Protein AF-A0A7J4T413-F1 (afdb_monomer_lite)

Secondary structure (DSSP, 8-state):
--HHHHHHHHHHHHHHHHHHHHSTTS---------TT-EEEEE--EEEEEEES-TTS-EEES--TT---EEEEE-S-SS-EEEEEEEPPPPSS-EEEEEEEEEEEEEEEEESSS-SGGGT--EEEEEEEEETTEEEEEEEEEE---SBSGGG-EEEEPPPEEEEEEEE-TT--EEEEEEEEE-SSSEEEEEESSSGGG--EEEEES-----EEEEEE-TTSEEEEEEE--STTGGGGEEEEEEEEE----TT-S----GGGEEEEESSSPPEEEE-TTS-EEEEEEEEEEPPSEEEEEEEEEEETT--TT-S-SEEEEEEEEE------SS-HHHHHHHHHHHHHHHHHHHHHHTT----HHHHHHHHHHHHHHHHHHHTSPPSSS-----TTPPPPP-EEEETTTEEEEHHHHHTT-SEEEEEEE-TT-HHHHHHHHHHHHHHHHHGGGEEEEEEE-STT--GGG---S--

Foldseek 3Di:
DPPVVVVVVVVVVVVVVVVVVVCVVPDDPPQDFDDAFDKDKDFALKAWWWWADAQVDIETHLADPQRHKYKDKDFADPDKDWSDKYKDAFFQAKFKKWKWKKWKWKKFFPWDDFWQVVVPWWKKKWKWKDWFNDTQDTDMFIDTQGGHDLVRIDMRMGDTDGSGIDIHHGGTIIIMIMIMHTNGRTIMMTMDGDPPSGITTMIMGIDQFDWDKDWDADLLQKIKIKTFGNHRHGPVQFPFKKKWKFDPDDRSDLGDDDPVRTDDIDGPDAWDWDADPVRGIMTMDIGDDRDDFHKMKMWIFTDTSNDDPPDPGSMIMIGIRGDHHLPPPPDAQLVVVLCVLQVVLVVVVVVCVVVVNDDPPVVNVVSNVVSVVCSVVRVPDGGPRHDPPQPPPHDDDWDWADDLPPDIDIPCNQPVQAQEEAEAEEEFRDPVLVVVLVVVLVVCVVVPRNYHYYYDYDDPPDDSSSDDDSPD

Sequence (472 aa):
MARASSTIITGLLLLLLSTTYLTFNGLAEDEKTYEPGFVEWEVSEHNRLYLSGSDDEALLTRYNADVAPGGFTTFRTAGEIEIFDLQTPPLIEGFNASLNISTYFTVLISSGPSTCTATQSPVTLTSEFYIGSAIVHQATVSEVITRAGEPGAENFSTTPTDAGFVSAKPGDTMRLRLLINNECAATISVEWGGAESRSGGVIIQGMLYEPQFQVRVDDLGIAQIEFTPIMPWGYDDLEKLEFTIWGPVPETDKSIFDTMFLVEQFGSDAPINRTDSNGREAMVWTGKLQLPEGDMVLKVCIKTADSHIDLKCHAQGLIRFEVTDETEPLASAGLWLSLSCMGTVLIFIVNTFRTGVLIPPPLIGALLVMGLLFIPLANDMPDMGGDVRVSEDARIPDFILHQYGNGSVSLDDLMKGKKAVAIGISIPASNNAYDQIKEFRDAQELLGDDVAFVQVVTGDDVRMDDLIPLFE

Structure (mmCIF, N/CA/C/O backbone):
data_AF-A0A7J4T413-F1
#
_entry.id   AF-A0A7J4T413-F1
#
loop_
_atom_site.group_PDB
_atom_site.id
_atom_site.type_symbol
_atom_site.label_atom_id
_atom_site.label_alt_id
_atom_site.label_comp_id
_atom_site.label_asym_id
_atom_site.label_entity_id
_atom_site.label_seq_id
_atom_site.pdbx_PDB_ins_code
_atom_site.Cartn_x
_atom_site.Cartn_y
_atom_site.Cartn_z
_atom_site.occupancy
_atom_site.B_iso_or_equiv
_atom_site.auth_seq_id
_atom_site.auth_comp_id
_atom_site.auth_asym_id
_atom_site.auth_atom_id
_atom_site.pdbx_PDB_model_num
ATOM 1 N N . MET A 1 1 ? -40.450 55.774 41.181 1.00 46.00 1 MET A N 1
ATOM 2 C CA . MET A 1 1 ? -39.494 56.106 40.099 1.00 46.00 1 MET A CA 1
ATOM 3 C C . MET A 1 1 ? -38.246 55.209 40.050 1.00 46.00 1 MET A C 1
ATOM 5 O O . MET A 1 1 ? -37.631 55.152 39.001 1.00 46.00 1 MET A O 1
ATOM 9 N N . ALA A 1 2 ? -37.896 54.444 41.098 1.00 44.59 2 ALA A N 1
ATOM 10 C CA . ALA A 1 2 ? -36.668 53.625 41.122 1.00 44.59 2 ALA A CA 1
ATOM 11 C C . ALA A 1 2 ? -36.770 52.203 40.508 1.00 44.59 2 ALA A C 1
ATOM 13 O O . ALA A 1 2 ? -35.748 51.583 40.245 1.00 44.59 2 ALA A O 1
ATOM 14 N N . ARG A 1 3 ? -37.975 51.668 40.247 1.00 43.53 3 ARG A N 1
ATOM 15 C CA . ARG A 1 3 ? -38.152 50.287 39.734 1.00 43.53 3 ARG A CA 1
ATOM 16 C C . ARG A 1 3 ? -38.056 50.145 38.209 1.00 43.53 3 ARG A C 1
ATOM 18 O O . ARG A 1 3 ? -37.755 49.060 37.738 1.00 43.53 3 ARG A O 1
ATOM 25 N N . ALA A 1 4 ? -38.272 51.225 37.456 1.00 43.44 4 ALA A N 1
ATOM 26 C CA . ALA A 1 4 ? -38.211 51.206 35.989 1.00 43.44 4 ALA A CA 1
ATOM 27 C C . ALA A 1 4 ? -36.773 51.318 35.444 1.00 43.44 4 ALA A C 1
ATOM 29 O O . ALA A 1 4 ? -36.503 50.902 34.325 1.00 43.44 4 ALA A O 1
ATOM 30 N N . SER A 1 5 ? -35.836 51.851 36.237 1.00 50.00 5 SER A N 1
ATOM 31 C CA . SER A 1 5 ? -34.437 52.039 35.826 1.00 50.00 5 SER A CA 1
ATOM 32 C C . SER A 1 5 ? -33.643 50.726 35.836 1.00 50.00 5 SER A C 1
ATOM 34 O O . SER A 1 5 ? -32.835 50.502 34.941 1.00 50.00 5 SER A O 1
ATOM 36 N N . SER A 1 6 ? -33.907 49.823 36.786 1.00 50.44 6 SER A N 1
ATOM 37 C CA . SER A 1 6 ? -33.157 48.566 36.912 1.00 50.44 6 SER A CA 1
ATOM 38 C C . SER A 1 6 ? -33.459 47.572 35.783 1.00 50.44 6 SER A C 1
ATOM 40 O O . SER A 1 6 ? -32.530 46.949 35.277 1.00 50.44 6 SER A O 1
ATOM 42 N N . THR A 1 7 ? -34.714 47.487 35.324 1.00 54.19 7 THR A N 1
ATOM 43 C CA . THR A 1 7 ? -35.134 46.610 34.213 1.00 54.19 7 THR A CA 1
ATOM 44 C C . THR A 1 7 ? -34.640 47.092 32.851 1.00 54.19 7 THR A C 1
ATOM 46 O O . THR A 1 7 ? -34.340 46.281 31.982 1.00 54.19 7 THR A O 1
ATOM 49 N N . ILE A 1 8 ? -34.514 48.410 32.662 1.00 57.88 8 ILE A N 1
ATOM 50 C CA . ILE A 1 8 ? -33.971 48.984 31.423 1.00 57.88 8 ILE A CA 1
ATOM 51 C C . ILE A 1 8 ? -32.456 48.758 31.358 1.00 57.88 8 ILE A C 1
ATOM 53 O O . ILE A 1 8 ? -31.944 48.415 30.301 1.00 57.88 8 ILE A O 1
ATOM 57 N N . ILE A 1 9 ? -31.746 48.872 32.486 1.00 59.84 9 ILE A N 1
ATOM 58 C CA . ILE A 1 9 ? -30.296 48.633 32.542 1.00 59.84 9 ILE A CA 1
ATOM 59 C C . ILE A 1 9 ? -29.966 47.147 32.339 1.00 59.84 9 ILE A C 1
ATOM 61 O O . ILE A 1 9 ? -29.044 46.841 31.593 1.00 59.84 9 ILE A O 1
ATOM 65 N N . THR A 1 10 ? -30.734 46.217 32.924 1.00 60.25 10 THR A N 1
ATOM 66 C CA . THR A 1 10 ? -30.543 44.770 32.672 1.00 60.25 10 THR A CA 1
ATOM 67 C C . THR A 1 10 ? -30.909 44.380 31.244 1.00 60.25 10 THR A C 1
ATOM 69 O O . THR A 1 10 ? -30.174 43.614 30.628 1.00 60.25 10 THR A O 1
ATOM 72 N N . GLY A 1 11 ? -31.982 44.949 30.683 1.00 65.38 11 GLY A N 1
ATOM 73 C CA . GLY A 1 11 ? -32.343 44.748 29.278 1.00 65.38 11 GLY A CA 1
ATOM 74 C C . GLY A 1 11 ? -31.281 45.275 28.308 1.00 65.38 11 GLY A C 1
ATOM 75 O O . GLY A 1 11 ? -30.968 44.602 27.332 1.00 65.38 11 GLY A O 1
ATOM 76 N N . LEU A 1 12 ? -30.673 46.430 28.602 1.00 59.38 12 LEU A N 1
ATOM 77 C CA . LEU A 1 12 ? -29.595 47.006 27.792 1.00 59.38 12 LEU A CA 1
ATOM 78 C C . LEU A 1 12 ? -28.291 46.201 27.912 1.00 59.38 12 LEU A C 1
ATOM 80 O O . LEU A 1 12 ? -27.591 46.046 26.919 1.00 59.38 12 LEU A O 1
ATOM 84 N N . LEU A 1 13 ? -27.986 45.655 29.098 1.00 56.53 13 LEU A N 1
ATOM 85 C CA . LEU A 1 13 ? -26.814 44.801 29.316 1.00 56.53 13 LEU A CA 1
ATOM 86 C C . LEU A 1 13 ? -26.941 43.465 28.565 1.00 56.53 13 LEU A C 1
ATOM 88 O O . LEU A 1 13 ? -25.983 43.029 27.940 1.00 56.53 13 LEU A O 1
ATOM 92 N N . LEU A 1 14 ? -28.133 42.854 28.575 1.00 58.03 14 LEU A N 1
ATOM 93 C CA . LEU A 1 14 ? -28.447 41.643 27.805 1.00 58.03 14 LEU A CA 1
ATOM 94 C C . LEU A 1 14 ? -28.428 41.899 26.292 1.00 58.03 14 LEU A C 1
ATOM 96 O O . LEU A 1 14 ? -27.946 41.051 25.546 1.00 58.03 14 LEU A O 1
ATOM 100 N N . LEU A 1 15 ? -28.882 43.076 25.839 1.00 51.59 15 LEU A N 1
ATOM 101 C CA . LEU A 1 15 ? -28.781 43.458 24.429 1.00 51.59 15 LEU A CA 1
ATOM 102 C C . LEU A 1 15 ? -27.319 43.676 24.008 1.00 51.59 15 LEU A C 1
ATOM 104 O O . LEU A 1 15 ? -26.918 43.175 22.964 1.00 51.59 15 LEU A O 1
ATOM 108 N N . LEU A 1 16 ? -26.515 44.352 24.838 1.00 52.12 16 LEU A N 1
ATOM 109 C CA . LEU A 1 16 ? -25.082 44.568 24.603 1.00 52.12 16 LEU A CA 1
ATOM 110 C C . LEU A 1 16 ? -24.303 43.247 24.570 1.00 52.12 16 LEU A C 1
ATOM 112 O O . LEU A 1 16 ? -23.507 43.052 23.654 1.00 52.12 16 LEU A O 1
ATOM 116 N N . LEU A 1 17 ? -24.604 42.321 25.490 1.00 52.16 17 LEU A N 1
ATOM 117 C CA . LEU A 1 17 ? -24.072 40.954 25.486 1.00 52.16 17 LEU A CA 1
ATOM 118 C C . LEU A 1 17 ? -24.474 40.212 24.201 1.00 52.16 17 LEU A C 1
ATOM 120 O O . LEU A 1 17 ? -23.615 39.632 23.544 1.00 52.16 17 LEU A O 1
ATOM 124 N N . SER A 1 18 ? -25.739 40.299 23.769 1.00 48.53 18 SER A N 1
ATOM 125 C CA . SER A 1 18 ? -26.197 39.652 22.527 1.00 48.53 18 SER A CA 1
ATOM 126 C C . SER A 1 18 ? -25.555 40.233 21.260 1.00 48.53 18 SER A C 1
ATOM 128 O O . SER A 1 18 ? -25.266 39.492 20.325 1.00 48.53 18 SER A O 1
ATOM 130 N N . THR A 1 19 ? -25.256 41.538 21.234 1.00 44.97 19 THR A N 1
ATOM 131 C CA . THR A 1 19 ? -24.577 42.168 20.093 1.00 44.97 19 THR A CA 1
ATOM 132 C C . THR A 1 19 ? -23.087 41.849 20.045 1.00 44.97 19 THR A C 1
ATOM 134 O O . THR A 1 19 ? -22.557 41.712 18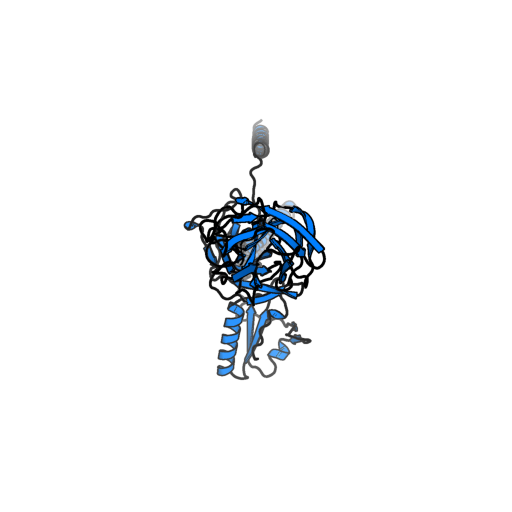.950 1.00 44.97 19 THR A O 1
ATOM 137 N N . THR A 1 20 ? -22.421 41.648 21.191 1.00 46.59 20 THR A N 1
ATOM 138 C CA . THR A 1 20 ? -21.018 41.197 21.214 1.00 46.59 20 THR A CA 1
ATOM 139 C C . THR A 1 20 ? -20.857 39.735 20.794 1.00 46.59 20 THR A C 1
ATOM 141 O O . THR A 1 20 ? -19.840 39.407 20.191 1.00 46.59 20 THR A O 1
ATOM 144 N N . TYR A 1 21 ? -21.864 38.879 21.024 1.00 44.09 21 TYR A N 1
ATOM 145 C CA . TYR A 1 21 ? -21.877 37.507 20.491 1.00 44.09 21 TYR A CA 1
ATOM 146 C C . TYR A 1 21 ? -22.097 37.462 18.969 1.00 44.09 21 TYR A C 1
ATOM 148 O O . TYR A 1 21 ? -21.587 36.565 18.309 1.00 44.09 21 TYR A O 1
ATOM 156 N N . LEU A 1 22 ? -22.813 38.434 18.387 1.00 37.75 22 LEU A N 1
ATOM 157 C CA . LEU A 1 22 ? -23.106 38.457 16.946 1.00 37.75 22 LEU A CA 1
ATOM 158 C C . LEU A 1 22 ? -22.017 39.127 16.091 1.00 37.75 22 LEU A C 1
ATOM 160 O O . LEU A 1 22 ? -21.965 38.878 14.890 1.00 37.75 22 LEU A O 1
ATOM 164 N N . THR A 1 23 ? -21.137 39.953 16.667 1.00 37.00 23 THR A N 1
ATOM 165 C CA . THR A 1 23 ? -20.059 40.629 15.914 1.00 37.00 23 THR A CA 1
ATOM 166 C C . THR A 1 23 ? -18.718 39.890 15.915 1.00 37.00 23 THR A C 1
ATOM 168 O O . THR A 1 23 ? -17.805 40.333 15.226 1.00 37.00 23 THR A O 1
ATOM 171 N N . PHE A 1 24 ? -18.578 38.780 16.652 1.00 36.44 24 PHE A N 1
ATOM 172 C CA . PHE A 1 24 ? -17.339 37.982 16.668 1.00 36.44 24 PHE A CA 1
ATOM 173 C C . PHE A 1 24 ? -17.241 36.939 15.542 1.00 36.44 24 PHE A C 1
ATOM 175 O O . PHE A 1 24 ? -16.152 36.453 15.276 1.00 36.44 24 PHE A O 1
ATOM 182 N N . ASN A 1 25 ? -18.324 36.681 14.800 1.00 40.78 25 ASN A N 1
ATOM 183 C CA . ASN A 1 25 ? -18.320 35.774 13.638 1.00 40.78 25 ASN A CA 1
ATOM 184 C C . ASN A 1 25 ? -17.993 36.486 12.306 1.00 40.78 25 ASN A C 1
ATOM 186 O O . ASN A 1 25 ? -18.323 35.988 11.235 1.00 40.78 25 ASN A O 1
ATOM 190 N N . GLY A 1 26 ? -17.421 37.695 12.359 1.00 40.88 26 GLY A N 1
ATOM 191 C CA . GLY A 1 26 ? -17.295 38.592 11.203 1.00 40.88 26 GLY A CA 1
ATOM 192 C C . GLY A 1 26 ? -15.897 38.752 10.606 1.00 40.88 26 GLY A C 1
ATOM 193 O O . GLY A 1 26 ? -15.744 39.598 9.730 1.00 40.88 26 GLY A O 1
ATOM 194 N N . LEU A 1 27 ? -14.892 38.009 11.080 1.00 40.03 27 LEU A N 1
ATOM 195 C CA . LEU A 1 27 ? -13.524 37.999 10.540 1.00 40.03 27 LEU A CA 1
ATOM 196 C C . LEU A 1 27 ? -12.902 36.600 10.685 1.00 40.03 27 LEU A C 1
ATOM 198 O O . LEU A 1 27 ? -11.824 36.458 11.251 1.00 40.03 27 LEU A O 1
ATOM 202 N N . ALA A 1 28 ? -13.596 35.562 10.222 1.00 40.69 28 ALA A N 1
ATOM 203 C CA . ALA A 1 28 ? -12.904 34.339 9.844 1.00 40.69 28 ALA A CA 1
ATOM 204 C C . ALA A 1 28 ? -12.463 34.545 8.391 1.00 40.69 28 ALA A C 1
ATOM 206 O O . ALA A 1 28 ? -13.280 34.574 7.472 1.00 40.69 28 ALA A O 1
ATOM 207 N N . GLU A 1 29 ? -11.170 34.797 8.204 1.00 45.28 29 GLU A N 1
ATOM 208 C CA . GLU A 1 29 ? -10.482 34.323 7.003 1.00 45.28 29 GLU A CA 1
ATOM 209 C C . GLU A 1 29 ? -10.847 32.831 6.870 1.00 45.28 29 GLU A C 1
ATOM 211 O O . GLU A 1 29 ? -11.004 32.188 7.906 1.00 45.28 29 GLU A O 1
ATOM 216 N N . ASP A 1 30 ? -11.084 32.297 5.666 1.00 45.38 30 ASP A N 1
ATOM 217 C CA . ASP A 1 30 ? -11.345 30.858 5.476 1.00 45.38 30 ASP A CA 1
ATOM 218 C C . ASP A 1 30 ? -10.098 30.070 5.935 1.00 45.38 30 ASP A C 1
ATOM 220 O O . ASP A 1 30 ? -9.236 29.695 5.136 1.00 45.38 30 ASP A O 1
ATOM 224 N N . GLU A 1 31 ? -9.947 29.898 7.246 1.00 55.03 31 GLU A N 1
ATOM 225 C CA . GLU A 1 31 ? -8.903 29.117 7.876 1.00 55.03 31 GLU A CA 1
ATOM 226 C C . GLU A 1 31 ? -9.257 27.669 7.576 1.00 55.03 31 GLU A C 1
ATOM 228 O O . GLU A 1 31 ? -10.330 27.182 7.931 1.00 55.03 31 GLU A O 1
ATOM 233 N N . LYS A 1 32 ? -8.396 27.012 6.799 1.00 65.75 32 LYS A N 1
ATOM 234 C CA . LYS A 1 32 ? -8.593 25.619 6.418 1.00 65.75 32 LYS A CA 1
ATOM 235 C C . LYS A 1 32 ? -8.499 24.768 7.679 1.00 65.75 32 LYS A C 1
ATOM 237 O O . LYS A 1 32 ? -7.396 24.468 8.122 1.00 65.75 32 LYS A O 1
ATOM 242 N N . THR A 1 33 ? -9.643 24.397 8.233 1.00 72.75 33 THR A N 1
ATOM 243 C CA . THR A 1 33 ? -9.744 23.375 9.268 1.00 72.75 33 THR A CA 1
ATOM 244 C C . THR A 1 33 ? -9.687 22.001 8.611 1.00 72.75 33 THR A C 1
ATOM 246 O O . THR A 1 33 ? -10.235 21.790 7.524 1.00 72.75 33 THR A O 1
ATOM 249 N N . TYR A 1 34 ? -8.983 21.065 9.240 1.00 78.00 34 TYR A N 1
ATOM 250 C CA . TYR A 1 34 ? -8.936 19.678 8.788 1.00 78.00 34 TYR A CA 1
ATOM 251 C C . TYR A 1 34 ? -9.703 18.830 9.801 1.00 78.00 34 TYR A C 1
ATOM 253 O O . TYR A 1 34 ? -9.274 18.696 10.934 1.00 78.00 34 TYR A O 1
ATOM 261 N N . GLU A 1 35 ? -10.844 18.268 9.432 1.00 79.88 35 GLU A N 1
ATOM 262 C CA . GLU A 1 35 ? -11.637 17.455 10.365 1.00 79.88 35 GLU A CA 1
ATOM 263 C C . GLU A 1 35 ? -11.159 15.987 10.381 1.00 79.88 35 GLU A C 1
ATOM 265 O O . GLU A 1 35 ? -10.508 15.531 9.425 1.00 79.88 35 GLU A O 1
ATOM 270 N N . PRO A 1 36 ? -11.477 15.219 11.441 1.00 80.25 36 PRO A N 1
ATOM 271 C CA . PRO A 1 36 ? -11.352 13.764 11.437 1.00 80.25 36 PRO A CA 1
ATOM 272 C C . PRO A 1 36 ? -11.991 13.146 10.185 1.00 80.25 36 PRO A C 1
ATOM 274 O O . PRO A 1 36 ? -13.072 13.541 9.752 1.00 80.25 36 PRO A O 1
ATOM 277 N N . GLY A 1 37 ? -11.303 12.187 9.564 1.00 79.88 37 GLY A N 1
ATOM 278 C CA . GLY A 1 37 ? -11.684 11.624 8.265 1.00 79.88 37 GLY A CA 1
ATOM 279 C C . GLY A 1 37 ? -11.068 12.337 7.057 1.00 79.88 37 GLY A C 1
ATOM 280 O O . GLY A 1 37 ? -11.256 11.882 5.927 1.00 79.88 37 GLY A O 1
ATOM 281 N N . PHE A 1 38 ? -10.295 13.412 7.254 1.00 84.69 38 PHE A N 1
ATOM 282 C CA . PHE A 1 38 ? -9.476 13.987 6.187 1.00 84.69 38 PHE A CA 1
ATOM 283 C C . PHE A 1 38 ? -8.409 12.985 5.722 1.00 84.69 38 PHE A C 1
ATOM 285 O O . PHE A 1 38 ? -7.597 12.510 6.518 1.00 84.69 38 PHE A O 1
ATOM 292 N N . VAL A 1 39 ? -8.392 12.697 4.420 1.00 87.56 39 VAL A N 1
ATOM 293 C CA . VAL A 1 39 ? -7.421 11.806 3.777 1.00 87.56 39 VAL A CA 1
ATOM 294 C C . VAL A 1 39 ? -6.784 12.526 2.598 1.00 87.56 39 VAL A C 1
ATOM 296 O O . VAL A 1 39 ? -7.481 13.057 1.735 1.00 87.56 39 VAL A O 1
ATOM 299 N N . GLU A 1 40 ? -5.458 12.510 2.541 1.00 88.88 40 GLU A N 1
ATOM 300 C CA . GLU A 1 40 ? -4.694 13.019 1.408 1.00 88.88 40 GLU A CA 1
ATOM 301 C C . GLU A 1 40 ? -3.608 12.031 1.003 1.00 88.88 40 GLU A C 1
ATOM 303 O O . GLU A 1 40 ? -2.862 11.532 1.846 1.00 88.88 40 GLU A O 1
ATOM 308 N N . TRP A 1 41 ? -3.504 11.804 -0.304 1.00 87.50 41 TRP A N 1
ATOM 309 C CA . TRP A 1 41 ? -2.491 10.957 -0.910 1.00 87.50 41 TRP A CA 1
ATOM 310 C C . TRP A 1 41 ? -1.655 11.748 -1.905 1.00 87.50 41 TRP A C 1
ATOM 312 O O . TRP A 1 41 ? -2.177 12.417 -2.794 1.00 87.50 41 TRP A O 1
ATOM 322 N N . GLU A 1 42 ? -0.342 11.620 -1.774 1.00 87.88 42 GLU A N 1
ATOM 323 C CA . GLU A 1 42 ? 0.635 12.049 -2.761 1.00 87.88 42 GLU A CA 1
ATOM 324 C C . GLU A 1 42 ? 1.274 10.790 -3.348 1.00 87.88 42 GLU A C 1
ATOM 326 O O . GLU A 1 42 ? 2.080 10.127 -2.693 1.00 87.88 42 GLU A O 1
ATOM 331 N N . VAL A 1 43 ? 0.862 10.419 -4.561 1.00 86.12 43 VAL A N 1
ATOM 332 C CA . VAL A 1 43 ? 1.332 9.213 -5.256 1.00 86.12 43 VAL A CA 1
ATOM 333 C C . VAL A 1 43 ? 2.253 9.615 -6.402 1.00 86.12 43 VAL A C 1
ATOM 335 O O . VAL A 1 43 ? 1.928 10.484 -7.209 1.00 86.12 43 VAL A O 1
ATOM 338 N N . SER A 1 44 ? 3.407 8.962 -6.492 1.00 84.69 44 SER A N 1
ATOM 339 C CA . SER A 1 44 ? 4.327 9.108 -7.610 1.00 84.69 44 SER A CA 1
ATOM 340 C C . SER A 1 44 ? 3.679 8.580 -8.882 1.00 84.69 44 SER A C 1
ATOM 342 O O . SER A 1 44 ? 3.392 7.392 -9.018 1.00 84.69 44 SER A O 1
ATOM 344 N N . GLU A 1 45 ? 3.534 9.459 -9.866 1.00 86.06 45 GLU A N 1
ATOM 345 C CA . GLU A 1 45 ? 3.115 9.072 -11.211 1.00 86.06 45 GLU A CA 1
ATOM 346 C C . GLU A 1 45 ? 4.236 8.363 -11.985 1.00 86.06 45 GLU A C 1
ATOM 348 O O . GLU A 1 45 ? 4.010 7.874 -13.083 1.00 86.06 45 GLU A O 1
ATOM 353 N N . HIS A 1 46 ? 5.461 8.308 -11.459 1.00 86.69 46 HIS A N 1
ATOM 354 C CA . HIS A 1 46 ? 6.592 7.703 -12.154 1.00 86.69 46 HIS A CA 1
ATOM 355 C C . HIS A 1 46 ? 6.722 6.234 -11.777 1.00 86.69 46 HIS A C 1
ATOM 357 O O . HIS A 1 46 ? 7.230 5.923 -10.704 1.00 86.69 46 HIS A O 1
ATOM 363 N N . ASN A 1 47 ? 6.314 5.362 -12.696 1.00 88.69 47 ASN A N 1
ATOM 364 C CA . ASN A 1 47 ? 6.420 3.918 -12.562 1.00 88.69 47 ASN A CA 1
ATOM 365 C C . ASN A 1 47 ? 7.424 3.361 -13.573 1.00 88.69 47 ASN A C 1
ATOM 367 O O . ASN A 1 47 ? 7.551 3.877 -14.690 1.00 88.69 47 ASN A O 1
ATOM 371 N N . ARG A 1 48 ? 8.154 2.308 -13.201 1.00 88.75 48 ARG A N 1
ATOM 372 C CA . ARG A 1 48 ? 9.149 1.687 -14.090 1.00 88.75 48 ARG A CA 1
ATOM 373 C C . ARG A 1 48 ? 9.001 0.175 -14.178 1.00 88.75 48 ARG A C 1
ATOM 375 O O . ARG A 1 48 ? 8.565 -0.482 -13.235 1.00 88.75 48 ARG A O 1
ATOM 382 N N . LEU A 1 49 ? 9.383 -0.349 -15.337 1.00 90.69 49 LEU A N 1
ATOM 383 C CA . LEU A 1 49 ? 9.668 -1.758 -15.569 1.00 90.69 49 LEU A CA 1
ATOM 384 C C . LEU A 1 49 ? 11.103 -1.868 -16.078 1.00 90.69 49 LEU A C 1
ATOM 386 O O . LEU A 1 49 ? 11.476 -1.181 -17.029 1.00 90.69 49 LEU A O 1
ATOM 390 N N . TYR A 1 50 ? 11.886 -2.736 -15.457 1.00 89.00 50 TYR A N 1
ATOM 391 C CA . TYR A 1 50 ? 13.287 -2.983 -15.762 1.00 89.00 50 TYR A CA 1
ATOM 392 C C . TYR A 1 50 ? 13.444 -4.290 -16.536 1.00 89.00 50 TYR A C 1
ATOM 394 O O . TYR A 1 50 ? 12.712 -5.258 -16.314 1.00 89.00 50 TYR A O 1
ATOM 402 N N . LEU A 1 51 ? 14.425 -4.324 -17.432 1.00 88.88 51 LEU A N 1
ATOM 403 C CA . LEU A 1 51 ? 14.857 -5.540 -18.115 1.00 88.88 51 LEU A CA 1
ATOM 404 C C . LEU A 1 51 ? 16.025 -6.173 -17.381 1.00 88.88 51 LEU A C 1
ATOM 406 O O . LEU A 1 51 ? 17.067 -5.538 -17.263 1.00 88.88 51 LEU A O 1
ATOM 410 N N . SER A 1 52 ? 15.846 -7.414 -16.934 1.00 85.62 52 SER A N 1
ATOM 411 C CA . SER A 1 52 ? 16.819 -8.199 -16.169 1.00 85.62 52 SER A CA 1
ATOM 412 C C . SER A 1 52 ? 17.108 -9.539 -16.808 1.00 85.62 52 SER A C 1
ATOM 414 O O . SER A 1 52 ? 16.289 -10.035 -17.566 1.00 85.62 52 SER A O 1
ATOM 416 N N . GLY A 1 53 ? 18.231 -10.153 -16.451 1.00 80.94 53 GLY A N 1
ATOM 417 C CA . GLY A 1 53 ? 18.558 -11.517 -16.853 1.00 80.94 53 GLY A CA 1
ATOM 418 C C . GLY A 1 53 ? 19.605 -11.577 -17.957 1.00 80.94 53 GLY A C 1
ATOM 419 O O . GLY A 1 53 ? 19.886 -10.586 -18.634 1.00 80.94 53 GLY A O 1
ATOM 420 N N . SER A 1 54 ? 20.203 -12.758 -18.100 1.00 80.25 54 SER A N 1
ATOM 421 C CA . SER A 1 54 ? 21.212 -13.039 -19.120 1.00 80.25 54 SER A CA 1
ATOM 422 C C . SER A 1 54 ? 20.601 -13.059 -20.523 1.00 80.25 54 SER A C 1
ATOM 424 O O . SER A 1 54 ? 19.383 -13.088 -20.688 1.00 80.25 54 SER A O 1
ATOM 426 N N . ASP A 1 55 ? 21.462 -13.098 -21.537 1.00 75.75 55 ASP A N 1
ATOM 427 C CA . ASP A 1 55 ? 21.097 -13.103 -22.959 1.00 75.75 55 ASP A CA 1
ATOM 428 C C . ASP A 1 55 ? 20.023 -14.158 -23.317 1.00 75.75 55 ASP A C 1
ATOM 430 O O . ASP A 1 55 ? 19.182 -13.908 -24.178 1.00 75.75 55 ASP A O 1
ATOM 434 N N . ASP A 1 56 ? 20.018 -15.310 -22.630 1.00 74.31 56 ASP A N 1
ATOM 435 C CA . ASP A 1 56 ? 19.090 -16.428 -22.870 1.00 74.3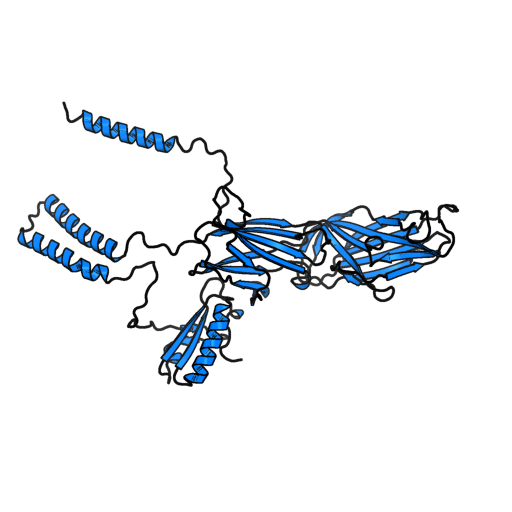1 56 ASP A CA 1
ATOM 436 C C . ASP A 1 56 ? 17.830 -16.408 -21.971 1.00 74.31 56 ASP A C 1
ATOM 438 O O . ASP A 1 56 ? 16.848 -17.088 -22.274 1.00 74.31 56 ASP A O 1
ATOM 442 N N . GLU A 1 57 ? 17.837 -15.652 -20.867 1.00 82.06 57 GLU A N 1
ATOM 443 C CA . GLU A 1 57 ? 16.781 -15.642 -19.836 1.00 82.06 57 GLU A CA 1
ATOM 444 C C . GLU A 1 57 ? 16.392 -14.208 -19.439 1.00 82.06 57 GLU A C 1
ATOM 446 O O . GLU A 1 57 ? 16.331 -13.854 -18.259 1.00 82.06 57 GLU A O 1
ATOM 451 N N . ALA A 1 58 ? 16.136 -13.357 -20.433 1.00 85.94 58 ALA A N 1
ATOM 452 C CA . ALA A 1 58 ? 15.667 -12.000 -20.185 1.00 85.94 58 ALA A CA 1
ATOM 453 C C . ALA A 1 58 ? 14.253 -11.991 -19.559 1.00 85.94 58 ALA A C 1
ATOM 455 O O . ALA A 1 58 ? 13.380 -12.782 -19.917 1.00 85.94 58 ALA A O 1
ATOM 456 N N . LEU A 1 59 ? 14.017 -11.064 -18.633 1.00 89.00 59 LEU A N 1
ATOM 457 C CA . LEU A 1 59 ? 12.796 -10.903 -17.849 1.00 89.00 59 LEU A CA 1
ATOM 458 C C . LEU A 1 59 ? 12.427 -9.421 -17.747 1.00 89.00 59 LEU A C 1
ATOM 460 O O . LEU A 1 59 ? 13.279 -8.570 -17.492 1.00 89.00 59 LEU A O 1
ATOM 464 N N . LEU A 1 60 ? 11.133 -9.125 -17.869 1.00 90.06 60 LEU A N 1
ATOM 465 C CA . LEU A 1 60 ? 10.570 -7.809 -17.579 1.00 90.06 60 LEU A CA 1
ATOM 466 C C . LEU A 1 60 ? 10.040 -7.792 -16.140 1.00 90.06 60 LEU A C 1
ATOM 468 O O . LEU A 1 60 ? 9.111 -8.530 -15.809 1.00 90.06 60 LEU A O 1
ATOM 472 N N . THR A 1 61 ? 10.637 -6.970 -15.280 1.00 87.88 61 THR A N 1
ATOM 473 C CA . THR A 1 61 ? 10.383 -6.980 -13.833 1.00 87.88 61 THR A CA 1
ATOM 474 C C . THR A 1 61 ? 10.215 -5.579 -13.257 1.00 87.88 61 THR A C 1
ATOM 476 O O . THR A 1 61 ? 10.639 -4.590 -13.847 1.00 87.88 61 THR A O 1
ATOM 479 N N . ARG A 1 62 ? 9.592 -5.488 -12.083 1.00 86.81 62 ARG A N 1
ATOM 480 C CA . ARG A 1 62 ? 9.479 -4.248 -11.308 1.00 86.81 62 ARG A CA 1
ATOM 481 C C . ARG A 1 62 ? 10.738 -3.958 -10.493 1.00 86.81 62 ARG A C 1
ATOM 483 O O . ARG A 1 62 ? 11.030 -2.798 -10.263 1.00 86.81 62 ARG A O 1
ATOM 490 N N . TYR A 1 63 ? 11.511 -4.971 -10.104 1.00 82.56 63 TYR A N 1
ATOM 491 C CA . TYR A 1 63 ? 12.636 -4.793 -9.181 1.00 82.56 63 TYR A CA 1
ATOM 492 C C . TYR A 1 63 ? 13.869 -4.157 -9.838 1.00 82.56 63 TYR A C 1
ATOM 494 O O . TYR A 1 63 ? 14.362 -4.638 -10.858 1.00 82.56 63 TYR A O 1
ATOM 502 N N . ASN A 1 64 ? 14.400 -3.115 -9.194 1.00 70.81 64 ASN A N 1
ATOM 503 C CA . ASN A 1 64 ? 15.595 -2.379 -9.630 1.00 70.81 64 ASN A CA 1
ATOM 504 C C . ASN A 1 64 ? 16.923 -2.968 -9.095 1.00 70.81 64 ASN A C 1
ATOM 506 O O . ASN A 1 64 ? 17.986 -2.735 -9.661 1.00 70.81 64 ASN A O 1
ATOM 510 N N . ALA A 1 65 ? 16.895 -3.713 -7.985 1.00 53.53 65 ALA A N 1
ATOM 511 C CA . ALA A 1 65 ? 18.109 -4.101 -7.262 1.00 53.53 65 ALA A CA 1
ATOM 512 C C . ALA A 1 65 ? 18.992 -5.073 -8.073 1.00 53.53 65 ALA A C 1
ATOM 514 O O . ALA A 1 65 ? 18.686 -6.258 -8.166 1.00 53.53 65 ALA A O 1
ATOM 515 N N . ASP A 1 66 ? 20.084 -4.556 -8.649 1.00 58.31 66 ASP A N 1
ATOM 516 C CA . ASP A 1 66 ? 21.146 -5.307 -9.336 1.00 58.31 66 ASP A CA 1
ATOM 517 C C . ASP A 1 66 ? 20.634 -6.336 -10.350 1.00 58.31 66 ASP A C 1
ATOM 519 O O . ASP A 1 66 ? 20.963 -7.524 -10.345 1.00 58.31 66 ASP A O 1
ATOM 523 N N . VAL A 1 67 ? 19.824 -5.809 -11.260 1.00 65.38 67 VAL A N 1
ATOM 524 C CA . VAL A 1 67 ? 19.399 -6.425 -12.510 1.00 65.38 67 VAL A CA 1
ATOM 525 C C . VAL A 1 67 ? 20.586 -7.136 -13.175 1.00 65.38 67 VAL A C 1
ATOM 527 O O . VAL A 1 67 ? 21.575 -6.493 -13.537 1.00 65.38 67 VAL A O 1
ATOM 530 N N . ALA A 1 68 ? 20.512 -8.463 -13.315 1.00 73.94 68 ALA A N 1
ATOM 531 C CA . ALA A 1 68 ? 21.591 -9.250 -13.905 1.00 73.94 68 ALA A CA 1
ATOM 532 C C . ALA A 1 68 ? 21.877 -8.735 -15.327 1.00 73.94 68 ALA A C 1
ATOM 534 O O . ALA A 1 68 ? 20.924 -8.571 -16.094 1.00 73.94 68 ALA A O 1
ATOM 535 N N . PRO A 1 69 ? 23.147 -8.445 -15.672 1.00 82.19 69 PRO A N 1
ATOM 536 C CA . PRO A 1 69 ? 23.471 -7.890 -16.972 1.00 82.19 69 PRO A CA 1
ATOM 537 C C . PRO A 1 69 ? 23.217 -8.925 -18.066 1.00 82.19 69 PRO A C 1
ATOM 539 O O . PRO A 1 69 ? 23.565 -10.100 -17.920 1.00 82.19 69 PRO A O 1
ATOM 542 N N . GLY A 1 70 ? 22.673 -8.448 -19.173 1.00 84.56 70 GLY A N 1
ATOM 543 C CA . GLY A 1 70 ? 22.466 -9.209 -20.390 1.00 84.56 70 GLY A CA 1
ATOM 544 C C . GLY A 1 70 ? 22.563 -8.303 -21.606 1.00 84.56 70 GLY A C 1
ATOM 545 O O . GLY A 1 70 ? 22.663 -7.075 -21.513 1.00 84.56 70 GLY A O 1
ATOM 546 N N . GLY A 1 71 ? 22.553 -8.915 -22.775 1.00 88.00 71 GLY A N 1
ATOM 547 C CA . GLY A 1 71 ? 22.508 -8.172 -24.009 1.00 88.00 71 GLY A CA 1
ATOM 548 C C . GLY A 1 71 ? 22.187 -9.028 -25.214 1.00 88.00 71 GLY A C 1
ATOM 549 O O . GLY A 1 71 ? 22.164 -10.254 -25.188 1.00 88.00 71 GLY A O 1
ATOM 550 N N . PHE A 1 72 ? 21.949 -8.338 -26.316 1.00 90.25 72 PHE A N 1
ATOM 551 C CA . PHE A 1 72 ? 21.731 -8.952 -27.608 1.00 90.25 72 PHE A CA 1
ATOM 552 C C . PHE A 1 72 ? 22.689 -8.352 -28.618 1.00 90.25 72 PHE A C 1
ATOM 554 O O . PHE A 1 72 ? 22.698 -7.140 -28.843 1.00 90.25 72 PHE A O 1
ATOM 561 N N . THR A 1 73 ? 23.482 -9.212 -29.255 1.00 90.19 73 THR A N 1
ATOM 562 C CA . THR A 1 73 ? 24.452 -8.793 -30.264 1.00 90.19 73 THR A CA 1
ATOM 563 C C . THR A 1 73 ? 24.001 -9.193 -31.659 1.00 90.19 73 THR A C 1
ATOM 565 O O . THR A 1 73 ? 23.642 -10.339 -31.919 1.00 90.19 73 THR A O 1
ATOM 568 N N . THR A 1 74 ? 24.059 -8.249 -32.595 1.00 90.56 74 THR A N 1
ATOM 569 C CA . THR A 1 74 ? 23.757 -8.509 -34.002 1.00 90.56 74 THR A CA 1
ATOM 570 C C . THR A 1 74 ? 24.739 -7.809 -34.928 1.00 90.56 74 THR A C 1
ATOM 572 O O . THR A 1 74 ? 25.189 -6.687 -34.688 1.00 90.56 74 THR A O 1
ATOM 575 N N . PHE A 1 75 ? 25.056 -8.472 -36.037 1.00 89.44 75 PHE A N 1
ATOM 576 C CA . PHE A 1 75 ? 25.732 -7.843 -37.167 1.00 89.44 75 PHE A CA 1
ATOM 577 C C . PHE A 1 75 ? 24.723 -7.041 -38.011 1.00 89.44 75 PHE A C 1
ATOM 579 O O . PHE A 1 75 ? 23.566 -6.872 -37.617 1.00 89.44 75 PHE A O 1
ATOM 586 N N . ARG A 1 76 ? 25.156 -6.540 -39.172 1.00 88.75 76 ARG A N 1
ATOM 587 C CA . ARG A 1 76 ? 24.284 -5.913 -40.165 1.00 88.75 76 ARG A CA 1
ATOM 588 C C . ARG A 1 76 ? 23.087 -6.813 -40.475 1.00 88.75 76 ARG A C 1
ATOM 590 O O . ARG A 1 76 ? 23.274 -7.967 -40.871 1.00 88.75 76 ARG A O 1
ATOM 597 N N . THR A 1 77 ? 21.882 -6.277 -40.336 1.00 90.06 77 THR A N 1
ATOM 598 C CA . THR A 1 77 ? 20.637 -7.019 -40.543 1.00 90.06 77 THR A CA 1
ATOM 599 C C . THR A 1 77 ? 20.056 -6.747 -41.930 1.00 90.06 77 THR A C 1
ATOM 601 O O . THR A 1 77 ? 20.344 -5.736 -42.573 1.00 90.06 77 THR A O 1
ATOM 604 N N . ALA A 1 78 ? 19.256 -7.688 -42.433 1.00 85.00 78 ALA A N 1
ATOM 605 C CA . ALA A 1 78 ? 18.486 -7.531 -43.665 1.00 85.00 78 ALA A CA 1
ATOM 606 C C . ALA A 1 78 ? 17.016 -7.253 -43.308 1.00 85.00 78 ALA A C 1
ATOM 608 O O . ALA A 1 78 ? 16.145 -8.076 -43.579 1.00 85.00 78 ALA A O 1
ATOM 609 N N . GLY A 1 79 ? 16.772 -6.111 -42.656 1.00 87.56 79 GLY A N 1
ATOM 610 C CA . GLY A 1 79 ? 15.482 -5.739 -42.069 1.00 87.56 79 GLY A CA 1
ATOM 611 C C . GLY A 1 79 ? 15.475 -5.824 -40.540 1.00 87.56 79 GLY A C 1
ATOM 612 O O . GLY A 1 79 ? 16.516 -6.046 -39.918 1.00 87.56 79 GLY A O 1
ATOM 613 N N . GLU A 1 80 ? 14.295 -5.628 -39.952 1.00 92.06 80 GLU A N 1
ATOM 614 C CA . GLU A 1 80 ? 14.086 -5.711 -38.504 1.00 92.06 80 GLU A CA 1
ATOM 615 C C . GLU A 1 80 ? 14.173 -7.161 -38.010 1.00 92.06 80 GLU A C 1
ATOM 617 O O . GLU A 1 80 ? 13.569 -8.072 -38.581 1.00 92.06 80 GLU A O 1
ATOM 622 N N . ILE A 1 81 ? 14.928 -7.359 -36.933 1.00 93.75 81 ILE A N 1
ATOM 623 C CA . ILE A 1 81 ? 15.048 -8.616 -3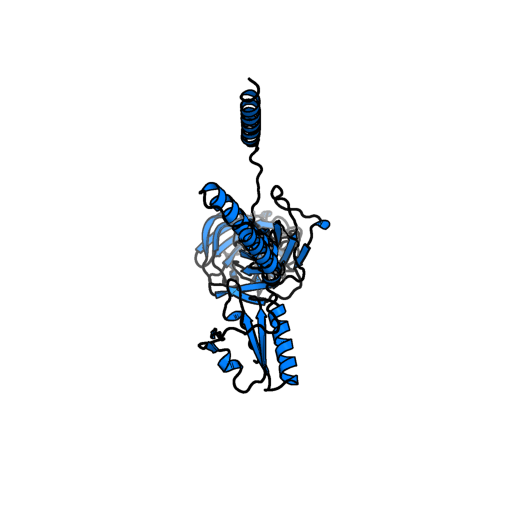6.196 1.00 93.75 81 ILE A CA 1
ATOM 624 C C . ILE A 1 81 ? 14.504 -8.382 -34.790 1.00 93.75 81 ILE A C 1
ATOM 626 O O . ILE A 1 81 ? 14.797 -7.363 -34.171 1.00 93.75 81 ILE A O 1
ATOM 630 N N . GLU A 1 82 ? 13.711 -9.320 -34.287 1.00 93.75 82 GLU A N 1
ATOM 631 C CA . GLU A 1 82 ? 13.229 -9.289 -32.908 1.00 93.75 82 GLU A CA 1
ATOM 632 C C . GLU A 1 82 ? 14.368 -9.626 -31.940 1.00 93.75 82 GLU A C 1
ATOM 634 O O . GLU A 1 82 ? 15.052 -10.635 -32.114 1.00 93.75 82 GLU A O 1
ATOM 639 N N . ILE A 1 83 ? 14.567 -8.766 -30.941 1.00 91.50 83 ILE A N 1
ATOM 640 C CA . ILE A 1 83 ? 15.499 -9.000 -29.837 1.00 91.50 83 ILE A CA 1
ATOM 641 C C . ILE A 1 83 ? 14.826 -9.909 -28.810 1.00 91.50 83 ILE A C 1
ATOM 643 O O . ILE A 1 83 ? 15.354 -10.964 -28.471 1.00 91.50 83 ILE A O 1
ATOM 647 N N . PHE A 1 84 ? 13.656 -9.492 -28.324 1.00 92.62 84 PHE A N 1
ATOM 648 C CA . PHE A 1 84 ? 12.863 -10.234 -27.353 1.00 92.62 84 PHE A CA 1
ATOM 649 C C . PHE A 1 84 ? 11.387 -9.826 -27.409 1.00 92.62 84 PHE A C 1
ATOM 651 O O . PHE A 1 84 ? 11.027 -8.753 -27.909 1.00 92.62 84 PHE A O 1
ATOM 658 N N . ASP A 1 85 ? 10.553 -10.676 -26.815 1.00 94.06 85 ASP A N 1
ATOM 659 C CA . ASP A 1 85 ? 9.148 -10.428 -26.511 1.00 94.06 85 ASP A CA 1
ATOM 660 C C . ASP A 1 85 ? 8.874 -10.910 -25.078 1.00 94.06 85 ASP A C 1
ATOM 662 O O . ASP A 1 85 ? 8.789 -12.111 -24.815 1.00 94.06 85 ASP A O 1
ATOM 666 N N . LEU A 1 86 ? 8.844 -9.971 -24.130 1.00 93.69 86 LEU A N 1
ATOM 667 C CA . LEU A 1 86 ? 8.856 -10.249 -22.692 1.00 93.69 86 LEU A CA 1
ATOM 668 C C . LEU A 1 86 ? 7.588 -9.743 -22.030 1.00 93.69 86 LEU A C 1
ATOM 670 O O . LEU A 1 86 ? 7.087 -8.679 -22.380 1.00 93.69 86 LEU A O 1
ATOM 674 N N . GLN A 1 87 ? 7.108 -10.465 -21.021 1.00 94.00 87 GLN A N 1
ATOM 675 C CA . GLN A 1 87 ? 5.892 -10.119 -20.291 1.00 94.00 87 GLN A CA 1
ATOM 676 C C . GLN A 1 87 ? 6.114 -10.119 -18.779 1.00 94.00 87 GLN A C 1
ATOM 678 O O . GLN A 1 87 ? 6.894 -10.916 -18.258 1.00 94.00 87 GLN A O 1
ATOM 683 N N . THR A 1 88 ? 5.404 -9.239 -18.079 1.00 93.19 88 THR A N 1
ATOM 684 C CA . THR A 1 88 ? 5.330 -9.240 -16.616 1.00 93.19 88 THR A CA 1
ATOM 685 C C . THR A 1 88 ? 4.471 -10.404 -16.113 1.00 93.19 88 THR A C 1
ATOM 687 O O . THR A 1 88 ? 3.658 -10.946 -16.873 1.00 93.19 88 THR A O 1
ATOM 690 N N . PRO A 1 89 ? 4.549 -10.741 -14.813 1.00 92.19 89 PRO A N 1
ATOM 691 C CA . PRO A 1 89 ? 3.494 -11.500 -14.152 1.00 92.19 89 PRO A CA 1
ATOM 692 C C . PRO A 1 89 ? 2.112 -10.858 -14.380 1.00 92.19 89 PRO A C 1
ATOM 694 O O . PRO A 1 89 ? 2.033 -9.633 -14.575 1.00 92.19 89 PRO A O 1
ATOM 697 N N . PRO A 1 90 ? 1.037 -11.668 -14.384 1.00 93.56 90 PRO A N 1
ATOM 698 C CA . PRO A 1 90 ? -0.318 -11.170 -14.567 1.00 93.56 90 PRO A CA 1
ATOM 699 C C . PRO A 1 90 ? -0.719 -10.229 -13.430 1.00 93.56 90 PRO A C 1
ATOM 701 O O . PRO A 1 90 ? -0.302 -10.411 -12.286 1.00 93.56 90 PRO A O 1
ATOM 704 N N . LEU A 1 91 ? -1.544 -9.236 -13.754 1.00 92.75 91 LEU A N 1
ATOM 705 C CA . LEU A 1 91 ? -2.055 -8.280 -12.782 1.00 92.75 91 LEU A CA 1
ATOM 706 C C . LEU A 1 91 ? -3.016 -8.969 -11.804 1.00 92.75 91 LEU A C 1
ATOM 708 O O . LEU A 1 91 ? -3.918 -9.695 -12.223 1.00 92.75 91 LEU A O 1
ATOM 712 N N . ILE A 1 92 ? -2.848 -8.709 -10.511 1.00 90.88 92 ILE A N 1
ATOM 713 C CA . ILE A 1 92 ? -3.773 -9.116 -9.449 1.00 90.88 92 ILE A CA 1
ATOM 714 C C . ILE A 1 92 ? -4.977 -8.173 -9.445 1.00 90.88 92 ILE A C 1
ATOM 716 O O . ILE A 1 92 ? -6.119 -8.625 -9.505 1.00 90.88 92 ILE A O 1
ATOM 720 N N . GLU A 1 93 ? -4.722 -6.864 -9.460 1.00 89.44 93 GLU A N 1
ATOM 721 C CA . GLU A 1 93 ? -5.758 -5.834 -9.528 1.00 89.44 93 GLU A CA 1
ATOM 722 C C . GLU A 1 93 ? -5.725 -5.111 -10.876 1.00 89.44 93 GLU A C 1
ATOM 724 O O . GLU A 1 93 ? -4.672 -4.828 -11.449 1.00 89.44 93 GLU A O 1
ATOM 729 N N . GLY A 1 94 ? -6.913 -4.806 -11.395 1.00 90.19 94 GLY A N 1
ATOM 730 C CA . GLY A 1 94 ? -7.055 -3.965 -12.578 1.00 90.19 94 GLY A CA 1
ATOM 731 C C . GLY A 1 94 ? -6.898 -2.488 -12.229 1.00 90.19 94 GLY A C 1
ATOM 732 O O . GLY A 1 94 ? -7.148 -2.075 -11.099 1.00 90.19 94 GLY A O 1
ATOM 733 N N . PHE A 1 95 ? -6.554 -1.673 -13.220 1.00 91.50 95 PHE A N 1
ATOM 734 C CA . PHE A 1 95 ? -6.467 -0.224 -13.056 1.00 91.50 95 PHE A CA 1
ATOM 735 C C . PHE A 1 95 ? -7.027 0.498 -14.278 1.00 91.50 95 PHE A C 1
ATOM 737 O O . PHE A 1 95 ? -7.102 -0.050 -15.380 1.00 91.50 95 PHE A O 1
ATOM 744 N N . ASN A 1 96 ? -7.414 1.754 -14.068 1.00 91.31 96 ASN A N 1
ATOM 745 C CA . ASN A 1 96 ? -7.889 2.645 -15.115 1.00 91.31 96 ASN A CA 1
ATOM 746 C C . ASN A 1 96 ? -7.191 3.993 -14.960 1.00 91.31 96 ASN A C 1
ATOM 748 O O . ASN A 1 96 ? -7.464 4.713 -14.002 1.00 91.31 96 ASN A O 1
ATOM 752 N N . ALA A 1 97 ? -6.294 4.328 -15.882 1.00 90.19 97 ALA A N 1
ATOM 753 C CA . ALA A 1 97 ? -5.438 5.499 -15.739 1.00 90.19 97 ALA A CA 1
ATOM 754 C C . ALA A 1 97 ? -5.109 6.135 -17.087 1.00 90.19 97 ALA A C 1
ATOM 756 O O . ALA A 1 97 ? -5.056 5.460 -18.115 1.00 90.19 97 ALA A O 1
ATOM 757 N N . SER A 1 98 ? -4.863 7.446 -17.070 1.00 92.12 98 SER A N 1
ATOM 758 C CA . SER A 1 98 ? -4.244 8.125 -18.206 1.00 92.12 98 SER A CA 1
ATOM 759 C C . SER A 1 98 ? -2.740 7.900 -18.139 1.00 92.12 98 SER A C 1
ATOM 761 O O . SER A 1 98 ? -2.129 8.264 -17.134 1.00 92.12 98 SER A O 1
ATOM 763 N N . LEU A 1 99 ? -2.159 7.298 -19.176 1.00 93.19 99 LEU A N 1
ATOM 764 C CA . LEU A 1 99 ? -0.752 6.905 -19.173 1.00 93.19 99 LEU A CA 1
ATOM 765 C C . LEU A 1 99 ? 0.039 7.605 -20.273 1.00 93.19 99 LEU A C 1
ATOM 767 O O . LEU A 1 99 ? -0.410 7.718 -21.411 1.00 93.19 99 LEU A O 1
ATOM 771 N N . ASN A 1 100 ? 1.264 7.986 -19.943 1.00 93.75 100 ASN A N 1
ATOM 772 C CA . ASN A 1 100 ? 2.272 8.407 -20.898 1.00 93.75 100 ASN A CA 1
ATOM 773 C C . ASN A 1 100 ? 3.462 7.449 -20.814 1.00 93.75 100 ASN A C 1
ATOM 775 O O . ASN A 1 100 ? 3.977 7.180 -19.732 1.00 93.75 100 ASN A O 1
ATOM 779 N N . ILE A 1 101 ? 3.859 6.877 -21.946 1.00 94.00 101 ILE A N 1
ATOM 780 C CA . ILE A 1 101 ? 4.780 5.738 -21.969 1.00 94.00 101 ILE A CA 1
ATOM 781 C C . ILE A 1 101 ? 6.005 6.092 -22.797 1.00 94.00 101 ILE A C 1
ATOM 783 O O . ILE A 1 101 ? 5.888 6.595 -23.916 1.00 94.00 101 ILE A O 1
ATOM 787 N N . SER A 1 102 ? 7.181 5.796 -22.257 1.00 93.88 102 SER A N 1
ATOM 788 C CA . SER A 1 102 ? 8.448 5.840 -22.982 1.00 93.88 102 SER A CA 1
ATOM 789 C C . SER A 1 102 ? 9.291 4.609 -22.673 1.00 93.88 102 SER A C 1
ATOM 791 O O . SER A 1 102 ? 9.074 3.894 -21.697 1.00 93.88 102 SER A O 1
ATOM 793 N N . THR A 1 103 ? 10.267 4.345 -23.528 1.00 93.31 103 THR A N 1
ATOM 794 C CA . THR A 1 103 ? 11.219 3.244 -23.381 1.00 93.31 103 THR A CA 1
ATOM 795 C C . THR A 1 103 ? 12.631 3.783 -23.488 1.00 93.31 103 THR A C 1
ATOM 797 O O . THR A 1 103 ? 12.857 4.776 -24.182 1.00 93.31 103 THR A O 1
ATOM 800 N N . TYR A 1 104 ? 13.577 3.132 -22.828 1.00 90.88 104 TYR A N 1
ATOM 801 C CA . TYR A 1 104 ? 14.986 3.509 -22.862 1.00 90.88 104 TYR A CA 1
ATOM 802 C C . TYR A 1 104 ? 15.850 2.257 -22.942 1.00 90.88 104 TYR A C 1
ATOM 804 O O . TYR A 1 104 ? 15.545 1.254 -22.297 1.00 90.88 104 TYR A O 1
ATOM 812 N N . PHE A 1 105 ? 16.911 2.322 -23.744 1.00 89.69 105 PHE A N 1
ATOM 813 C CA . PHE A 1 105 ? 17.855 1.226 -23.945 1.00 89.69 105 PHE A CA 1
ATOM 814 C C . PHE A 1 105 ? 19.262 1.764 -24.171 1.00 89.69 105 PHE A C 1
ATOM 816 O O . PHE A 1 105 ? 19.439 2.798 -24.819 1.00 89.69 105 PHE A O 1
ATOM 823 N N . THR A 1 106 ? 20.267 1.026 -23.712 1.00 89.25 106 THR A N 1
ATOM 824 C CA . THR A 1 106 ? 21.664 1.316 -24.035 1.00 89.25 106 THR A CA 1
ATOM 825 C C . THR A 1 106 ? 22.108 0.502 -25.245 1.00 89.25 106 THR A C 1
ATOM 827 O O . THR A 1 106 ? 21.944 -0.718 -25.288 1.00 89.25 106 THR A O 1
ATOM 830 N N . VAL A 1 107 ? 22.727 1.172 -26.219 1.00 88.94 107 VAL A N 1
ATOM 831 C CA . VAL A 1 107 ? 23.274 0.537 -27.424 1.00 88.94 107 VAL A CA 1
ATOM 832 C C . VAL A 1 107 ? 24.748 0.895 -27.584 1.00 88.94 107 VAL A C 1
ATOM 834 O O . VAL A 1 107 ? 25.140 2.051 -27.418 1.00 88.94 107 VAL A O 1
ATOM 837 N N . LEU A 1 108 ? 25.579 -0.090 -27.931 1.00 87.62 108 LEU A N 1
ATOM 838 C CA . LEU A 1 108 ? 27.008 0.107 -28.177 1.00 87.62 108 LEU A CA 1
ATOM 839 C C . LEU A 1 108 ? 27.542 -0.749 -29.329 1.00 87.62 108 LEU A C 1
ATOM 841 O O . LEU A 1 108 ? 26.952 -1.752 -29.725 1.00 87.62 108 LEU A O 1
ATOM 845 N N . ILE A 1 109 ? 28.706 -0.374 -29.862 1.00 85.88 109 ILE A N 1
ATOM 846 C CA . ILE A 1 109 ? 29.444 -1.211 -30.818 1.00 85.88 109 ILE A CA 1
ATOM 847 C C . ILE A 1 109 ? 30.319 -2.197 -30.034 1.00 85.88 109 ILE A C 1
ATOM 849 O O . ILE A 1 109 ? 31.246 -1.779 -29.333 1.00 85.88 109 ILE A O 1
ATOM 853 N N . SER A 1 110 ? 30.051 -3.494 -30.198 1.00 83.25 110 SER A N 1
ATOM 854 C CA . SER A 1 110 ? 30.772 -4.590 -29.529 1.00 83.25 110 SER A CA 1
ATOM 855 C C . SER A 1 110 ? 32.009 -5.041 -30.315 1.00 83.25 110 SER A C 1
ATOM 857 O O . SER A 1 110 ? 33.071 -5.290 -29.745 1.00 83.25 110 SER A O 1
ATOM 859 N N . SER A 1 111 ? 31.921 -5.098 -31.648 1.00 80.81 111 SER A N 1
ATOM 860 C CA . SER A 1 111 ? 33.063 -5.438 -32.510 1.00 80.81 111 SER A CA 1
ATOM 861 C C . SER A 1 111 ? 32.919 -4.855 -33.919 1.00 80.81 111 SER A C 1
ATOM 863 O O . SER A 1 111 ? 31.812 -4.614 -34.388 1.00 80.81 111 SER A O 1
ATOM 865 N N . GLY A 1 112 ? 34.036 -4.624 -34.619 1.00 74.25 112 GLY A N 1
ATOM 866 C CA . GLY A 1 112 ? 34.045 -4.068 -35.981 1.00 74.25 112 GLY A CA 1
ATOM 867 C C . GLY A 1 112 ? 34.618 -2.644 -36.065 1.00 74.25 112 GLY A C 1
ATOM 868 O O . GLY A 1 112 ? 35.442 -2.277 -35.222 1.00 74.25 112 GLY A O 1
ATOM 869 N N . PRO A 1 113 ? 34.273 -1.853 -37.104 1.00 72.81 113 PRO A N 1
ATOM 870 C CA . PRO A 1 113 ? 34.751 -0.479 -37.233 1.00 72.81 113 PRO A CA 1
ATOM 871 C C . PRO A 1 113 ? 34.335 0.357 -36.020 1.00 72.81 113 PRO A C 1
ATOM 873 O O . PRO A 1 113 ? 33.228 0.229 -35.509 1.00 72.81 113 PRO A O 1
ATOM 876 N N . SER A 1 114 ? 35.234 1.230 -35.563 1.00 71.62 114 SER A N 1
ATOM 877 C CA . SER A 1 114 ? 35.062 1.966 -34.306 1.00 71.62 114 SER A CA 1
ATOM 878 C C . SER A 1 114 ? 33.938 3.009 -34.328 1.00 71.62 114 SER A C 1
ATOM 880 O O . SER A 1 114 ? 33.664 3.603 -33.289 1.00 71.62 114 SER A O 1
ATOM 882 N N . THR A 1 115 ? 33.349 3.285 -35.498 1.00 70.81 115 THR A N 1
ATOM 883 C CA . THR A 1 115 ? 32.246 4.234 -35.701 1.00 70.81 115 THR A CA 1
ATOM 884 C C . THR A 1 115 ? 31.350 3.779 -36.864 1.00 70.81 115 THR A C 1
ATOM 886 O O . THR A 1 115 ? 31.838 3.186 -37.831 1.00 70.81 115 THR A O 1
ATOM 889 N N . CYS A 1 116 ? 30.059 4.123 -36.817 1.00 75.75 116 CYS A N 1
ATOM 890 C CA . CYS A 1 116 ? 29.106 3.950 -37.928 1.00 75.75 116 CYS A CA 1
ATOM 891 C C . CYS A 1 116 ? 28.961 5.218 -38.799 1.00 75.75 116 CYS A C 1
ATOM 893 O O . CYS A 1 116 ? 28.248 5.244 -39.805 1.00 75.75 116 CYS A O 1
ATOM 895 N N . THR A 1 117 ? 29.684 6.284 -38.443 1.00 74.94 117 THR A N 1
ATOM 896 C CA . THR A 1 117 ? 29.595 7.615 -39.061 1.00 74.94 117 THR A CA 1
ATOM 897 C C . THR A 1 117 ? 30.137 7.681 -40.485 1.00 74.94 117 THR A C 1
ATOM 899 O O . THR A 1 117 ? 29.644 8.474 -41.284 1.00 74.94 117 THR A O 1
ATOM 902 N N . ALA A 1 118 ? 31.122 6.845 -40.831 1.00 69.38 118 ALA A N 1
ATOM 903 C CA . ALA A 1 118 ? 31.765 6.876 -42.146 1.00 69.38 118 ALA A CA 1
ATOM 904 C C . ALA A 1 118 ? 30.794 6.566 -43.300 1.00 69.38 118 ALA A C 1
ATOM 906 O O . ALA A 1 118 ? 30.981 7.064 -44.408 1.00 69.38 118 ALA A O 1
ATOM 907 N N . THR A 1 119 ? 29.759 5.764 -43.039 1.00 70.00 119 THR A N 1
ATOM 908 C CA . THR A 1 119 ? 28.758 5.342 -44.029 1.00 70.00 119 THR A CA 1
ATOM 909 C C . THR A 1 119 ? 27.369 5.928 -43.775 1.00 70.00 119 THR A C 1
ATOM 911 O O . THR A 1 119 ? 26.459 5.617 -44.537 1.00 70.00 119 THR A O 1
ATOM 914 N N . GLN A 1 120 ? 27.202 6.763 -42.736 1.00 81.19 120 GLN A N 1
ATOM 915 C CA . GLN A 1 120 ? 25.900 7.258 -42.254 1.00 81.19 120 GLN A CA 1
ATOM 916 C C . GLN A 1 120 ? 24.861 6.137 -42.114 1.00 81.19 120 GLN A C 1
ATOM 918 O O . GLN A 1 120 ? 23.707 6.302 -42.491 1.00 81.19 120 GLN A O 1
ATOM 923 N N . SER A 1 121 ? 25.290 4.972 -41.628 1.00 85.62 121 SER A N 1
ATOM 924 C CA . SER A 1 121 ? 24.424 3.800 -41.502 1.00 85.62 121 SER A CA 1
ATOM 925 C C . SER A 1 121 ? 23.841 3.760 -40.091 1.00 85.62 121 SER A C 1
ATOM 927 O O . SER A 1 121 ? 24.603 3.491 -39.156 1.00 85.62 121 SER A O 1
ATOM 929 N N . PRO A 1 122 ? 22.547 4.073 -39.910 1.00 88.44 122 PRO A N 1
ATOM 930 C CA . PRO A 1 122 ? 21.947 4.132 -38.591 1.00 88.44 122 PRO A CA 1
ATOM 931 C C . PRO A 1 122 ? 21.703 2.742 -38.006 1.00 88.44 122 PRO A C 1
ATOM 933 O O . PRO A 1 122 ? 21.597 1.733 -38.711 1.00 88.44 122 PRO A O 1
ATOM 936 N N . VAL A 1 123 ? 21.586 2.725 -36.685 1.00 90.31 123 VAL A N 1
ATOM 937 C CA . VAL A 1 123 ? 20.947 1.649 -35.939 1.00 90.31 123 VAL A CA 1
ATOM 938 C C . VAL A 1 123 ? 19.560 2.142 -35.571 1.00 90.31 123 VAL A C 1
ATOM 940 O O . VAL A 1 123 ? 19.409 3.256 -35.072 1.00 90.31 123 VAL A O 1
ATOM 943 N N . THR A 1 124 ? 18.552 1.323 -35.832 1.00 92.69 124 THR A N 1
ATOM 944 C CA . THR A 1 124 ? 17.158 1.637 -35.545 1.00 92.69 124 THR A CA 1
ATOM 945 C C . THR A 1 124 ? 16.607 0.628 -34.547 1.00 92.69 124 THR A C 1
ATOM 947 O O . THR A 1 124 ? 16.726 -0.576 -34.769 1.00 92.69 124 THR A O 1
ATOM 950 N N . LEU A 1 125 ? 16.006 1.115 -33.462 1.00 93.44 125 LEU A N 1
ATOM 951 C CA . LEU A 1 125 ? 15.247 0.316 -32.505 1.00 93.44 125 LEU A CA 1
ATOM 952 C C . LEU A 1 125 ? 13.767 0.661 -32.609 1.00 93.44 125 LEU A C 1
ATOM 954 O O . LEU A 1 125 ? 13.407 1.836 -32.554 1.00 93.44 125 LEU A O 1
ATOM 958 N N . THR A 1 126 ? 12.926 -0.362 -32.713 1.00 94.88 126 THR A N 1
ATOM 959 C CA . THR A 1 126 ? 11.466 -0.239 -32.691 1.00 94.88 126 THR A CA 1
ATOM 960 C C . THR A 1 126 ? 10.951 -0.932 -31.436 1.00 94.88 126 THR A C 1
ATOM 962 O O . THR A 1 126 ? 11.141 -2.138 -31.275 1.00 94.88 126 THR A O 1
ATOM 965 N N . SER A 1 127 ? 10.326 -0.176 -30.534 1.00 95.06 127 SER A N 1
ATOM 966 C CA . SER A 1 127 ? 9.719 -0.698 -29.310 1.00 95.06 127 SER A CA 1
ATOM 967 C C . SER A 1 127 ? 8.198 -0.695 -29.420 1.00 95.06 127 SER A C 1
ATOM 969 O O . SER A 1 127 ? 7.586 0.278 -29.863 1.00 95.06 127 SER A O 1
ATOM 971 N N . GLU A 1 128 ? 7.584 -1.798 -29.003 1.00 95.69 128 GLU A N 1
ATOM 972 C CA . GLU A 1 128 ? 6.137 -1.956 -28.899 1.00 95.69 128 GLU A CA 1
ATOM 973 C C . GLU A 1 128 ? 5.796 -2.400 -27.477 1.00 95.69 128 GLU A C 1
ATOM 975 O O . GLU A 1 128 ? 6.279 -3.433 -27.006 1.00 95.69 128 GLU A O 1
ATOM 980 N N . PHE A 1 129 ? 4.955 -1.634 -26.787 1.00 96.12 129 PHE A N 1
ATOM 981 C CA . PHE A 1 129 ? 4.489 -1.972 -25.446 1.00 96.12 129 PHE A CA 1
ATOM 982 C C . PHE A 1 129 ? 2.983 -2.201 -25.450 1.00 96.12 129 PHE A C 1
ATOM 984 O O . PHE A 1 129 ? 2.206 -1.406 -25.993 1.00 96.12 129 PHE A O 1
ATOM 991 N N . TYR A 1 130 ? 2.591 -3.304 -24.827 1.00 95.12 130 TYR A N 1
ATOM 992 C CA . TYR A 1 130 ? 1.230 -3.796 -24.774 1.00 95.12 130 TYR A CA 1
ATOM 993 C C . TYR A 1 130 ? 0.772 -3.883 -23.323 1.00 95.12 130 TYR A C 1
ATOM 995 O O . TYR A 1 130 ? 1.512 -4.353 -22.459 1.00 95.12 130 TYR A O 1
ATOM 1003 N N . ILE A 1 131 ? -0.475 -3.498 -23.077 1.00 94.31 131 ILE A N 1
ATOM 1004 C CA . ILE A 1 131 ? -1.175 -3.770 -21.819 1.00 94.31 131 ILE A CA 1
ATOM 1005 C C . ILE A 1 131 ? -2.380 -4.641 -22.177 1.00 94.31 131 ILE A C 1
ATOM 1007 O O . ILE A 1 131 ? -3.243 -4.237 -22.965 1.00 94.31 131 ILE A O 1
ATOM 1011 N N . GLY A 1 132 ? -2.389 -5.881 -21.681 1.00 91.12 132 GLY A N 1
ATOM 1012 C CA . GLY A 1 132 ? -3.308 -6.911 -22.160 1.00 91.12 132 GLY A CA 1
ATOM 1013 C C . GLY A 1 132 ? -3.097 -7.165 -23.658 1.00 91.12 132 GLY A C 1
ATOM 1014 O O . GLY A 1 132 ? -1.998 -7.497 -24.100 1.00 91.12 132 GLY A O 1
ATOM 1015 N N . SER A 1 133 ? -4.144 -6.983 -24.466 1.00 88.50 133 SER A N 1
ATOM 1016 C CA . SER A 1 133 ? -4.072 -7.132 -25.928 1.00 88.50 133 SER A CA 1
ATOM 1017 C C . SER A 1 133 ? -3.868 -5.819 -26.696 1.00 88.50 133 SER A C 1
ATOM 1019 O O . SER A 1 133 ? -3.776 -5.851 -27.923 1.00 88.50 133 SER A O 1
ATOM 1021 N N . ALA A 1 134 ? -3.869 -4.666 -26.024 1.00 90.69 134 ALA A N 1
ATOM 1022 C CA . ALA A 1 134 ? -3.816 -3.357 -26.673 1.00 90.69 134 ALA A CA 1
ATOM 1023 C C . ALA A 1 134 ? -2.376 -2.840 -26.770 1.00 90.69 134 ALA A C 1
ATOM 1025 O O . ALA A 1 134 ? -1.648 -2.866 -25.781 1.00 90.69 134 ALA A O 1
ATOM 1026 N N . ILE A 1 135 ? -1.986 -2.330 -27.943 1.00 91.56 135 ILE A N 1
ATOM 1027 C CA . ILE A 1 135 ? -0.740 -1.568 -28.109 1.00 91.56 135 ILE A CA 1
ATOM 1028 C C . ILE A 1 135 ? -0.968 -0.179 -27.522 1.00 91.56 135 ILE A C 1
ATOM 1030 O O . ILE A 1 135 ? -1.839 0.549 -27.994 1.00 91.56 135 ILE A O 1
ATOM 1034 N N . VAL A 1 136 ? -0.181 0.177 -26.512 1.00 92.81 136 VAL A N 1
ATOM 1035 C CA . VAL A 1 136 ? -0.260 1.475 -25.821 1.00 92.81 136 VAL A CA 1
ATOM 1036 C C . VAL A 1 136 ? 0.936 2.375 -26.137 1.00 92.81 136 VAL A C 1
ATOM 1038 O O . VAL A 1 136 ? 0.854 3.588 -25.984 1.00 92.81 136 VAL A O 1
ATOM 1041 N N . HIS A 1 137 ? 2.035 1.800 -26.628 1.00 93.56 137 HIS A N 1
ATOM 1042 C CA . HIS A 1 137 ? 3.194 2.537 -27.122 1.00 93.56 137 HIS A CA 1
ATOM 1043 C C . HIS A 1 137 ? 3.779 1.816 -28.330 1.00 93.56 137 HIS A C 1
ATOM 1045 O O . HIS A 1 137 ? 3.973 0.601 -28.295 1.00 93.56 137 HIS A O 1
ATOM 1051 N N . GLN A 1 138 ? 4.085 2.572 -29.378 1.00 94.19 138 GLN A N 1
ATOM 1052 C CA . GLN A 1 138 ? 4.870 2.101 -30.508 1.00 94.19 138 GLN A CA 1
ATOM 1053 C C . GLN A 1 138 ? 5.730 3.257 -31.001 1.00 94.19 138 GLN A C 1
ATOM 1055 O O . GLN A 1 138 ? 5.204 4.275 -31.456 1.00 94.19 138 GLN A O 1
ATOM 1060 N N . ALA A 1 139 ? 7.044 3.111 -30.891 1.00 93.94 139 ALA A N 1
ATOM 1061 C CA . ALA A 1 139 ? 7.977 4.154 -31.279 1.00 93.94 139 ALA A CA 1
ATOM 1062 C C . ALA A 1 139 ? 9.244 3.562 -31.888 1.00 93.94 139 ALA A C 1
ATOM 1064 O O . ALA A 1 139 ? 9.671 2.457 -31.555 1.00 93.94 139 ALA A O 1
ATOM 1065 N N . THR A 1 140 ? 9.855 4.339 -32.776 1.00 92.75 140 THR A N 1
ATOM 1066 C CA . THR A 1 140 ? 11.088 3.970 -33.461 1.00 92.75 140 THR A CA 1
ATOM 1067 C C . THR A 1 140 ? 12.127 5.062 -33.244 1.00 92.75 140 THR A C 1
ATOM 1069 O O . THR A 1 140 ? 11.866 6.233 -33.521 1.00 92.75 140 THR A O 1
ATOM 1072 N N . VAL A 1 141 ? 13.309 4.681 -32.763 1.00 92.75 141 VAL A N 1
ATOM 1073 C CA . VAL A 1 141 ? 14.465 5.566 -32.559 1.00 92.75 141 VAL A CA 1
ATOM 1074 C C . VAL A 1 141 ? 15.569 5.129 -33.502 1.00 92.75 141 VAL A C 1
ATOM 1076 O O . VAL A 1 141 ? 15.879 3.944 -33.587 1.00 92.75 141 VAL A O 1
ATOM 1079 N N . SER A 1 142 ? 16.160 6.079 -34.221 1.00 90.88 142 SER A N 1
ATOM 1080 C CA . SER A 1 142 ? 17.206 5.806 -35.201 1.00 90.88 142 SER A CA 1
ATOM 1081 C C . SER A 1 142 ? 18.359 6.781 -35.017 1.00 90.88 142 SER A C 1
ATOM 1083 O O . SER A 1 142 ? 18.194 7.974 -35.248 1.00 90.88 142 SER A O 1
ATOM 1085 N N . GLU A 1 143 ? 19.528 6.263 -34.657 1.00 87.19 143 GLU A N 1
ATOM 1086 C CA . GLU A 1 143 ? 20.720 7.052 -34.321 1.00 87.19 143 GLU A CA 1
ATOM 1087 C C . GLU A 1 143 ? 21.969 6.451 -34.988 1.00 87.19 143 GLU A C 1
ATOM 1089 O O . GLU A 1 143 ? 22.004 5.273 -35.360 1.00 87.19 143 GLU A O 1
ATOM 1094 N N . VAL A 1 144 ? 23.007 7.271 -35.177 1.00 85.31 144 VAL A N 1
ATOM 1095 C CA . VAL A 1 144 ? 24.283 6.836 -35.770 1.00 85.31 144 VAL A CA 1
ATOM 1096 C C . VAL A 1 144 ? 25.365 6.807 -34.699 1.00 85.31 144 VAL A C 1
ATOM 1098 O O . VAL A 1 144 ? 25.917 7.848 -34.349 1.00 85.31 144 VAL A O 1
ATOM 1101 N N . ILE A 1 145 ? 25.748 5.598 -34.281 1.00 82.88 145 ILE A N 1
ATOM 1102 C CA . ILE A 1 145 ? 26.694 5.414 -33.179 1.00 82.88 145 ILE A CA 1
ATOM 1103 C C . ILE A 1 145 ? 28.095 5.901 -33.554 1.00 82.88 145 ILE A C 1
ATOM 1105 O O . ILE A 1 145 ? 28.696 5.506 -34.567 1.00 82.88 145 ILE A O 1
ATOM 1109 N N . THR A 1 146 ? 28.633 6.773 -32.707 1.00 79.12 146 THR A N 1
ATOM 1110 C CA . THR A 1 146 ? 29.843 7.547 -33.009 1.00 79.12 146 THR A CA 1
ATOM 1111 C C . THR A 1 146 ? 31.130 6.971 -32.429 1.00 79.12 146 THR A C 1
ATOM 1113 O O . THR A 1 146 ? 32.212 7.356 -32.882 1.00 79.12 146 THR A O 1
ATOM 1116 N N . ARG A 1 147 ? 31.055 6.051 -31.461 1.00 76.50 147 ARG A N 1
ATOM 1117 C CA . ARG A 1 147 ? 32.226 5.470 -30.787 1.00 76.50 147 ARG A CA 1
ATOM 1118 C C . ARG A 1 147 ? 31.963 4.025 -30.349 1.00 76.50 147 ARG A C 1
ATOM 1120 O O . ARG A 1 147 ? 30.855 3.686 -29.965 1.00 76.50 147 ARG A O 1
ATOM 1127 N N . ALA A 1 148 ? 33.000 3.188 -30.382 1.00 75.94 148 ALA A N 1
ATOM 1128 C CA . ALA A 1 148 ? 32.929 1.799 -29.930 1.00 75.94 148 ALA A CA 1
ATOM 1129 C C . ALA A 1 148 ? 33.273 1.587 -28.448 1.00 75.94 148 ALA A C 1
ATOM 1131 O O . ALA A 1 148 ? 34.038 2.357 -27.859 1.00 75.94 148 ALA A O 1
ATOM 1132 N N . GLY A 1 149 ? 32.742 0.492 -27.887 1.00 67.75 149 GLY A N 1
ATOM 1133 C CA . GLY A 1 149 ? 32.868 0.117 -26.477 1.00 67.75 149 GLY A CA 1
ATOM 1134 C C . GLY A 1 149 ? 32.033 0.980 -25.522 1.00 67.75 149 GLY A C 1
ATOM 1135 O O . GLY A 1 149 ? 31.363 1.921 -25.937 1.00 67.75 149 GLY A O 1
ATOM 1136 N N . GLU A 1 150 ? 32.131 0.693 -24.220 1.00 65.44 150 GLU A N 1
ATOM 1137 C CA . GLU A 1 150 ? 31.441 1.425 -23.140 1.00 65.44 150 GLU A CA 1
ATOM 1138 C C . GLU A 1 150 ? 31.540 2.965 -23.200 1.00 65.44 150 GLU A C 1
ATOM 1140 O O . GLU A 1 150 ? 30.515 3.619 -23.019 1.00 65.44 150 GLU A O 1
ATOM 1145 N N . PRO A 1 151 ? 32.695 3.609 -23.494 1.00 66.44 151 PRO A N 1
ATOM 1146 C CA . PRO A 1 151 ? 32.757 5.074 -23.575 1.00 66.44 151 PRO A CA 1
ATOM 1147 C C . PRO A 1 151 ? 32.000 5.664 -24.777 1.00 66.44 151 PRO A C 1
ATOM 1149 O O . PRO A 1 151 ? 32.026 6.887 -24.954 1.00 66.44 151 PRO A O 1
ATOM 1152 N N . GLY A 1 152 ? 31.433 4.813 -25.639 1.00 66.19 152 GLY A N 1
ATOM 1153 C CA . GLY A 1 152 ? 30.562 5.140 -26.764 1.00 66.19 152 GLY A CA 1
ATOM 1154 C C . GLY A 1 152 ? 29.155 4.550 -26.647 1.00 66.19 152 GLY A C 1
ATOM 1155 O O . GLY A 1 152 ? 28.471 4.465 -27.660 1.00 66.19 152 GLY A O 1
ATOM 1156 N N . ALA A 1 153 ? 28.740 4.125 -25.450 1.00 77.81 153 ALA A N 1
ATOM 1157 C CA . ALA A 1 153 ? 27.363 3.734 -25.185 1.00 77.81 153 ALA A CA 1
ATOM 1158 C C . ALA A 1 153 ? 26.421 4.930 -25.408 1.00 77.81 153 ALA A C 1
ATOM 1160 O O . ALA A 1 153 ? 26.613 6.000 -24.824 1.00 77.81 153 ALA A O 1
ATOM 1161 N N . GLU A 1 154 ? 25.419 4.748 -26.262 1.00 83.00 154 GLU A N 1
ATOM 1162 C CA . GLU A 1 154 ? 24.411 5.759 -26.578 1.00 83.00 154 GLU A CA 1
ATOM 1163 C C . GLU A 1 154 ? 23.050 5.320 -26.017 1.00 83.00 154 GLU A C 1
ATOM 1165 O O . GLU A 1 154 ? 22.698 4.138 -26.049 1.00 83.00 154 GLU A O 1
ATOM 1170 N N . ASN A 1 155 ? 22.295 6.275 -25.466 1.00 84.94 155 ASN A N 1
ATOM 1171 C CA . ASN A 1 155 ? 20.963 6.032 -24.916 1.00 84.94 155 ASN A CA 1
ATOM 1172 C C . ASN A 1 155 ? 19.912 6.219 -26.013 1.00 84.94 155 ASN A C 1
ATOM 1174 O O . ASN A 1 155 ? 19.687 7.332 -26.489 1.00 84.94 155 ASN A O 1
ATOM 1178 N N . PHE A 1 156 ? 19.245 5.129 -26.368 1.00 88.62 156 PHE A N 1
ATOM 1179 C CA . PHE A 1 156 ? 18.110 5.108 -27.272 1.00 88.62 156 PHE A CA 1
ATOM 1180 C C . PHE A 1 156 ? 16.836 5.233 -26.439 1.00 88.62 156 PHE A C 1
ATOM 1182 O O . PHE A 1 156 ? 16.237 4.234 -26.036 1.00 88.62 156 PHE A O 1
ATOM 1189 N N . SER A 1 157 ? 16.429 6.475 -26.171 1.00 89.12 157 SER A N 1
ATOM 1190 C CA . SER A 1 157 ? 15.171 6.770 -25.482 1.00 89.12 157 SER A CA 1
ATOM 1191 C C . SER A 1 157 ? 14.101 7.252 -26.459 1.00 89.12 157 SER A C 1
ATOM 1193 O O . SER A 1 157 ? 14.363 8.061 -27.350 1.00 89.12 157 SER A O 1
ATOM 1195 N N . THR A 1 158 ? 12.883 6.732 -26.309 1.00 90.06 158 THR A N 1
ATOM 1196 C CA . THR A 1 158 ? 11.728 7.176 -27.095 1.00 90.06 158 THR A CA 1
ATOM 1197 C C . THR A 1 158 ? 11.110 8.419 -26.468 1.00 90.06 158 THR A C 1
ATOM 1199 O O . THR A 1 158 ? 11.161 8.633 -25.254 1.00 90.06 158 THR A O 1
ATOM 1202 N N . THR A 1 159 ? 10.489 9.256 -27.299 1.00 89.06 159 THR A N 1
ATOM 1203 C CA . THR A 1 159 ? 9.662 10.346 -26.783 1.00 89.06 159 THR A CA 1
ATOM 1204 C C . THR A 1 159 ? 8.424 9.771 -26.093 1.00 89.06 159 THR A C 1
ATOM 1206 O O . THR A 1 159 ? 7.795 8.872 -26.666 1.00 89.06 159 THR A O 1
ATOM 1209 N N . PRO A 1 160 ? 8.035 10.297 -24.918 1.00 88.62 160 PRO A N 1
ATOM 1210 C CA . PRO A 1 160 ? 6.813 9.877 -24.246 1.00 88.62 160 PRO A CA 1
ATOM 1211 C C . PRO A 1 160 ? 5.605 9.972 -25.186 1.00 88.62 160 PRO A C 1
ATOM 1213 O O . PRO A 1 160 ? 5.373 11.010 -25.810 1.00 88.62 160 PRO A O 1
ATOM 1216 N N . THR A 1 161 ? 4.890 8.859 -25.335 1.00 89.69 161 THR A N 1
ATOM 1217 C CA . THR A 1 161 ? 3.654 8.769 -26.116 1.00 89.69 161 THR A CA 1
ATOM 1218 C C . THR A 1 161 ? 2.466 8.753 -25.173 1.00 89.69 161 THR A C 1
ATOM 1220 O O . THR A 1 161 ? 2.367 7.867 -24.323 1.00 89.69 161 THR A O 1
ATOM 1223 N N . ASP A 1 162 ? 1.557 9.707 -25.362 1.00 90.06 162 ASP A N 1
ATOM 1224 C CA . ASP A 1 162 ? 0.275 9.732 -24.667 1.00 90.06 162 ASP A CA 1
ATOM 1225 C C . ASP A 1 162 ? -0.574 8.543 -25.134 1.00 90.06 162 ASP A C 1
ATOM 1227 O O . ASP A 1 162 ? -1.074 8.517 -26.263 1.00 90.06 162 ASP A O 1
ATOM 1231 N N . ALA A 1 163 ? -0.692 7.537 -24.269 1.00 84.94 163 ALA A N 1
ATOM 1232 C CA . ALA A 1 163 ? -1.522 6.363 -24.496 1.00 84.94 163 ALA A CA 1
ATOM 1233 C C . ALA A 1 163 ? -3.007 6.651 -24.208 1.00 84.94 163 ALA A C 1
ATOM 1235 O O . ALA A 1 163 ? -3.862 5.794 -24.446 1.00 84.94 163 ALA A O 1
ATOM 1236 N N . GLY A 1 164 ? -3.332 7.847 -23.704 1.00 87.44 164 GLY A N 1
ATOM 1237 C CA . GLY A 1 164 ? -4.665 8.216 -23.261 1.00 87.44 164 GLY A CA 1
ATOM 1238 C C . GLY A 1 164 ? -5.137 7.350 -22.096 1.00 87.44 164 GLY A C 1
ATOM 1239 O O . GLY A 1 164 ? -4.349 6.881 -21.273 1.00 87.44 164 GLY A O 1
ATOM 1240 N N . PHE A 1 165 ? -6.452 7.144 -22.023 1.00 88.56 165 PHE A N 1
ATOM 1241 C CA . PHE A 1 165 ? -7.081 6.355 -20.968 1.00 88.56 165 PHE A CA 1
ATOM 1242 C C . PHE A 1 165 ? -6.942 4.853 -21.244 1.00 88.56 165 PHE A C 1
ATOM 1244 O O . PHE A 1 165 ? -7.599 4.311 -22.138 1.00 88.56 165 PHE A O 1
ATOM 1251 N N . VAL A 1 166 ? -6.111 4.185 -20.448 1.00 90.69 166 VAL A N 1
ATOM 1252 C CA . VAL A 1 166 ? -5.863 2.745 -20.516 1.00 90.69 166 VAL A CA 1
ATOM 1253 C C . VAL A 1 166 ? -6.615 2.047 -19.387 1.00 90.69 166 VAL A C 1
ATOM 1255 O O . VAL A 1 166 ? -6.591 2.489 -18.239 1.00 90.69 166 VAL A O 1
ATOM 1258 N N . SER A 1 167 ? -7.278 0.942 -19.725 1.00 91.56 167 SER A N 1
ATOM 1259 C CA . SER A 1 167 ? -7.995 0.078 -18.787 1.00 91.56 167 SER A CA 1
ATOM 1260 C C . SER A 1 167 ? -7.398 -1.321 -18.844 1.00 91.56 167 SER A C 1
ATOM 1262 O O . SER A 1 167 ? -7.381 -1.934 -19.913 1.00 91.56 167 SER A O 1
ATOM 1264 N N . ALA A 1 168 ? -6.912 -1.808 -17.706 1.00 93.06 168 ALA A N 1
ATOM 1265 C CA . ALA A 1 168 ? -6.365 -3.149 -17.544 1.00 93.06 168 ALA A CA 1
ATOM 1266 C C . ALA A 1 168 ? -7.218 -3.948 -16.557 1.00 93.06 168 ALA A C 1
ATOM 1268 O O . ALA A 1 168 ? -7.742 -3.400 -15.582 1.00 93.06 168 ALA A O 1
ATOM 1269 N N . LYS A 1 169 ? -7.370 -5.247 -16.806 1.00 93.50 169 LYS A N 1
ATOM 1270 C CA . LYS A 1 169 ? -8.158 -6.151 -15.965 1.00 93.50 169 LYS A CA 1
ATOM 1271 C C . LYS A 1 169 ? -7.254 -7.068 -15.140 1.00 93.50 169 LYS A C 1
ATOM 1273 O O . LYS A 1 169 ? -6.133 -7.354 -15.563 1.00 93.50 169 LYS A O 1
ATOM 1278 N N . PRO A 1 170 ? -7.762 -7.601 -14.014 1.00 92.62 170 PRO A N 1
ATOM 1279 C CA . PRO A 1 170 ? -7.126 -8.730 -13.346 1.00 92.62 170 PRO A CA 1
ATOM 1280 C C . PRO A 1 170 ? -6.844 -9.864 -14.342 1.00 92.62 170 PRO A C 1
ATOM 1282 O O . PRO A 1 170 ? -7.727 -10.252 -15.113 1.00 92.62 170 PRO A O 1
ATOM 1285 N N . GLY A 1 171 ? -5.618 -10.377 -14.336 1.00 93.44 171 GLY A N 1
ATOM 1286 C CA . GLY A 1 171 ? -5.129 -11.417 -15.242 1.00 93.44 171 GLY A CA 1
ATOM 1287 C C . GLY A 1 171 ? -4.458 -10.916 -16.526 1.00 93.44 171 GLY A C 1
ATOM 1288 O O . GLY A 1 171 ? -3.789 -11.713 -17.184 1.00 93.44 171 GLY A O 1
ATOM 1289 N N . ASP A 1 172 ? -4.588 -9.633 -16.883 1.00 95.94 172 ASP A N 1
ATOM 1290 C CA . ASP A 1 172 ? -3.845 -9.067 -18.015 1.00 95.94 172 ASP A CA 1
ATOM 1291 C C . ASP A 1 172 ? -2.337 -9.027 -17.709 1.00 95.94 172 ASP A C 1
ATOM 1293 O O . ASP A 1 172 ? -1.919 -9.020 -16.555 1.00 95.94 172 ASP A O 1
ATOM 1297 N N . THR A 1 173 ? -1.498 -8.989 -18.742 1.00 94.75 173 THR A N 1
ATOM 1298 C CA . THR A 1 173 ? -0.036 -8.854 -18.614 1.00 94.75 173 THR A CA 1
ATOM 1299 C C . THR A 1 173 ? 0.445 -7.603 -19.334 1.00 94.75 173 THR A C 1
ATOM 1301 O O . THR A 1 173 ? -0.127 -7.214 -20.357 1.00 94.75 173 THR A O 1
ATOM 1304 N N . MET A 1 174 ? 1.534 -7.003 -18.855 1.00 94.75 174 MET A N 1
ATOM 1305 C CA . MET A 1 174 ? 2.252 -5.972 -19.601 1.00 94.75 174 MET A CA 1
ATOM 1306 C C . MET A 1 174 ? 3.359 -6.629 -20.419 1.00 94.75 174 MET A C 1
ATOM 1308 O O . MET A 1 174 ? 4.152 -7.389 -19.865 1.00 94.75 174 MET A O 1
ATOM 1312 N N . ARG A 1 175 ? 3.413 -6.368 -21.726 1.00 95.56 175 ARG A N 1
ATOM 1313 C CA . ARG A 1 175 ? 4.345 -7.029 -22.649 1.00 95.56 175 ARG A CA 1
ATOM 1314 C C . ARG A 1 175 ? 5.156 -6.010 -23.437 1.00 95.56 175 ARG A C 1
ATOM 1316 O O . ARG A 1 175 ? 4.590 -5.095 -24.028 1.00 95.56 175 ARG A O 1
ATOM 1323 N N . LEU A 1 176 ? 6.473 -6.176 -23.452 1.00 95.38 176 LEU A N 1
ATOM 1324 C CA . LEU A 1 176 ? 7.422 -5.352 -24.189 1.00 95.38 176 LEU A CA 1
ATOM 1325 C C . LEU A 1 176 ? 8.069 -6.184 -25.292 1.00 95.38 176 LEU A C 1
ATOM 1327 O O . LEU A 1 176 ? 8.724 -7.191 -25.021 1.00 95.38 176 LEU A O 1
ATOM 1331 N N . ARG A 1 177 ? 7.950 -5.699 -26.523 1.00 95.38 177 ARG A N 1
ATOM 1332 C CA . ARG A 1 177 ? 8.608 -6.263 -27.693 1.00 95.38 177 ARG A CA 1
ATOM 1333 C C . ARG A 1 177 ? 9.591 -5.254 -28.261 1.00 95.38 177 ARG A C 1
ATOM 1335 O O . ARG A 1 177 ? 9.239 -4.091 -28.464 1.00 95.38 177 ARG A O 1
ATOM 1342 N N . LEU A 1 178 ? 10.815 -5.700 -28.520 1.00 94.44 178 LEU A N 1
ATOM 1343 C CA . LEU A 1 178 ? 11.877 -4.855 -29.054 1.00 94.44 178 LEU A CA 1
ATOM 1344 C C . LEU A 1 178 ? 12.431 -5.454 -30.342 1.00 94.44 178 LEU A C 1
ATOM 1346 O O . LEU A 1 178 ? 12.794 -6.629 -30.386 1.00 94.44 178 LEU A O 1
ATOM 1350 N N . LEU A 1 179 ? 12.525 -4.631 -31.382 1.00 95.00 179 LEU A N 1
ATOM 1351 C CA . LEU A 1 179 ? 13.114 -4.991 -32.663 1.00 95.00 179 LEU A CA 1
ATOM 1352 C C . LEU A 1 179 ? 14.295 -4.078 -32.982 1.00 95.00 179 LEU A C 1
ATOM 1354 O O . LEU A 1 179 ? 14.304 -2.902 -32.618 1.00 95.00 179 LEU A O 1
ATOM 1358 N N . ILE A 1 180 ? 15.278 -4.618 -33.696 1.00 94.62 180 ILE A N 1
ATOM 1359 C CA . ILE A 1 180 ? 16.461 -3.897 -34.160 1.00 94.62 180 ILE A CA 1
ATOM 1360 C C . ILE A 1 180 ? 16.641 -4.046 -35.666 1.00 94.62 180 ILE A C 1
ATOM 1362 O O . ILE A 1 180 ? 16.554 -5.140 -36.221 1.00 94.62 180 ILE A O 1
ATOM 1366 N N . ASN A 1 181 ? 16.968 -2.941 -36.324 1.00 94.69 181 ASN A N 1
ATOM 1367 C CA . ASN A 1 181 ? 17.496 -2.916 -37.679 1.00 94.69 181 ASN A CA 1
ATOM 1368 C C . ASN A 1 181 ? 18.871 -2.237 -37.654 1.00 94.69 181 ASN A C 1
ATOM 1370 O O . ASN A 1 181 ? 18.987 -1.049 -37.360 1.00 94.69 181 ASN A O 1
ATOM 1374 N N . ASN A 1 182 ? 19.924 -3.001 -37.936 1.00 92.25 182 ASN A N 1
ATOM 1375 C CA . ASN A 1 182 ? 21.297 -2.511 -37.945 1.00 92.25 182 ASN A CA 1
ATOM 1376 C C . ASN A 1 182 ? 21.793 -2.383 -39.388 1.00 92.25 182 ASN A C 1
ATOM 1378 O O . ASN A 1 182 ? 22.121 -3.383 -40.032 1.00 92.25 182 ASN A O 1
ATOM 1382 N N . GLU A 1 183 ? 21.911 -1.153 -39.889 1.00 89.75 183 GLU A N 1
ATOM 1383 C CA . GLU A 1 183 ? 22.480 -0.909 -41.217 1.00 89.75 183 GLU A CA 1
ATOM 1384 C C . GLU A 1 183 ? 24.008 -0.785 -41.197 1.00 89.75 183 GLU A C 1
ATOM 1386 O O . GLU A 1 183 ? 24.650 -0.833 -42.255 1.00 89.75 183 GLU A O 1
ATOM 1391 N N . CYS A 1 184 ? 24.600 -0.632 -40.010 1.00 86.06 184 CYS A N 1
ATOM 1392 C CA . CYS A 1 184 ? 26.031 -0.471 -39.828 1.00 86.06 184 CYS A CA 1
ATOM 1393 C C . CYS A 1 184 ? 26.785 -1.785 -40.071 1.00 86.06 184 CYS A C 1
ATOM 1395 O O . CYS A 1 184 ? 26.321 -2.883 -39.775 1.00 86.06 184 CYS A O 1
ATOM 1397 N N . ALA A 1 185 ? 28.002 -1.674 -40.610 1.00 85.31 185 ALA A N 1
ATOM 1398 C CA . ALA A 1 185 ? 28.895 -2.817 -40.804 1.00 85.31 185 ALA A CA 1
ATOM 1399 C C . ALA A 1 185 ? 29.578 -3.282 -39.501 1.00 85.31 185 ALA A C 1
ATOM 1401 O O . ALA A 1 185 ? 30.382 -4.212 -39.540 1.00 85.31 185 ALA A O 1
ATOM 1402 N N . ALA A 1 186 ? 29.319 -2.613 -38.375 1.00 86.31 186 ALA A N 1
ATOM 1403 C CA . ALA A 1 186 ? 29.777 -3.027 -37.058 1.00 86.31 186 ALA A CA 1
ATOM 1404 C C . ALA A 1 186 ? 28.758 -3.954 -36.384 1.00 86.31 186 ALA A C 1
ATOM 1406 O O . ALA A 1 186 ? 27.556 -3.886 -36.647 1.00 86.31 186 ALA A O 1
ATOM 1407 N N . THR A 1 187 ? 29.254 -4.807 -35.494 1.00 88.56 187 THR A N 1
ATOM 1408 C CA . THR A 1 187 ? 28.429 -5.597 -34.584 1.00 88.56 187 THR A CA 1
ATOM 1409 C C . THR A 1 187 ? 27.936 -4.693 -33.466 1.00 88.56 187 THR A C 1
ATOM 1411 O O . THR A 1 187 ? 28.738 -4.125 -32.715 1.00 88.56 187 THR A O 1
ATOM 1414 N N . ILE A 1 188 ? 26.621 -4.585 -33.353 1.00 89.38 188 ILE A N 1
ATOM 1415 C CA . ILE A 1 188 ? 25.936 -3.777 -32.350 1.00 89.38 188 ILE A CA 1
ATOM 1416 C C . ILE A 1 188 ? 25.468 -4.679 -31.217 1.00 89.38 188 ILE A C 1
ATOM 1418 O O . ILE A 1 188 ? 25.014 -5.792 -31.470 1.00 89.38 188 ILE A O 1
ATOM 1422 N N . SER A 1 189 ? 25.604 -4.192 -29.989 1.00 89.31 189 SER A N 1
ATOM 1423 C CA . SER A 1 189 ? 25.082 -4.801 -28.771 1.00 89.31 189 SER A CA 1
ATOM 1424 C C . SER A 1 189 ? 24.037 -3.875 -28.168 1.00 89.31 189 SER A C 1
ATOM 1426 O O . SER A 1 189 ? 24.325 -2.695 -27.954 1.00 89.31 189 SER A O 1
ATOM 1428 N N . VAL A 1 190 ? 22.844 -4.397 -27.907 1.00 89.56 190 VAL A N 1
ATOM 1429 C CA . VAL A 1 190 ? 21.865 -3.762 -27.019 1.00 89.56 190 VAL A CA 1
ATOM 1430 C C . VAL A 1 190 ? 22.061 -4.388 -25.650 1.00 89.56 190 VAL A C 1
ATOM 1432 O O . VAL A 1 190 ? 21.962 -5.604 -25.538 1.00 89.56 190 VAL A O 1
ATOM 1435 N N . GLU A 1 191 ? 22.374 -3.586 -24.638 1.00 87.12 191 GLU A N 1
ATOM 1436 C CA . GLU A 1 191 ? 22.689 -4.073 -23.291 1.00 87.12 191 GLU A CA 1
ATOM 1437 C C . GLU A 1 191 ? 21.645 -3.583 -22.285 1.00 87.12 191 GLU A C 1
ATOM 1439 O O . GLU A 1 191 ? 21.167 -2.447 -22.360 1.00 87.12 191 GLU A O 1
ATOM 1444 N N . TRP A 1 192 ? 21.307 -4.453 -21.339 1.00 86.94 192 TRP A N 1
ATOM 1445 C CA . TRP A 1 192 ? 20.431 -4.171 -20.206 1.00 86.94 192 TRP A CA 1
ATOM 1446 C C . TRP A 1 192 ? 21.002 -4.807 -18.937 1.00 86.94 192 TRP A C 1
ATOM 1448 O O . TRP A 1 192 ? 21.836 -5.709 -18.988 1.00 86.94 192 TRP A O 1
ATOM 1458 N N . GLY A 1 193 ? 20.537 -4.341 -17.784 1.00 73.81 193 GLY A N 1
ATOM 1459 C CA . GLY A 1 193 ? 21.047 -4.771 -16.488 1.00 73.81 193 GLY A CA 1
ATOM 1460 C C . GLY A 1 193 ? 22.481 -4.330 -16.174 1.00 73.81 193 GLY A C 1
ATOM 1461 O O . GLY A 1 193 ? 23.287 -3.979 -17.033 1.00 73.81 193 GLY A O 1
ATOM 1462 N N . GLY A 1 194 ? 22.816 -4.344 -14.886 1.00 66.81 194 GLY A N 1
ATOM 1463 C CA . GLY A 1 194 ? 24.065 -3.807 -14.346 1.00 66.81 194 GLY A CA 1
ATOM 1464 C C . GLY A 1 194 ? 23.985 -2.327 -13.942 1.00 66.81 194 GLY A C 1
ATOM 1465 O O . GLY A 1 194 ? 22.908 -1.765 -13.772 1.00 66.81 194 GLY A O 1
ATOM 1466 N N . ALA A 1 195 ? 25.150 -1.699 -13.733 1.00 61.16 195 ALA A N 1
ATOM 1467 C CA . ALA A 1 195 ? 25.255 -0.304 -13.286 1.00 61.16 195 ALA A CA 1
ATOM 1468 C C . ALA A 1 195 ? 24.576 0.685 -14.260 1.00 61.16 195 ALA A C 1
ATOM 1470 O O . ALA A 1 195 ? 24.415 0.377 -15.437 1.00 61.16 195 ALA A O 1
ATOM 1471 N N . GLU A 1 196 ? 24.244 1.894 -13.782 1.00 59.19 196 GLU A N 1
ATOM 1472 C CA . GLU A 1 196 ? 23.386 2.911 -14.437 1.00 59.19 196 GLU A CA 1
ATOM 1473 C C . GLU A 1 196 ? 23.627 3.160 -15.943 1.00 59.19 196 GLU A C 1
ATOM 1475 O O . GLU A 1 196 ? 22.701 3.546 -16.659 1.00 59.19 196 GLU A O 1
ATOM 1480 N N . SER A 1 197 ? 24.839 2.914 -16.456 1.00 59.41 197 SER A N 1
ATOM 1481 C CA . SER A 1 197 ? 25.171 3.035 -17.882 1.00 59.41 197 SER A CA 1
ATOM 1482 C C . SER A 1 197 ? 24.552 1.957 -18.786 1.00 59.41 197 SER A C 1
ATOM 1484 O O . SER A 1 197 ? 24.492 2.161 -19.998 1.00 59.41 197 SER A O 1
ATOM 1486 N N . ARG A 1 198 ? 24.082 0.831 -18.236 1.00 69.62 198 ARG A N 1
ATOM 1487 C CA . ARG A 1 198 ? 23.521 -0.330 -18.957 1.00 69.62 198 ARG A CA 1
ATOM 1488 C C . ARG A 1 198 ? 22.057 -0.584 -18.591 1.00 69.62 198 ARG A C 1
ATOM 1490 O O . ARG A 1 198 ? 21.644 -1.705 -18.322 1.00 69.62 198 ARG A O 1
ATOM 1497 N N . SER A 1 199 ? 21.258 0.473 -18.528 1.00 75.44 199 SER A N 1
ATOM 1498 C CA . SER A 1 199 ? 19.861 0.359 -18.118 1.00 75.44 199 SER A CA 1
ATOM 1499 C C . SER A 1 199 ? 18.929 0.226 -19.329 1.00 75.44 199 SER A C 1
ATOM 1501 O O . SER A 1 199 ? 19.100 0.887 -20.352 1.00 75.44 199 SER A O 1
ATOM 1503 N N . GLY A 1 200 ? 17.937 -0.658 -19.209 1.00 85.38 200 GLY A N 1
ATOM 1504 C CA . GLY A 1 200 ? 16.922 -0.886 -20.232 1.00 85.38 200 GLY A CA 1
ATOM 1505 C C . GLY A 1 200 ? 15.558 -1.116 -19.597 1.00 85.38 200 GLY A C 1
ATOM 1506 O O . GLY A 1 200 ? 15.470 -1.782 -18.561 1.00 85.38 200 GLY A O 1
ATOM 1507 N N . GLY A 1 201 ? 14.501 -0.561 -20.186 1.00 89.69 201 GLY A N 1
ATOM 1508 C CA . GLY A 1 201 ? 13.166 -0.708 -19.619 1.00 89.69 201 GLY A CA 1
ATOM 1509 C C . GLY A 1 201 ? 12.087 0.199 -20.202 1.00 89.69 201 GLY A C 1
ATOM 1510 O O . GLY A 1 201 ? 12.252 0.845 -21.241 1.00 89.69 201 GLY A O 1
ATOM 1511 N N . VAL A 1 202 ? 10.964 0.231 -19.487 1.00 92.00 202 VAL A N 1
ATOM 1512 C CA . VAL A 1 202 ? 9.779 1.041 -19.788 1.00 92.00 202 VAL A CA 1
ATOM 1513 C C . VAL A 1 202 ? 9.539 2.008 -18.638 1.00 92.00 202 VAL A C 1
ATOM 1515 O O . VAL A 1 202 ? 9.566 1.620 -17.470 1.00 92.00 202 VAL A O 1
ATOM 1518 N N . ILE A 1 203 ? 9.281 3.266 -18.971 1.00 92.06 203 ILE A N 1
ATOM 1519 C CA . ILE A 1 203 ? 8.815 4.287 -18.038 1.00 92.06 203 ILE A CA 1
ATOM 1520 C C . ILE A 1 203 ? 7.330 4.497 -18.315 1.00 92.06 203 ILE A C 1
ATOM 1522 O O . ILE A 1 203 ? 6.931 4.816 -19.435 1.00 92.06 203 ILE A O 1
ATOM 1526 N N . ILE A 1 204 ? 6.523 4.311 -17.279 1.00 92.69 204 ILE A N 1
ATOM 1527 C CA . ILE A 1 204 ? 5.078 4.488 -17.297 1.00 92.69 204 ILE A CA 1
ATOM 1528 C C . ILE A 1 204 ? 4.776 5.686 -16.401 1.00 92.69 204 ILE A C 1
ATOM 1530 O O . ILE A 1 204 ? 4.947 5.625 -15.186 1.00 92.69 204 ILE A O 1
ATOM 1534 N N . GLN A 1 205 ? 4.364 6.793 -17.006 1.00 92.00 205 GLN A N 1
ATOM 1535 C CA . GLN A 1 205 ? 3.956 8.002 -16.303 1.00 92.00 205 GLN A CA 1
ATOM 1536 C C . GLN A 1 205 ? 2.433 8.038 -16.172 1.00 92.00 205 GLN A C 1
ATOM 1538 O O . GLN A 1 205 ? 1.723 8.120 -17.172 1.00 92.00 205 GLN A O 1
ATOM 1543 N N . GLY A 1 206 ? 1.940 7.960 -14.944 1.00 89.06 206 GLY A N 1
ATOM 1544 C CA . GLY A 1 206 ? 0.528 7.995 -14.582 1.00 89.06 206 GLY A CA 1
ATOM 1545 C C . GLY A 1 206 ? 0.272 7.287 -13.251 1.00 89.06 206 GLY A C 1
ATOM 1546 O O . GLY A 1 206 ? 1.135 6.583 -12.724 1.00 89.06 206 GLY A O 1
ATOM 1547 N N . MET A 1 207 ? -0.925 7.469 -12.697 1.00 87.25 207 MET A N 1
ATOM 1548 C CA . MET A 1 207 ? -1.328 6.840 -11.436 1.00 87.25 207 MET A CA 1
ATOM 1549 C C . MET A 1 207 ? -1.817 5.409 -11.683 1.00 87.25 207 MET A C 1
ATOM 1551 O O . MET A 1 207 ? -2.920 5.213 -12.184 1.00 87.25 207 MET A O 1
ATOM 1555 N N . LEU A 1 208 ? -0.999 4.407 -11.349 1.00 87.50 208 LEU A N 1
ATOM 1556 C CA . LEU A 1 208 ? -1.363 2.991 -11.514 1.00 87.50 208 LEU A CA 1
ATOM 1557 C C . LEU A 1 208 ? -2.194 2.428 -10.358 1.00 87.50 208 LEU A C 1
ATOM 1559 O O . LEU A 1 208 ? -2.847 1.401 -10.527 1.00 87.50 208 LEU A O 1
ATOM 1563 N N . TYR A 1 209 ? -2.150 3.068 -9.193 1.00 86.31 209 TYR A N 1
ATOM 1564 C CA . TYR A 1 209 ? -2.827 2.599 -7.994 1.00 86.31 209 TYR A CA 1
ATOM 1565 C C . TYR A 1 209 ? -3.184 3.752 -7.062 1.00 86.31 209 TYR A C 1
ATOM 1567 O O . TYR A 1 209 ? -2.550 4.808 -7.085 1.00 86.31 209 TYR A O 1
ATOM 1575 N N . GLU A 1 210 ? -4.176 3.504 -6.213 1.00 81.44 210 GLU A N 1
ATOM 1576 C CA . GLU A 1 210 ? -4.533 4.362 -5.091 1.00 81.44 210 GLU A CA 1
ATOM 1577 C C . GLU A 1 210 ? -4.612 3.479 -3.837 1.00 81.44 210 GLU A C 1
ATOM 1579 O O . GLU A 1 210 ? -5.432 2.559 -3.783 1.00 81.44 210 GLU A O 1
ATOM 1584 N N . PRO A 1 211 ? -3.720 3.670 -2.855 1.00 81.69 211 PRO A N 1
ATOM 1585 C CA . PRO A 1 211 ? -3.697 2.828 -1.667 1.00 81.69 211 PRO A CA 1
ATOM 1586 C C . PRO A 1 211 ? -4.894 3.121 -0.753 1.00 81.69 211 PRO A C 1
ATOM 1588 O O . PRO A 1 211 ? -5.240 4.277 -0.514 1.00 81.69 211 PRO A O 1
ATOM 1591 N N . GLN A 1 212 ? -5.491 2.071 -0.181 1.00 84.69 212 GLN A N 1
ATOM 1592 C CA . GLN A 1 212 ? -6.605 2.204 0.756 1.00 84.69 212 GLN A CA 1
ATOM 1593 C C . GLN A 1 212 ? -6.182 1.800 2.169 1.00 84.69 212 GLN A C 1
ATOM 1595 O O . GLN A 1 212 ? -5.716 0.683 2.398 1.00 84.69 212 GLN A O 1
ATOM 1600 N N . PHE A 1 213 ? -6.389 2.714 3.115 1.00 86.94 213 PHE A N 1
ATOM 1601 C CA . PHE A 1 213 ? -6.124 2.513 4.535 1.00 86.94 213 PHE A CA 1
ATOM 1602 C C . PHE A 1 213 ? -7.368 2.819 5.353 1.00 86.94 213 PHE A C 1
ATOM 1604 O O . PHE A 1 213 ? -8.122 3.740 5.033 1.00 86.94 213 PHE A O 1
ATOM 1611 N N . GLN A 1 214 ? -7.549 2.065 6.427 1.00 86.12 214 GLN A N 1
ATOM 1612 C CA . GLN A 1 214 ? -8.562 2.323 7.438 1.00 86.12 214 GLN A CA 1
ATOM 1613 C C . GLN A 1 214 ? -7.897 2.319 8.808 1.00 86.12 214 GLN A C 1
ATOM 1615 O O . GLN A 1 214 ? -7.081 1.447 9.104 1.00 86.12 214 GLN A O 1
ATOM 1620 N N . VAL A 1 215 ? -8.236 3.311 9.627 1.00 88.50 215 VAL A N 1
ATOM 1621 C CA . VAL A 1 215 ? -7.767 3.416 11.009 1.00 88.50 215 VAL A CA 1
ATOM 1622 C C . VAL A 1 215 ? -8.978 3.299 11.914 1.00 88.50 215 VAL A C 1
ATOM 1624 O O . VAL A 1 215 ? -9.974 3.990 11.705 1.00 88.50 215 VAL A O 1
ATOM 1627 N N . ARG A 1 216 ? -8.887 2.413 12.898 1.00 85.75 216 ARG A N 1
ATOM 1628 C CA . ARG A 1 216 ? -9.856 2.261 13.981 1.00 85.75 216 ARG A CA 1
ATOM 1629 C C . ARG A 1 216 ? -9.124 2.469 15.298 1.00 85.75 216 ARG A C 1
ATOM 1631 O O . ARG A 1 216 ? -7.943 2.153 15.391 1.00 85.75 216 ARG A O 1
ATOM 1638 N N . VAL A 1 217 ? -9.810 2.997 16.295 1.00 85.94 217 VAL A N 1
ATOM 1639 C CA . VAL A 1 217 ? -9.290 3.116 17.658 1.00 85.94 217 VAL A CA 1
ATOM 1640 C C . VAL A 1 217 ? -10.269 2.368 18.543 1.00 85.94 217 VAL A C 1
ATOM 1642 O O . VAL A 1 217 ? -11.476 2.544 18.386 1.00 85.94 217 VAL A O 1
ATOM 1645 N N . ASP A 1 218 ? -9.759 1.460 19.369 1.00 77.69 218 ASP A N 1
ATOM 1646 C CA . ASP A 1 218 ? -10.597 0.724 20.310 1.00 77.69 218 ASP A CA 1
ATOM 1647 C C . ASP A 1 218 ? -10.920 1.561 21.557 1.00 77.69 218 ASP A C 1
ATOM 1649 O O . ASP A 1 218 ? -10.370 2.645 21.759 1.00 77.69 218 ASP A O 1
ATOM 1653 N N . ASP A 1 219 ? -11.810 1.043 22.403 1.00 75.25 219 ASP A N 1
ATOM 1654 C CA . ASP A 1 219 ? -12.226 1.713 23.642 1.00 75.25 219 ASP A CA 1
ATOM 1655 C C . ASP A 1 219 ? -11.045 1.913 24.618 1.00 75.25 219 ASP A C 1
ATOM 1657 O O . ASP A 1 219 ? -11.036 2.836 25.424 1.00 75.25 219 ASP A O 1
ATOM 1661 N N . LEU A 1 220 ? -9.984 1.102 24.500 1.00 75.56 220 LEU A N 1
ATOM 1662 C CA . LEU A 1 220 ? -8.747 1.254 25.272 1.00 75.56 220 LEU A CA 1
ATOM 1663 C C . LEU A 1 220 ? -7.795 2.297 24.667 1.00 75.56 220 LEU A C 1
ATOM 1665 O O . LEU A 1 220 ? -6.665 2.439 25.138 1.00 75.56 220 LEU A O 1
ATOM 1669 N N . GLY A 1 221 ? -8.212 3.021 23.627 1.00 81.19 221 GLY A N 1
ATOM 1670 C CA . GLY A 1 221 ? -7.409 4.015 22.926 1.00 81.19 221 GLY A CA 1
ATOM 1671 C C . GLY A 1 221 ? -6.275 3.417 22.092 1.00 81.19 221 GLY A C 1
ATOM 1672 O O . GLY A 1 221 ? -5.336 4.131 21.754 1.00 81.19 221 GLY A O 1
ATOM 1673 N N . ILE A 1 222 ? -6.300 2.126 21.766 1.00 84.94 222 ILE A N 1
ATOM 1674 C CA . ILE A 1 222 ? -5.281 1.462 20.948 1.00 84.94 222 ILE A CA 1
ATOM 1675 C C . ILE A 1 222 ? -5.709 1.506 19.480 1.00 84.94 222 ILE A C 1
ATOM 1677 O O . ILE A 1 222 ? -6.815 1.109 19.110 1.00 84.94 222 ILE A O 1
ATOM 1681 N N . ALA A 1 223 ? -4.812 1.970 18.609 1.00 88.12 223 ALA A N 1
ATOM 1682 C CA . ALA A 1 223 ? -5.087 2.015 17.178 1.00 88.12 223 ALA A CA 1
ATOM 1683 C C . ALA A 1 223 ? -4.953 0.646 16.500 1.00 88.12 223 ALA A C 1
ATOM 1685 O O . ALA A 1 223 ? -4.015 -0.115 16.735 1.00 88.12 223 ALA A O 1
ATOM 1686 N N . GLN A 1 224 ? -5.850 0.392 15.559 1.00 87.56 224 GLN A N 1
ATOM 1687 C CA . GLN A 1 224 ? -5.775 -0.668 14.572 1.00 87.56 224 GLN A CA 1
ATOM 1688 C C . GLN A 1 224 ? -5.722 -0.060 13.175 1.00 87.56 224 GLN A C 1
ATOM 1690 O O . GLN A 1 224 ? -6.521 0.811 12.830 1.00 87.56 224 GLN A O 1
ATOM 1695 N N . ILE A 1 225 ? -4.791 -0.533 12.355 1.00 89.31 225 ILE A N 1
ATOM 1696 C CA . ILE A 1 225 ? -4.563 -0.015 11.007 1.00 89.31 225 ILE A CA 1
ATOM 1697 C C . ILE A 1 225 ? -4.735 -1.165 10.026 1.00 89.31 225 ILE A C 1
ATOM 1699 O O . ILE A 1 225 ? -4.013 -2.152 10.108 1.00 89.31 225 ILE A O 1
ATOM 1703 N N . GLU A 1 226 ? -5.678 -1.031 9.100 1.00 88.31 226 GLU A N 1
ATOM 1704 C CA . GLU A 1 226 ? -5.973 -2.002 8.046 1.00 88.31 226 GLU A CA 1
ATOM 1705 C C . GLU A 1 226 ? -5.526 -1.436 6.690 1.00 88.31 226 GLU A C 1
ATOM 1707 O O . GLU A 1 226 ? -5.928 -0.336 6.303 1.00 88.31 226 GLU A O 1
ATOM 1712 N N . PHE A 1 227 ? -4.684 -2.181 5.969 1.00 89.00 227 PHE A N 1
ATOM 1713 C CA . PHE A 1 227 ? -4.196 -1.837 4.631 1.00 89.00 227 PHE A CA 1
ATOM 1714 C C . PHE A 1 227 ? -4.677 -2.855 3.603 1.00 89.00 227 PHE A C 1
ATOM 1716 O O . PHE A 1 227 ? -4.430 -4.054 3.749 1.00 89.00 227 PHE A O 1
ATOM 1723 N N . THR A 1 228 ? -5.286 -2.358 2.525 1.00 88.00 228 THR A N 1
ATOM 1724 C CA . THR A 1 228 ? -5.643 -3.157 1.345 1.00 88.00 228 THR A CA 1
ATOM 1725 C C . THR A 1 228 ? -4.858 -2.653 0.124 1.00 88.00 228 THR A C 1
ATOM 1727 O O . THR A 1 228 ? -5.047 -1.503 -0.293 1.00 88.00 228 THR A O 1
ATOM 1730 N N . PRO A 1 229 ? -3.970 -3.469 -0.474 1.00 81.88 229 PRO A N 1
ATOM 1731 C CA . PRO A 1 229 ? -3.135 -3.063 -1.595 1.00 81.88 229 PRO A CA 1
ATOM 1732 C C . PRO A 1 229 ? -3.928 -3.138 -2.900 1.00 81.88 229 PRO A C 1
ATOM 1734 O O . PRO A 1 229 ? -3.881 -4.131 -3.623 1.00 81.88 229 PRO A O 1
ATOM 1737 N N . ILE A 1 230 ? -4.626 -2.059 -3.249 1.00 86.12 230 ILE A N 1
ATOM 1738 C CA . ILE A 1 230 ? -5.268 -1.919 -4.566 1.00 86.12 230 ILE A CA 1
ATOM 1739 C C . ILE A 1 230 ? -4.198 -1.552 -5.607 1.00 86.12 230 ILE A C 1
ATOM 1741 O O . ILE A 1 230 ? -4.204 -0.467 -6.181 1.00 86.12 230 ILE A O 1
ATOM 1745 N N . MET A 1 231 ? -3.221 -2.442 -5.791 1.00 88.44 231 MET A N 1
ATOM 1746 C CA . MET A 1 231 ? -2.050 -2.258 -6.648 1.00 88.44 231 MET A CA 1
ATOM 1747 C C . MET A 1 231 ? -1.985 -3.360 -7.712 1.00 88.44 231 MET A C 1
ATOM 1749 O O . MET A 1 231 ? -2.330 -4.503 -7.405 1.00 88.44 231 MET A O 1
ATOM 1753 N N . PRO A 1 232 ? -1.482 -3.080 -8.933 1.00 90.50 232 PRO A N 1
ATOM 1754 C CA . PRO A 1 232 ? -1.512 -4.041 -10.035 1.00 90.50 232 PRO A CA 1
ATOM 1755 C C . PRO A 1 232 ? -0.881 -5.402 -9.715 1.00 90.50 232 PRO A C 1
ATOM 1757 O O . PRO A 1 232 ? -1.379 -6.416 -10.188 1.00 90.50 232 PRO A O 1
ATOM 1760 N N . TRP A 1 233 ? 0.165 -5.449 -8.884 1.00 90.06 233 TRP A N 1
ATOM 1761 C CA . TRP A 1 233 ? 0.836 -6.688 -8.459 1.00 90.06 233 TRP A CA 1
ATOM 1762 C C . TRP A 1 233 ? 0.683 -6.988 -6.954 1.00 90.06 233 TRP A C 1
ATOM 1764 O O . TRP A 1 233 ? 1.436 -7.786 -6.407 1.00 90.06 233 TRP A O 1
ATOM 1774 N N . GLY A 1 234 ? -0.301 -6.378 -6.281 1.00 87.56 234 GLY A N 1
ATOM 1775 C CA . GLY A 1 234 ? -0.621 -6.658 -4.875 1.00 87.56 234 GLY A CA 1
ATOM 1776 C C . GLY A 1 234 ? 0.557 -6.459 -3.910 1.00 87.56 234 GLY A C 1
ATOM 1777 O O . GLY A 1 234 ? 1.370 -5.553 -4.088 1.00 87.56 234 GLY A O 1
ATOM 1778 N N . TYR A 1 235 ? 0.638 -7.301 -2.874 1.00 86.00 235 TYR A N 1
ATOM 1779 C CA . TYR A 1 235 ? 1.688 -7.233 -1.847 1.00 86.00 235 TYR A CA 1
ATOM 1780 C C . TYR A 1 235 ? 3.096 -7.540 -2.369 1.00 86.00 235 TYR A C 1
ATOM 1782 O O . TYR A 1 235 ? 4.060 -7.053 -1.786 1.00 86.00 235 TYR A O 1
ATOM 1790 N N . ASP A 1 236 ? 3.235 -8.286 -3.466 1.00 86.00 236 ASP A N 1
ATOM 1791 C CA . ASP A 1 236 ? 4.552 -8.633 -4.016 1.00 86.00 236 ASP A CA 1
ATOM 1792 C C . ASP A 1 236 ? 5.303 -7.392 -4.532 1.00 86.00 236 ASP A C 1
ATOM 1794 O O . ASP A 1 236 ? 6.534 -7.339 -4.494 1.00 86.00 236 ASP A O 1
ATOM 1798 N N . ASP A 1 237 ? 4.579 -6.353 -4.963 1.00 87.06 237 ASP A N 1
ATOM 1799 C CA . ASP A 1 237 ? 5.178 -5.081 -5.391 1.00 87.06 237 ASP A CA 1
ATOM 1800 C C . ASP A 1 237 ? 5.635 -4.213 -4.213 1.00 87.06 237 ASP A C 1
ATOM 1802 O O . ASP A 1 237 ? 6.231 -3.164 -4.435 1.00 87.06 237 ASP A O 1
ATOM 1806 N N . LEU A 1 238 ? 5.349 -4.591 -2.966 1.00 87.50 238 LEU A N 1
ATOM 1807 C CA . LEU A 1 238 ? 5.662 -3.792 -1.787 1.00 87.50 238 LEU A CA 1
ATOM 1808 C C . LEU A 1 238 ? 7.082 -4.095 -1.291 1.00 87.50 238 LEU A C 1
ATOM 1810 O O . LEU A 1 238 ? 7.348 -5.136 -0.699 1.00 87.50 238 LEU A O 1
ATOM 1814 N N . GLU A 1 239 ? 8.008 -3.156 -1.482 1.00 86.12 239 GLU A N 1
ATOM 1815 C CA . GLU A 1 239 ? 9.370 -3.257 -0.943 1.00 86.12 239 GLU A CA 1
ATOM 1816 C C . GLU A 1 239 ? 9.408 -2.867 0.539 1.00 86.12 239 GLU A C 1
ATOM 1818 O O . GLU A 1 239 ? 10.090 -3.491 1.352 1.00 86.12 239 GLU A O 1
ATOM 1823 N N . LYS A 1 240 ? 8.690 -1.797 0.895 1.00 86.81 240 LYS A N 1
ATOM 1824 C CA . LYS A 1 240 ? 8.644 -1.280 2.262 1.00 86.81 240 LYS A CA 1
ATOM 1825 C C . LYS A 1 240 ? 7.314 -0.597 2.535 1.00 86.81 240 LYS A C 1
ATOM 1827 O O . LYS A 1 240 ? 6.844 0.201 1.724 1.00 86.81 240 LYS A O 1
ATOM 1832 N N . LEU A 1 241 ? 6.763 -0.855 3.713 1.00 88.62 241 LEU A N 1
ATOM 1833 C CA . LEU A 1 241 ? 5.604 -0.156 4.246 1.00 88.62 241 LEU A CA 1
ATOM 1834 C C . LEU A 1 241 ? 5.937 0.353 5.641 1.00 88.62 241 LEU A C 1
ATOM 1836 O O . LEU A 1 241 ? 6.288 -0.422 6.526 1.00 88.62 241 LEU A O 1
ATOM 1840 N N . GLU A 1 242 ? 5.842 1.664 5.818 1.00 89.19 242 GLU A N 1
ATOM 1841 C CA . GLU A 1 242 ? 6.025 2.314 7.109 1.00 89.19 242 GLU A CA 1
ATOM 1842 C C . GLU A 1 242 ? 4.846 3.229 7.366 1.00 89.19 242 GLU A C 1
ATOM 1844 O O . GLU A 1 242 ? 4.449 4.012 6.501 1.00 89.19 242 GLU A O 1
ATOM 1849 N N . PHE A 1 243 ? 4.305 3.164 8.571 1.00 89.81 243 PHE A N 1
ATOM 1850 C CA . PHE A 1 243 ? 3.280 4.097 8.992 1.00 89.81 243 PHE A CA 1
ATOM 1851 C C . PHE A 1 243 ? 3.497 4.506 10.442 1.00 89.81 243 PHE A C 1
ATOM 1853 O O . PHE A 1 243 ? 4.116 3.808 11.246 1.00 89.81 243 PHE A O 1
ATOM 1860 N N . THR A 1 244 ? 3.122 5.739 10.746 1.00 91.94 244 THR A N 1
ATOM 1861 C CA . THR A 1 244 ? 3.495 6.404 11.991 1.00 91.94 244 THR A CA 1
ATOM 1862 C C . THR A 1 244 ? 2.367 7.313 12.428 1.00 91.94 244 THR A C 1
ATOM 1864 O O . THR A 1 244 ? 1.893 8.128 11.635 1.00 91.94 244 THR A O 1
ATOM 1867 N N . ILE A 1 245 ? 1.957 7.175 13.682 1.00 92.62 245 ILE A N 1
ATOM 1868 C CA . ILE A 1 245 ? 0.924 7.992 14.304 1.00 92.62 245 ILE A CA 1
ATOM 1869 C C . ILE A 1 245 ? 1.584 9.199 14.972 1.00 92.62 245 ILE A C 1
ATOM 1871 O O . ILE A 1 245 ? 2.518 9.061 15.769 1.00 92.62 245 ILE A O 1
ATOM 1875 N N . TRP A 1 246 ? 1.069 10.380 14.643 1.00 93.25 246 TRP A N 1
ATOM 1876 C CA . TRP A 1 246 ? 1.487 11.663 15.190 1.00 93.25 246 TRP A CA 1
ATOM 1877 C C . TRP A 1 246 ? 0.308 12.368 15.844 1.00 93.25 246 TRP A C 1
ATOM 1879 O O . TRP A 1 246 ? -0.797 12.347 15.304 1.00 93.25 246 TRP A O 1
ATOM 1889 N N . GLY A 1 247 ? 0.556 13.044 16.958 1.00 90.81 247 GLY A N 1
ATOM 1890 C CA . GLY A 1 247 ? -0.420 13.923 17.585 1.00 90.81 247 GLY A CA 1
ATOM 1891 C C . GLY A 1 247 ? -0.237 14.060 19.096 1.00 90.81 247 GLY A C 1
ATOM 1892 O O . GLY A 1 247 ? 0.762 13.582 19.642 1.00 90.81 247 GLY A O 1
ATOM 1893 N N . PRO A 1 248 ? -1.172 14.749 19.766 1.00 90.88 248 PRO A N 1
ATOM 1894 C CA . PRO A 1 248 ? -2.363 15.386 19.189 1.00 90.88 248 PRO A CA 1
ATOM 1895 C C . PRO A 1 248 ? -2.019 16.603 18.310 1.00 90.88 248 PRO A C 1
ATOM 1897 O O . PRO A 1 248 ? -1.050 17.320 18.571 1.00 90.88 248 PRO A O 1
ATOM 1900 N N . VAL A 1 249 ? -2.787 16.823 17.241 1.00 88.81 249 VAL A N 1
ATOM 1901 C CA . VAL A 1 249 ? -2.575 17.889 16.248 1.00 88.81 249 VAL A CA 1
ATOM 1902 C C . VAL A 1 249 ? -3.736 18.893 16.305 1.00 88.81 249 VAL A C 1
ATOM 1904 O O . VAL A 1 249 ? -4.884 18.474 16.248 1.00 88.81 249 VAL A O 1
ATOM 1907 N N . PRO A 1 250 ? -3.488 20.215 16.364 1.00 85.88 250 PRO A N 1
ATOM 1908 C CA . PRO A 1 250 ? -4.554 21.220 16.316 1.00 85.88 250 PRO A CA 1
ATOM 1909 C C . PRO A 1 250 ? -5.392 21.154 15.027 1.00 85.88 250 PRO A C 1
ATOM 1911 O O . PRO A 1 250 ? -4.874 20.816 13.963 1.00 85.88 250 PRO A O 1
ATOM 1914 N N . GLU A 1 251 ? -6.662 21.561 15.087 1.00 80.88 251 GLU A N 1
ATOM 1915 C CA . GLU A 1 251 ? -7.589 21.583 13.934 1.00 80.88 251 GLU A CA 1
ATOM 1916 C C . GLU A 1 251 ? -7.100 22.450 12.756 1.00 80.88 251 GLU A C 1
ATOM 1918 O O . GLU A 1 251 ? -7.392 22.159 11.595 1.00 80.88 251 GLU A O 1
ATOM 1923 N N . THR A 1 252 ? -6.337 23.506 13.052 1.00 80.56 252 THR A N 1
ATOM 1924 C CA . THR A 1 252 ? -5.792 24.460 12.070 1.00 80.56 252 THR A CA 1
ATOM 1925 C C . THR A 1 252 ? -4.594 23.908 11.300 1.00 80.56 252 THR A C 1
ATOM 1927 O O . THR A 1 252 ? -4.294 24.353 10.191 1.00 80.56 252 THR A O 1
ATOM 1930 N N . ASP A 1 253 ? -3.886 22.943 11.887 1.00 82.62 253 ASP A N 1
ATOM 1931 C CA . ASP A 1 253 ? -2.669 22.385 11.319 1.00 82.62 253 ASP A CA 1
ATOM 1932 C C . ASP A 1 253 ? -2.978 21.083 10.597 1.00 82.62 253 ASP A C 1
ATOM 1934 O O . ASP A 1 253 ? -3.575 20.173 11.148 1.00 82.62 253 ASP A O 1
ATOM 1938 N N . LYS A 1 254 ? -2.485 20.929 9.370 1.00 82.69 254 LYS A N 1
ATOM 1939 C CA . LYS A 1 254 ? -2.653 19.678 8.617 1.00 82.69 254 LYS A CA 1
ATOM 1940 C C . LYS A 1 254 ? -1.985 18.481 9.314 1.00 82.69 254 LYS A C 1
ATOM 1942 O O . LYS A 1 254 ? -2.511 17.372 9.315 1.00 82.69 254 LYS A O 1
ATOM 1947 N N . SER A 1 255 ? -0.786 18.694 9.858 1.00 84.19 255 SER A N 1
ATOM 1948 C CA . SER A 1 255 ? 0.053 17.660 10.474 1.00 84.19 255 SER A CA 1
ATOM 1949 C C . SER A 1 255 ? 1.241 18.285 11.206 1.00 84.19 255 SER A C 1
ATOM 1951 O O . SER A 1 255 ? 1.788 19.277 10.719 1.00 84.19 255 SER A O 1
ATOM 1953 N N . ILE A 1 256 ? 1.719 17.654 12.281 1.00 84.88 256 ILE A N 1
ATOM 1954 C CA . ILE A 1 256 ? 2.945 18.048 12.994 1.00 84.88 256 ILE A CA 1
ATOM 1955 C C . ILE A 1 256 ? 3.917 16.862 13.002 1.00 84.88 256 ILE A C 1
ATOM 1957 O O . ILE A 1 256 ? 3.627 15.822 13.582 1.00 84.88 256 ILE A O 1
ATOM 1961 N N . PHE A 1 257 ? 5.079 17.018 12.359 1.00 84.94 257 PHE A N 1
ATOM 1962 C CA . PHE A 1 257 ? 6.127 15.987 12.286 1.00 84.94 257 PHE A CA 1
ATOM 1963 C C . PHE A 1 257 ? 7.343 16.369 13.131 1.00 84.94 257 PHE A C 1
ATOM 1965 O O . PHE A 1 257 ? 8.456 16.514 12.622 1.00 84.94 257 PHE A O 1
ATOM 1972 N N . ASP A 1 258 ? 7.118 16.574 14.423 1.00 86.06 258 ASP A N 1
ATOM 1973 C CA . ASP A 1 258 ? 8.181 16.772 15.405 1.00 86.06 258 ASP A CA 1
ATOM 1974 C C . ASP A 1 258 ? 8.201 15.570 16.341 1.00 86.06 258 ASP A C 1
ATOM 1976 O O . ASP A 1 258 ? 7.157 15.148 16.825 1.00 86.06 258 ASP A O 1
ATOM 1980 N N . THR A 1 259 ? 9.394 15.036 16.600 1.00 85.12 259 THR A N 1
ATOM 1981 C CA . THR A 1 259 ? 9.676 13.940 17.537 1.00 85.12 259 THR A CA 1
ATOM 1982 C C . THR A 1 259 ? 8.921 14.001 18.867 1.00 85.12 259 THR A C 1
ATOM 1984 O O . THR A 1 259 ? 8.675 12.951 19.447 1.00 85.12 259 THR A O 1
ATOM 1987 N N . MET A 1 260 ? 8.539 15.186 19.353 1.00 85.31 260 MET A N 1
ATOM 1988 C CA . MET A 1 260 ? 7.727 15.328 20.571 1.00 85.31 260 MET A CA 1
ATOM 1989 C C . MET A 1 260 ? 6.265 14.879 20.413 1.00 85.31 260 MET A C 1
ATOM 1991 O O . MET A 1 260 ? 5.640 14.523 21.404 1.00 85.31 260 MET A O 1
ATOM 1995 N N . PHE A 1 261 ? 5.731 14.905 19.192 1.00 87.06 261 PHE A N 1
ATOM 1996 C CA . PHE A 1 261 ? 4.369 14.493 18.834 1.00 87.06 261 PHE A CA 1
ATOM 1997 C C . PHE A 1 261 ? 4.340 13.099 18.198 1.00 87.06 261 PHE A C 1
ATOM 1999 O O . PHE A 1 261 ? 3.309 12.672 17.686 1.00 87.06 261 PHE A O 1
ATOM 2006 N N . LEU A 1 262 ? 5.477 12.401 18.170 1.00 90.88 262 LEU A N 1
ATOM 2007 C CA . LEU A 1 262 ? 5.534 11.012 17.742 1.00 90.88 262 LEU A CA 1
ATOM 2008 C C . LEU A 1 262 ? 4.892 10.147 18.825 1.00 90.88 262 LEU A C 1
ATOM 2010 O O . LEU A 1 262 ? 5.421 10.075 19.934 1.00 90.88 262 LEU A O 1
ATOM 2014 N N . VAL A 1 263 ? 3.796 9.470 18.490 1.00 90.25 263 VAL A N 1
ATOM 2015 C CA . VAL A 1 263 ? 3.128 8.566 19.432 1.00 90.25 263 VAL A CA 1
ATOM 2016 C C . VAL A 1 263 ? 3.575 7.135 19.204 1.00 90.25 263 VAL A C 1
ATOM 2018 O O . VAL A 1 263 ? 4.131 6.511 20.104 1.00 90.25 263 VAL A O 1
ATOM 2021 N N . GLU A 1 264 ? 3.397 6.626 17.987 1.00 89.44 264 GLU A N 1
ATOM 2022 C CA . GLU A 1 264 ? 3.720 5.237 17.679 1.00 89.44 264 GLU A CA 1
ATOM 2023 C C . GLU A 1 264 ? 4.222 5.079 16.244 1.00 89.44 264 GLU A C 1
ATOM 2025 O O . GLU A 1 264 ? 3.725 5.716 15.313 1.00 89.44 264 GLU A O 1
ATOM 2030 N N . GLN A 1 265 ? 5.221 4.216 16.063 1.00 88.19 265 GLN A N 1
ATOM 2031 C CA . GLN A 1 265 ? 5.756 3.848 14.759 1.00 88.19 265 GLN A CA 1
ATOM 2032 C C . GLN A 1 265 ? 5.573 2.352 14.532 1.00 88.19 265 GLN A C 1
ATOM 2034 O O . GLN A 1 265 ? 5.989 1.531 15.347 1.00 88.19 265 GLN A O 1
ATOM 2039 N N . PHE A 1 266 ? 5.046 2.019 13.362 1.00 82.12 266 PHE A N 1
ATOM 2040 C CA . PHE A 1 266 ? 4.838 0.660 12.904 1.00 82.12 266 PHE A CA 1
ATOM 2041 C C . PHE A 1 266 ? 5.808 0.373 11.757 1.00 82.12 266 PHE A C 1
ATOM 2043 O O . PHE A 1 266 ? 5.985 1.194 10.853 1.00 82.12 266 PHE A O 1
ATOM 2050 N N . GLY A 1 267 ? 6.465 -0.784 11.793 1.00 63.72 267 GLY A N 1
ATOM 2051 C CA . GLY A 1 267 ? 7.407 -1.147 10.728 1.00 63.72 267 GLY A CA 1
ATOM 2052 C C . GLY A 1 267 ? 8.027 -2.538 10.817 1.00 63.72 267 GLY A C 1
ATOM 2053 O O . GLY A 1 267 ? 8.511 -3.039 9.810 1.00 63.72 267 GLY A O 1
ATOM 2054 N N . SER A 1 268 ? 8.013 -3.182 11.988 1.00 59.00 268 SER A N 1
ATOM 2055 C CA . SER A 1 268 ? 8.543 -4.548 12.164 1.00 59.00 268 SER A CA 1
ATOM 2056 C C . SER A 1 268 ? 7.531 -5.540 12.726 1.00 59.00 268 SER A C 1
ATOM 2058 O O . SER A 1 268 ? 7.856 -6.716 12.874 1.00 59.00 268 SER A O 1
ATOM 2060 N N . ASP A 1 269 ? 6.344 -5.071 13.097 1.00 69.06 269 ASP A N 1
ATOM 2061 C CA . ASP A 1 269 ? 5.329 -5.929 13.690 1.00 69.06 269 ASP A CA 1
ATOM 2062 C C . ASP A 1 269 ? 4.644 -6.743 12.596 1.00 69.06 269 ASP A C 1
ATOM 2064 O O . ASP A 1 269 ? 4.289 -6.215 11.537 1.00 69.06 269 ASP A O 1
ATOM 2068 N N . ALA A 1 270 ? 4.514 -8.047 12.846 1.00 75.56 270 ALA A N 1
ATOM 2069 C CA . ALA A 1 270 ? 3.863 -8.954 11.917 1.00 75.56 270 ALA A CA 1
ATOM 2070 C C . ALA A 1 270 ? 2.377 -8.571 11.803 1.00 75.56 270 ALA A C 1
ATOM 2072 O O . ALA A 1 270 ? 1.706 -8.494 12.838 1.00 75.56 270 ALA A O 1
ATOM 2073 N N . PRO A 1 271 ? 1.866 -8.308 10.588 1.00 84.69 271 PRO A N 1
ATOM 2074 C CA . PRO A 1 271 ? 0.444 -8.083 10.394 1.00 84.69 271 PRO A CA 1
ATOM 2075 C C . PRO A 1 271 ? -0.356 -9.363 10.626 1.00 84.69 271 PRO A C 1
ATOM 2077 O O . PRO A 1 271 ? 0.147 -10.476 10.455 1.00 84.69 271 PRO A O 1
ATOM 2080 N N . ILE A 1 272 ? -1.635 -9.185 10.936 1.00 85.00 272 ILE A N 1
ATOM 2081 C CA . ILE A 1 272 ? -2.647 -10.233 10.851 1.00 85.00 272 ILE A CA 1
ATOM 2082 C C . ILE A 1 272 ? -3.277 -10.154 9.462 1.00 85.00 272 ILE A C 1
ATOM 2084 O O . ILE A 1 272 ? -3.777 -9.100 9.060 1.00 85.00 272 ILE A O 1
ATOM 2088 N N . ASN A 1 273 ? -3.261 -11.268 8.732 1.00 85.50 273 ASN A N 1
ATOM 2089 C CA . ASN A 1 273 ? -3.905 -11.352 7.426 1.00 85.50 273 ASN A CA 1
ATOM 2090 C C . ASN A 1 273 ? -5.417 -11.535 7.601 1.00 85.50 273 ASN A C 1
ATOM 2092 O O . ASN A 1 273 ? -5.869 -12.385 8.367 1.00 85.50 273 ASN A O 1
ATOM 2096 N N . ARG A 1 274 ? -6.188 -10.755 6.851 1.00 83.81 274 ARG A N 1
ATOM 2097 C CA . ARG A 1 274 ? -7.651 -10.784 6.777 1.00 83.81 274 ARG A CA 1
ATOM 2098 C C . ARG A 1 274 ? -8.084 -10.789 5.320 1.00 83.81 274 ARG A C 1
ATOM 2100 O O . ARG A 1 274 ? -7.306 -10.439 4.435 1.00 83.81 274 ARG A O 1
ATOM 2107 N N . THR A 1 275 ? -9.342 -11.127 5.071 1.00 83.19 275 THR A N 1
ATOM 2108 C CA . THR A 1 275 ? -9.977 -10.817 3.788 1.00 83.19 275 THR A CA 1
ATOM 2109 C C . THR A 1 275 ? -10.849 -9.580 3.929 1.00 83.19 275 THR A C 1
ATOM 2111 O O . THR A 1 275 ? -11.558 -9.461 4.927 1.00 83.19 275 THR A O 1
ATOM 2114 N N . ASP A 1 276 ? -10.769 -8.644 2.977 1.00 76.94 276 ASP A N 1
ATOM 2115 C CA . ASP A 1 276 ? -11.635 -7.470 2.858 1.00 76.94 276 ASP A CA 1
ATOM 2116 C C . ASP A 1 276 ? -13.095 -7.887 2.560 1.00 76.94 276 ASP A C 1
ATOM 2118 O O . ASP A 1 276 ? -13.394 -9.049 2.274 1.00 76.94 276 ASP A O 1
ATOM 2122 N N . SER A 1 277 ? -14.037 -6.942 2.588 1.00 71.88 277 SER A N 1
ATOM 2123 C CA . SER A 1 277 ? -15.451 -7.218 2.278 1.00 71.88 277 SER A CA 1
ATOM 2124 C C . SER A 1 277 ? -15.699 -7.709 0.841 1.00 71.88 277 SER A C 1
ATOM 2126 O O . SER A 1 277 ? -16.765 -8.258 0.555 1.00 71.88 277 SER A O 1
ATOM 2128 N N . ASN A 1 278 ? -14.721 -7.546 -0.052 1.00 74.44 278 ASN A N 1
ATOM 2129 C CA . ASN A 1 278 ? -14.726 -8.010 -1.437 1.00 74.44 278 ASN A CA 1
ATOM 2130 C C . ASN A 1 278 ? -13.920 -9.311 -1.634 1.00 74.44 278 ASN A C 1
ATOM 2132 O O . ASN A 1 278 ? -13.810 -9.784 -2.766 1.00 74.44 278 ASN A O 1
ATOM 2136 N N . GLY A 1 279 ? -13.379 -9.901 -0.561 1.00 78.44 279 GLY A N 1
ATOM 2137 C CA . GLY A 1 279 ? -12.556 -11.111 -0.592 1.00 78.44 279 GLY A CA 1
ATOM 2138 C C . GLY A 1 279 ? -11.091 -10.895 -0.995 1.00 78.44 279 GLY A C 1
ATOM 2139 O O . GLY A 1 279 ? -10.417 -11.864 -1.339 1.00 78.44 279 GLY A O 1
ATOM 2140 N N . ARG A 1 280 ? -10.593 -9.656 -0.989 1.00 81.81 280 ARG A N 1
ATOM 2141 C CA . ARG A 1 280 ? -9.181 -9.308 -1.217 1.00 81.81 280 ARG A CA 1
ATOM 2142 C C . ARG A 1 280 ? -8.370 -9.524 0.046 1.00 81.81 280 ARG A C 1
ATOM 2144 O O . ARG A 1 280 ? -8.892 -9.392 1.142 1.00 81.81 280 ARG A O 1
ATOM 2151 N N . GLU A 1 281 ? -7.085 -9.803 -0.091 1.00 85.31 281 GLU A N 1
ATOM 2152 C CA . GLU A 1 281 ? -6.201 -9.889 1.068 1.00 85.31 281 GLU A CA 1
ATOM 2153 C C . GLU A 1 281 ? -5.959 -8.489 1.662 1.00 85.31 281 GLU A C 1
ATOM 2155 O O . GLU A 1 281 ? -5.664 -7.536 0.939 1.00 85.31 281 GLU A O 1
ATOM 2160 N N . ALA A 1 282 ? -6.113 -8.379 2.979 1.00 87.62 282 ALA A N 1
ATOM 2161 C CA . ALA A 1 282 ? -5.877 -7.186 3.775 1.00 87.62 282 ALA A CA 1
ATOM 2162 C C . ALA A 1 282 ? -4.936 -7.529 4.938 1.00 87.62 282 ALA A C 1
ATOM 2164 O O . ALA A 1 282 ? -4.969 -8.634 5.480 1.00 87.62 282 ALA A O 1
ATOM 2165 N N . MET A 1 283 ? -4.114 -6.570 5.348 1.00 87.75 283 MET A N 1
ATOM 2166 C CA . MET A 1 283 ? -3.190 -6.717 6.471 1.00 87.75 283 MET A CA 1
ATOM 2167 C C . MET A 1 283 ? -3.582 -5.740 7.567 1.00 87.75 283 MET A C 1
ATOM 2169 O O . MET A 1 283 ? -3.809 -4.561 7.291 1.00 87.75 283 MET A O 1
ATOM 2173 N N . VAL A 1 284 ? -3.661 -6.235 8.800 1.00 87.88 284 VAL A N 1
ATOM 2174 C CA . VAL A 1 284 ? -4.027 -5.442 9.974 1.00 87.88 284 VAL A CA 1
ATOM 2175 C C . VAL A 1 284 ? -2.873 -5.402 10.963 1.00 87.88 284 VAL A C 1
ATOM 2177 O O . VAL A 1 284 ? -2.303 -6.435 11.312 1.00 87.88 284 VAL A O 1
ATOM 2180 N N . TRP A 1 285 ? -2.560 -4.207 11.454 1.00 88.19 285 TRP A N 1
ATOM 2181 C CA . TRP A 1 285 ? -1.618 -3.989 12.545 1.00 88.19 285 TRP A CA 1
ATOM 2182 C C . TRP A 1 285 ? -2.347 -3.432 13.756 1.00 88.19 285 TRP A C 1
ATOM 2184 O O . TRP A 1 285 ? -3.182 -2.539 13.632 1.00 88.19 285 TRP A O 1
ATOM 2194 N N . THR A 1 286 ? -2.007 -3.951 14.931 1.00 85.94 286 THR A N 1
ATOM 2195 C CA . THR A 1 286 ? -2.493 -3.452 16.221 1.00 85.94 286 THR A CA 1
ATOM 2196 C C . THR A 1 286 ? -1.375 -2.674 16.907 1.00 85.94 286 THR A C 1
ATOM 2198 O O . THR A 1 286 ? -0.244 -3.161 16.974 1.00 85.94 286 THR A O 1
ATOM 2201 N N . GLY A 1 287 ? -1.692 -1.480 17.403 1.00 85.00 287 GLY A N 1
ATOM 2202 C CA . GLY A 1 287 ? -0.808 -0.675 18.238 1.00 85.00 287 GLY A CA 1
ATOM 2203 C C . GLY A 1 287 ? -0.519 -1.332 19.581 1.00 85.00 287 GLY A C 1
ATOM 2204 O O . GLY A 1 287 ? -1.192 -2.269 20.013 1.00 85.00 287 GLY A O 1
ATOM 2205 N N . LYS A 1 288 ? 0.519 -0.841 20.246 1.00 83.50 288 LYS A N 1
ATOM 2206 C CA . LYS A 1 288 ? 0.950 -1.283 21.580 1.00 83.50 288 LYS A CA 1
ATOM 2207 C C . LYS A 1 288 ? 0.721 -0.218 22.640 1.00 83.50 288 LYS A C 1
ATOM 2209 O O . LYS A 1 288 ? 0.804 -0.521 23.830 1.00 83.50 288 LYS A O 1
ATOM 2214 N N . LEU A 1 289 ? 0.512 1.026 22.218 1.00 85.75 289 LEU A N 1
ATOM 2215 C CA . LEU A 1 289 ? 0.361 2.172 23.096 1.00 85.75 289 LEU A CA 1
ATOM 2216 C C . LEU A 1 289 ? -1.077 2.678 23.043 1.00 85.75 289 LEU A C 1
ATOM 2218 O O . LEU A 1 289 ? -1.688 2.740 21.980 1.00 85.75 289 LEU A O 1
ATOM 2222 N N . GLN A 1 290 ? -1.584 3.069 24.208 1.00 87.31 290 GLN A N 1
ATOM 2223 C CA . GLN A 1 290 ? -2.799 3.862 24.300 1.00 87.31 290 GLN A CA 1
ATOM 2224 C C . GLN A 1 290 ? -2.497 5.265 23.765 1.00 87.31 290 GLN A C 1
ATOM 2226 O O . GLN A 1 290 ? -1.540 5.917 24.199 1.00 87.31 290 GLN A O 1
ATOM 2231 N N . LEU A 1 291 ? -3.277 5.693 22.781 1.00 89.62 291 LEU A N 1
ATOM 2232 C CA . LEU A 1 291 ? -3.140 6.985 22.135 1.0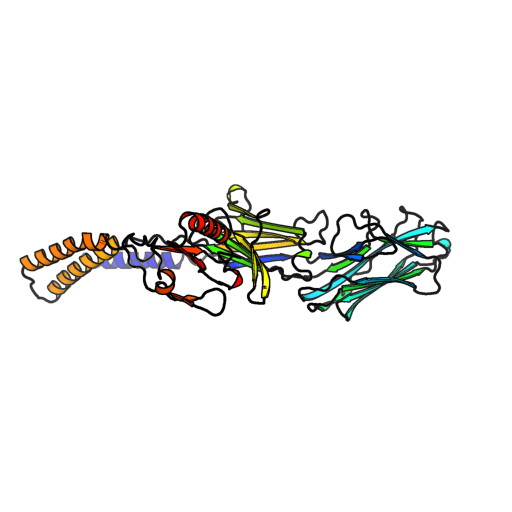0 89.62 291 LEU A CA 1
ATOM 2233 C C . LEU A 1 291 ? -3.630 8.109 23.058 1.00 89.62 291 LEU A C 1
ATOM 2235 O O . LEU A 1 291 ? -4.572 7.909 23.825 1.00 89.62 291 LEU A O 1
ATOM 2239 N N . PRO A 1 292 ? -3.005 9.298 22.993 1.00 88.81 292 PRO A N 1
ATOM 2240 C CA . PRO A 1 292 ? -3.524 10.472 23.676 1.00 88.81 292 PRO A CA 1
ATOM 2241 C C . PRO A 1 292 ? -4.834 10.939 23.030 1.00 88.81 292 PRO A C 1
ATOM 2243 O O . PRO A 1 292 ? -5.034 10.778 21.827 1.00 88.81 292 PRO A O 1
ATOM 2246 N N . GLU A 1 293 ? -5.684 11.569 23.834 1.00 87.38 293 GLU A N 1
ATOM 2247 C CA . GLU A 1 293 ? -6.941 12.169 23.384 1.00 87.38 293 GLU A CA 1
ATOM 2248 C C . GLU A 1 293 ? -6.720 13.300 22.366 1.00 87.38 293 GLU A C 1
ATOM 2250 O O . GLU A 1 293 ? -5.774 14.094 22.472 1.00 87.38 293 GLU A O 1
ATOM 2255 N N . GLY A 1 294 ? -7.655 13.407 21.418 1.00 87.88 294 GLY A N 1
ATOM 2256 C CA . GLY A 1 294 ? -7.713 14.460 20.405 1.00 87.88 294 GLY A CA 1
ATOM 2257 C C . GLY A 1 294 ? -7.439 13.978 18.979 1.00 87.88 294 GLY A C 1
ATOM 2258 O O . GLY A 1 294 ? -7.447 12.784 18.678 1.00 87.88 294 GLY A O 1
ATOM 2259 N N . ASP A 1 295 ? -7.210 14.939 18.083 1.00 89.81 295 ASP A N 1
ATOM 2260 C CA . ASP A 1 295 ? -6.988 14.678 16.661 1.00 89.81 295 ASP A CA 1
ATOM 2261 C C . ASP A 1 295 ? -5.589 14.119 16.404 1.00 89.81 295 ASP A C 1
ATOM 2263 O O . ASP A 1 295 ? -4.564 14.755 16.669 1.00 89.81 295 ASP A O 1
ATOM 2267 N N . MET A 1 296 ? -5.550 12.941 15.800 1.00 91.75 296 MET A N 1
ATOM 2268 C CA . MET A 1 296 ? -4.336 12.227 15.446 1.00 91.75 296 MET A CA 1
ATOM 2269 C C . MET A 1 296 ? -4.174 12.166 13.927 1.00 91.75 296 MET A C 1
ATOM 2271 O O . MET A 1 296 ? -5.132 12.229 13.154 1.00 91.75 296 MET A O 1
ATOM 2275 N N . VAL A 1 297 ? -2.928 12.038 13.476 1.00 93.50 297 VAL A N 1
ATOM 2276 C CA . VAL A 1 297 ? -2.580 11.907 12.059 1.00 93.50 297 VAL A CA 1
ATOM 2277 C C . VAL A 1 297 ? -1.762 10.642 11.856 1.00 93.50 297 VAL A C 1
ATOM 2279 O O . VAL A 1 297 ? -0.643 10.521 12.358 1.00 93.50 297 VAL A O 1
ATOM 2282 N N . LEU A 1 298 ? -2.281 9.721 11.050 1.00 92.81 298 LEU A N 1
ATOM 2283 C CA . LEU A 1 298 ? -1.513 8.608 10.515 1.00 92.81 298 LEU A CA 1
ATOM 2284 C C . LEU A 1 298 ? -0.779 9.069 9.254 1.00 92.81 298 LEU A C 1
ATOM 2286 O O . LEU A 1 298 ? -1.394 9.422 8.247 1.00 92.81 298 LEU A O 1
ATOM 2290 N N . LYS A 1 299 ? 0.551 9.032 9.302 1.00 92.69 299 LYS A N 1
ATOM 2291 C CA . LYS A 1 299 ? 1.410 9.210 8.135 1.00 92.69 299 LYS A CA 1
ATOM 2292 C C . LYS A 1 299 ? 1.795 7.849 7.581 1.00 92.69 299 LYS A C 1
ATOM 2294 O O . LYS A 1 299 ? 2.367 7.046 8.310 1.00 92.69 299 LYS A O 1
ATOM 2299 N N . VAL A 1 300 ? 1.554 7.631 6.295 1.00 91.94 300 VAL A N 1
ATOM 2300 C CA . VAL A 1 300 ? 1.895 6.393 5.585 1.00 91.94 300 VAL A CA 1
ATOM 2301 C C . VAL A 1 300 ? 2.972 6.677 4.543 1.00 91.94 300 VAL A C 1
ATOM 2303 O O . VAL A 1 300 ? 2.903 7.684 3.843 1.00 91.94 300 VAL A O 1
ATOM 2306 N N . CYS A 1 301 ? 3.955 5.791 4.430 1.00 90.94 301 CYS A N 1
ATOM 2307 C CA . CYS A 1 301 ? 4.969 5.767 3.384 1.00 90.94 301 CYS A CA 1
ATOM 2308 C C . CYS A 1 301 ? 4.996 4.374 2.752 1.00 90.94 301 CYS A C 1
ATOM 2310 O O . CYS A 1 301 ? 5.294 3.379 3.416 1.00 90.94 301 CYS A O 1
ATOM 2312 N N . ILE A 1 302 ? 4.700 4.319 1.457 1.00 89.62 302 ILE A N 1
ATOM 2313 C CA . ILE A 1 302 ? 4.735 3.098 0.653 1.00 89.62 302 ILE A CA 1
ATOM 2314 C C . ILE A 1 302 ? 5.918 3.195 -0.293 1.00 89.62 302 ILE A C 1
ATOM 2316 O O . ILE A 1 302 ? 6.061 4.179 -1.023 1.00 89.62 302 ILE A O 1
ATOM 2320 N N . LYS A 1 303 ? 6.751 2.160 -0.314 1.00 88.94 303 LYS A N 1
ATOM 2321 C CA . LYS A 1 303 ? 7.818 1.989 -1.291 1.00 88.94 303 LYS A CA 1
ATOM 2322 C C . LYS A 1 303 ? 7.522 0.741 -2.114 1.00 88.94 303 LYS A C 1
ATOM 2324 O O . LYS A 1 303 ? 7.596 -0.369 -1.596 1.00 88.94 303 LYS A O 1
ATOM 2329 N N . THR A 1 304 ? 7.164 0.935 -3.378 1.00 88.56 304 THR A N 1
ATOM 2330 C CA . THR A 1 304 ? 7.029 -0.139 -4.367 1.00 88.56 304 THR A CA 1
ATOM 2331 C C . THR A 1 304 ? 8.379 -0.638 -4.892 1.00 88.56 304 THR A C 1
ATOM 2333 O O . THR A 1 304 ? 9.400 0.040 -4.759 1.00 88.56 304 THR A O 1
ATOM 2336 N N . ALA A 1 305 ? 8.376 -1.824 -5.497 1.00 85.19 305 ALA A N 1
ATOM 2337 C CA . ALA A 1 305 ? 9.544 -2.543 -5.997 1.00 85.19 305 ALA A CA 1
ATOM 2338 C C . ALA A 1 305 ? 10.315 -1.803 -7.101 1.00 85.19 305 ALA A C 1
ATOM 2340 O O . ALA A 1 305 ? 11.513 -2.035 -7.282 1.00 85.19 305 ALA A O 1
ATOM 2341 N N . ASP A 1 306 ? 9.656 -0.885 -7.810 1.00 82.25 306 ASP A N 1
ATOM 2342 C CA . ASP A 1 306 ? 10.247 -0.078 -8.878 1.00 82.25 306 ASP A CA 1
ATOM 2343 C C . ASP A 1 306 ? 11.105 1.091 -8.399 1.00 82.25 306 ASP A C 1
ATOM 2345 O O . ASP A 1 306 ? 11.518 1.939 -9.202 1.00 82.25 306 ASP A O 1
ATOM 2349 N N . SER A 1 307 ? 11.432 1.100 -7.105 1.00 70.75 307 SER A N 1
ATOM 2350 C CA . SER A 1 307 ? 12.095 2.219 -6.461 1.00 70.75 307 SER A CA 1
ATOM 2351 C C . SER A 1 307 ? 13.444 2.546 -7.065 1.00 70.75 307 SER A C 1
ATOM 2353 O O . SER A 1 307 ? 14.336 1.711 -7.228 1.00 70.75 307 SER A O 1
ATOM 2355 N N . HIS A 1 308 ? 13.607 3.827 -7.381 1.00 67.62 308 HIS A N 1
ATOM 2356 C CA . HIS A 1 308 ? 14.930 4.394 -7.554 1.00 67.62 308 HIS A CA 1
ATOM 2357 C C . HIS A 1 308 ? 15.552 4.598 -6.174 1.00 67.62 308 HIS A C 1
ATOM 2359 O O . HIS A 1 308 ? 14.865 5.014 -5.242 1.00 67.62 308 HIS A O 1
ATOM 2365 N N . ILE A 1 309 ? 16.861 4.369 -6.053 1.00 65.25 309 ILE A N 1
ATOM 2366 C CA . ILE A 1 309 ? 17.596 4.479 -4.783 1.00 65.25 309 ILE A CA 1
ATOM 2367 C C . ILE A 1 309 ? 17.425 5.836 -4.067 1.00 65.25 309 ILE A C 1
ATOM 2369 O O . ILE A 1 309 ? 17.543 5.905 -2.846 1.00 65.25 309 ILE A O 1
ATOM 2373 N N . ASP A 1 310 ? 17.100 6.895 -4.814 1.00 68.12 310 ASP A N 1
ATOM 2374 C CA . ASP A 1 310 ? 16.935 8.254 -4.296 1.00 68.12 310 ASP A CA 1
ATOM 2375 C C . ASP A 1 310 ? 15.516 8.552 -3.784 1.00 68.12 310 ASP A C 1
ATOM 2377 O O . ASP A 1 310 ? 15.311 9.528 -3.054 1.00 68.12 310 ASP A O 1
ATOM 2381 N N . LEU A 1 311 ? 14.523 7.732 -4.147 1.00 72.50 311 LEU A N 1
ATOM 2382 C CA . LEU A 1 311 ? 13.139 7.958 -3.751 1.00 72.50 311 LEU A CA 1
ATOM 2383 C C . LEU A 1 311 ? 12.852 7.302 -2.396 1.00 72.50 311 LEU A C 1
ATOM 2385 O O . LEU A 1 311 ? 12.946 6.085 -2.230 1.00 72.50 311 LEU A O 1
ATOM 2389 N N . LYS A 1 312 ? 12.474 8.125 -1.413 1.00 80.06 312 LYS A N 1
ATOM 2390 C CA . LYS A 1 312 ? 12.177 7.659 -0.049 1.00 80.06 312 LYS A CA 1
ATOM 2391 C C . LYS A 1 312 ? 10.828 6.944 0.057 1.00 80.06 312 LYS A C 1
ATOM 2393 O O . LYS A 1 312 ? 10.757 5.909 0.708 1.00 80.06 312 LYS A O 1
ATOM 2398 N N . CYS A 1 313 ? 9.792 7.495 -0.575 1.00 86.69 313 CYS A N 1
ATOM 2399 C CA . CYS A 1 313 ? 8.431 6.957 -0.614 1.00 86.69 313 CYS A CA 1
ATOM 2400 C C . CYS A 1 313 ? 7.868 7.169 -2.024 1.00 86.69 313 CYS A C 1
ATOM 2402 O O . CYS A 1 313 ? 8.045 8.248 -2.587 1.00 86.69 313 CYS A O 1
ATOM 2404 N N . HIS A 1 314 ? 7.189 6.165 -2.574 1.00 87.19 314 HIS A N 1
ATOM 2405 C CA . HIS A 1 314 ? 6.427 6.283 -3.818 1.00 87.19 314 HIS A CA 1
ATOM 2406 C C . HIS A 1 314 ? 5.029 6.825 -3.588 1.00 87.19 314 HIS A C 1
ATOM 2408 O O . HIS A 1 314 ? 4.557 7.614 -4.394 1.00 87.19 314 HIS A O 1
ATOM 2414 N N . ALA A 1 315 ? 4.383 6.426 -2.497 1.00 88.25 315 ALA A N 1
ATOM 2415 C CA . ALA A 1 315 ? 3.132 7.026 -2.073 1.00 88.25 315 ALA A CA 1
ATOM 2416 C C . ALA A 1 315 ? 3.255 7.482 -0.623 1.00 88.25 315 ALA A C 1
ATOM 2418 O O . ALA A 1 315 ? 3.765 6.745 0.229 1.00 88.25 315 ALA A O 1
ATOM 2419 N N . GLN A 1 316 ? 2.795 8.699 -0.356 1.00 90.06 316 GLN A N 1
ATOM 2420 C CA . GLN A 1 316 ? 2.683 9.248 0.981 1.00 90.06 316 GLN A CA 1
ATOM 2421 C C . GLN A 1 316 ? 1.219 9.552 1.287 1.00 90.06 316 GLN A C 1
ATOM 2423 O O . GLN A 1 316 ? 0.564 10.272 0.541 1.00 90.06 316 GLN A O 1
ATOM 2428 N N . GLY A 1 317 ? 0.723 9.007 2.394 1.00 90.00 317 GLY A N 1
ATOM 2429 C CA . GLY A 1 317 ? -0.639 9.225 2.872 1.00 90.00 317 GLY A CA 1
ATOM 2430 C C . GLY A 1 317 ? -0.661 10.016 4.168 1.00 90.00 317 GLY A C 1
ATOM 2431 O O . GLY A 1 317 ? 0.225 9.850 5.012 1.00 90.00 317 GLY A O 1
ATOM 2432 N N . LEU A 1 318 ? -1.676 10.857 4.331 1.00 91.69 318 LEU A N 1
ATOM 2433 C CA . LEU A 1 318 ? -2.022 11.521 5.582 1.00 91.69 318 LEU A CA 1
ATOM 2434 C C . LEU A 1 318 ? -3.495 11.269 5.872 1.00 91.69 318 LEU A C 1
ATOM 2436 O O . LEU A 1 318 ? -4.348 11.666 5.084 1.00 91.69 318 LEU A O 1
ATOM 2440 N N . ILE A 1 319 ? -3.777 10.603 6.988 1.00 92.19 319 ILE A N 1
ATOM 2441 C CA . ILE A 1 319 ? -5.133 10.234 7.402 1.00 92.19 319 ILE A CA 1
ATOM 2442 C C . ILE A 1 319 ? -5.367 10.805 8.797 1.00 92.19 319 ILE A C 1
ATOM 2444 O O . ILE A 1 319 ? -4.649 10.448 9.732 1.00 92.19 319 ILE A O 1
ATOM 2448 N N . ARG A 1 320 ? -6.350 11.695 8.936 1.00 91.19 320 ARG A N 1
ATOM 2449 C CA . ARG A 1 320 ? -6.793 12.223 10.230 1.00 91.19 320 ARG A CA 1
ATOM 2450 C C . ARG A 1 320 ? -7.845 11.328 10.854 1.00 91.19 320 ARG A C 1
ATOM 2452 O O . ARG A 1 320 ? -8.798 10.937 10.184 1.00 91.19 320 ARG A O 1
ATOM 2459 N N . PHE A 1 321 ? -7.695 11.065 12.142 1.00 90.38 321 PHE A N 1
ATOM 2460 C CA . PHE A 1 321 ? -8.667 10.330 12.937 1.00 90.38 321 PHE A CA 1
ATOM 2461 C C . PHE A 1 321 ? -8.727 10.916 14.347 1.00 90.38 321 PHE A C 1
ATOM 2463 O O . PHE A 1 321 ? -7.744 11.469 14.833 1.00 90.38 321 PHE A O 1
ATOM 2470 N N . GLU A 1 322 ? -9.889 10.817 14.977 1.00 89.69 322 GLU A N 1
ATOM 2471 C CA . GLU A 1 322 ? -10.123 11.327 16.325 1.00 89.69 322 GLU A CA 1
ATOM 2472 C C . GLU A 1 322 ? -9.960 10.196 17.337 1.00 89.69 322 GLU A C 1
ATOM 2474 O O . GLU A 1 322 ? -10.428 9.078 17.108 1.00 89.69 322 GLU A O 1
ATOM 2479 N N . VAL A 1 323 ? -9.305 10.498 18.454 1.00 87.88 323 VAL A N 1
ATOM 2480 C CA . VAL A 1 323 ? -9.316 9.660 19.652 1.00 87.88 323 VAL A CA 1
ATOM 2481 C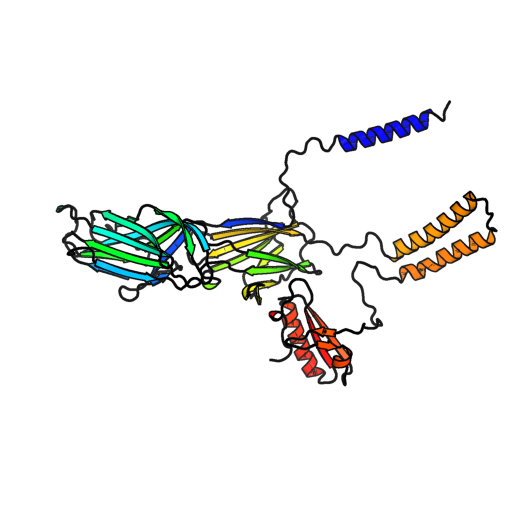 C . VAL A 1 323 ? -10.223 10.349 20.660 1.00 87.88 323 VAL A C 1
ATOM 2483 O O . VAL A 1 323 ? -9.837 11.344 21.280 1.00 87.88 323 VAL A O 1
ATOM 2486 N N . THR A 1 324 ? -11.449 9.847 20.777 1.00 79.94 324 THR A N 1
ATOM 2487 C CA . THR A 1 324 ? -12.406 10.329 21.771 1.00 79.94 324 THR A CA 1
ATOM 2488 C C . THR A 1 324 ? -12.061 9.761 23.137 1.00 79.94 324 THR A C 1
ATOM 2490 O O . THR A 1 324 ? -11.764 8.574 23.249 1.00 79.94 324 THR A O 1
ATOM 2493 N N . ASP A 1 325 ? -12.157 10.594 24.169 1.00 64.69 325 ASP A N 1
ATOM 2494 C CA . ASP A 1 325 ? -12.161 10.121 25.550 1.00 64.69 325 ASP A CA 1
ATOM 2495 C C . ASP A 1 325 ? -13.371 9.196 25.778 1.00 64.69 325 ASP A C 1
ATOM 2497 O O . ASP A 1 325 ? -14.448 9.412 25.200 1.00 64.69 325 ASP A O 1
ATOM 2501 N N . GLU A 1 326 ? -13.214 8.190 26.640 1.00 59.78 326 GLU A N 1
ATOM 2502 C CA . GLU A 1 326 ? -14.365 7.521 27.235 1.00 59.78 326 GLU A CA 1
ATOM 2503 C C . GLU A 1 326 ? -15.079 8.591 28.048 1.00 59.78 326 GLU A C 1
ATOM 2505 O O . GLU A 1 326 ? -14.652 8.896 29.153 1.00 59.78 326 GLU A O 1
ATOM 2510 N N . THR A 1 327 ? -16.109 9.225 27.478 1.00 53.78 327 THR A N 1
ATOM 2511 C CA . THR A 1 327 ? -16.702 10.439 28.044 1.00 53.78 327 THR A CA 1
ATOM 2512 C C . THR A 1 327 ? -16.938 10.276 29.541 1.00 53.78 327 THR A C 1
ATOM 2514 O O . THR A 1 327 ? -17.929 9.652 29.936 1.00 53.78 327 THR A O 1
ATOM 2517 N N . GLU A 1 328 ? -16.054 10.840 30.376 1.00 56.09 328 GLU A N 1
ATOM 2518 C CA . GLU A 1 328 ? -16.300 10.856 31.806 1.00 56.09 328 GLU A CA 1
ATOM 2519 C C . GLU A 1 328 ? -17.624 11.607 31.972 1.00 56.09 328 GLU A C 1
ATOM 2521 O O . GLU A 1 328 ? -17.772 12.748 31.502 1.00 56.09 328 GLU A O 1
ATOM 2526 N N . PRO A 1 329 ? -18.649 10.974 32.559 1.00 58.72 329 PRO A N 1
ATOM 2527 C CA . PRO A 1 329 ? -19.947 11.603 32.663 1.00 58.72 329 PRO A CA 1
ATOM 2528 C C . PRO A 1 329 ? -19.772 12.920 33.423 1.00 58.72 329 PRO A C 1
ATOM 2530 O O . PRO A 1 329 ? -19.186 12.950 34.504 1.00 58.72 329 PRO A O 1
ATOM 2533 N N . LEU A 1 330 ? -20.302 14.021 32.862 1.00 64.31 330 LEU A N 1
ATOM 2534 C CA . LEU A 1 330 ? -20.188 15.397 33.396 1.00 64.31 330 LEU A CA 1
ATOM 2535 C C . LEU A 1 330 ? -20.438 15.496 34.912 1.00 64.31 330 LEU A C 1
ATOM 2537 O O . LEU A 1 330 ? -20.006 16.442 35.573 1.00 64.31 330 LEU A O 1
ATOM 2541 N N . ALA A 1 331 ? -21.205 14.551 35.448 1.00 67.94 331 ALA A N 1
ATOM 2542 C CA . ALA A 1 331 ? -21.280 14.247 36.860 1.00 67.94 331 ALA A CA 1
ATOM 2543 C C . ALA A 1 331 ? -21.721 12.793 37.046 1.00 67.94 331 ALA A C 1
ATOM 2545 O O . ALA A 1 331 ? -22.432 12.257 36.198 1.00 67.94 331 ALA A O 1
ATOM 2546 N N . SER A 1 332 ? -21.391 12.210 38.201 1.00 73.06 332 SER A N 1
ATOM 2547 C CA . SER A 1 332 ? -21.808 10.846 38.517 1.00 73.06 332 SER A CA 1
ATOM 2548 C C . SER A 1 332 ? -23.328 10.680 38.476 1.00 73.06 332 SER A C 1
ATOM 2550 O O . SER A 1 332 ? -24.080 11.588 38.865 1.00 73.06 332 SER A O 1
ATOM 2552 N N . ALA A 1 333 ? -23.797 9.492 38.088 1.00 73.88 333 ALA A N 1
ATOM 2553 C CA . ALA A 1 333 ? -25.218 9.144 38.155 1.00 73.88 333 ALA A CA 1
ATOM 2554 C C . ALA A 1 333 ? -25.831 9.452 39.535 1.00 73.88 333 ALA A C 1
ATOM 2556 O O . ALA A 1 333 ? -26.917 10.031 39.616 1.00 73.88 333 ALA A O 1
ATOM 2557 N N . GLY A 1 334 ? -25.108 9.182 40.628 1.00 78.81 334 GLY A N 1
ATOM 2558 C CA . GLY A 1 334 ? -25.543 9.527 41.986 1.00 78.81 334 GLY A CA 1
ATOM 2559 C C . GLY A 1 334 ? -25.746 11.029 42.214 1.00 78.81 334 GLY A C 1
ATOM 2560 O O . GLY A 1 334 ? -26.715 11.437 42.866 1.00 78.81 334 GLY A O 1
ATOM 2561 N N . LEU A 1 335 ? -24.908 11.886 41.622 1.00 81.62 335 LEU A N 1
ATOM 2562 C CA . LEU A 1 335 ? -25.065 13.338 41.707 1.00 81.62 335 LEU A CA 1
ATOM 2563 C C . LEU A 1 335 ? -26.287 13.820 40.910 1.00 81.62 335 LEU A C 1
ATOM 2565 O O . LEU A 1 335 ? -27.093 14.592 41.431 1.00 81.62 335 LEU A O 1
ATOM 2569 N N . TRP A 1 336 ? -26.492 13.322 39.689 1.00 83.19 336 TRP A N 1
ATOM 2570 C CA . TRP A 1 336 ? -27.669 13.670 38.882 1.00 83.19 336 TRP A CA 1
ATOM 2571 C C . TRP A 1 336 ? -28.982 13.155 39.481 1.00 83.19 336 TRP A C 1
ATOM 2573 O O . TRP A 1 336 ? -29.987 13.875 39.520 1.00 83.19 336 TRP A O 1
ATOM 2583 N N . LEU A 1 337 ? -28.989 11.926 39.994 1.00 83.19 337 LEU A N 1
ATOM 2584 C CA . LEU A 1 337 ? -30.155 11.316 40.629 1.00 83.19 337 LEU A CA 1
ATOM 2585 C C . LEU A 1 337 ? -30.495 11.992 41.961 1.00 83.19 337 LEU A C 1
ATOM 2587 O O . LEU A 1 337 ? -31.665 12.270 42.230 1.00 83.19 337 LEU A O 1
ATOM 2591 N N . SER A 1 338 ? -29.495 12.341 42.773 1.00 85.25 338 SER A N 1
ATOM 2592 C CA . SER A 1 338 ? -29.729 13.082 44.017 1.00 85.25 338 SER A CA 1
ATOM 2593 C C . SER A 1 338 ? -30.224 14.509 43.755 1.00 85.25 338 SER A C 1
ATOM 2595 O O . SER A 1 338 ? -31.189 14.945 44.394 1.00 85.25 338 SER A O 1
ATOM 2597 N N . LEU A 1 339 ? -29.649 15.218 42.775 1.00 85.88 339 LEU A N 1
ATOM 2598 C CA . LEU A 1 339 ? -30.104 16.553 42.375 1.00 85.88 339 LEU A CA 1
ATOM 2599 C C . LEU A 1 339 ? -31.517 16.537 41.790 1.00 85.88 339 LEU A C 1
ATOM 2601 O O . LEU A 1 339 ? -32.326 17.397 42.139 1.00 85.88 339 LEU A O 1
ATOM 2605 N N . SER A 1 340 ? -31.847 15.567 40.936 1.00 86.50 340 SER A N 1
ATOM 2606 C CA . SER A 1 340 ? -33.191 15.445 40.358 1.00 86.50 340 SER A CA 1
ATOM 2607 C C . SER A 1 340 ? -34.234 15.028 41.402 1.00 86.50 340 SER A C 1
ATOM 2609 O O . SER A 1 340 ? -35.327 15.599 41.434 1.00 86.50 340 SER A O 1
ATOM 2611 N N . CYS A 1 341 ? -33.903 14.122 42.327 1.00 84.50 341 CYS A N 1
ATOM 2612 C CA . CYS A 1 341 ? -34.780 13.747 43.439 1.00 84.50 341 CYS A CA 1
ATOM 2613 C C . CYS A 1 341 ? -35.047 14.938 44.375 1.00 84.50 341 CYS A C 1
ATOM 2615 O O . CYS A 1 341 ? -36.197 15.288 44.646 1.00 84.50 341 CYS A O 1
ATOM 2617 N N . MET A 1 342 ? -33.998 15.639 44.814 1.00 85.44 342 MET A N 1
ATOM 2618 C CA . MET A 1 342 ? -34.162 16.806 45.682 1.00 85.44 342 MET A CA 1
ATOM 2619 C C . MET A 1 342 ? -34.860 17.960 44.949 1.00 85.44 342 MET A C 1
ATOM 2621 O O . MET A 1 342 ? -35.749 18.617 45.495 1.00 85.44 342 MET A O 1
ATOM 2625 N N . GLY A 1 343 ? -34.507 18.176 43.682 1.00 88.50 343 GLY A N 1
ATOM 2626 C CA . GLY A 1 343 ? -35.105 19.183 42.814 1.00 88.50 343 GLY A CA 1
ATOM 2627 C C . GLY A 1 343 ? -36.598 18.954 42.600 1.00 88.50 343 GLY A C 1
ATOM 2628 O O . GLY A 1 343 ? -37.380 19.890 42.741 1.00 88.50 343 GLY A O 1
AT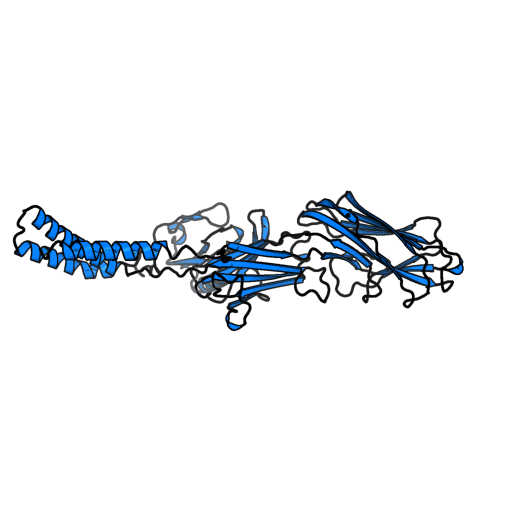OM 2629 N N . THR A 1 344 ? -37.028 17.717 42.340 1.00 87.94 344 THR A N 1
ATOM 2630 C CA . THR A 1 344 ? -38.453 17.382 42.173 1.00 87.94 344 THR A CA 1
ATOM 2631 C C . THR A 1 344 ? -39.248 17.581 43.461 1.00 87.94 344 THR A C 1
ATOM 2633 O O . THR A 1 344 ? -40.337 18.154 43.404 1.00 87.94 344 THR A O 1
ATOM 2636 N N . VAL A 1 345 ? -38.700 17.219 44.628 1.00 87.06 345 VAL A N 1
ATOM 2637 C CA . VAL A 1 345 ? -39.331 17.494 45.933 1.00 87.06 345 VAL A CA 1
ATOM 2638 C C . VAL A 1 345 ? -39.485 19.001 46.162 1.00 87.06 345 VAL A C 1
ATOM 2640 O O . VAL A 1 345 ? -40.564 19.464 46.540 1.00 87.06 345 VAL A O 1
ATOM 2643 N N . LEU A 1 346 ? -38.448 19.794 45.882 1.00 87.94 346 LEU A N 1
ATOM 2644 C CA . LEU A 1 346 ? -38.495 21.252 46.024 1.00 87.94 346 LEU A CA 1
ATOM 2645 C C . LEU A 1 346 ? -39.474 21.902 45.037 1.00 87.94 346 LEU A C 1
ATOM 2647 O O . LEU A 1 346 ? -40.277 22.746 45.439 1.00 87.94 346 LEU A O 1
ATOM 2651 N N . ILE A 1 347 ? -39.459 21.483 43.769 1.00 89.06 347 ILE A N 1
ATOM 2652 C CA . ILE A 1 347 ? -40.399 21.944 42.737 1.00 89.06 347 ILE A CA 1
ATOM 2653 C C . ILE A 1 347 ? -41.835 21.609 43.145 1.00 89.06 347 ILE A C 1
ATOM 2655 O O . ILE A 1 347 ? -42.712 22.468 43.043 1.00 89.06 347 ILE A O 1
ATOM 2659 N N . PHE A 1 348 ? -42.080 20.401 43.658 1.00 85.69 348 PHE A N 1
ATOM 2660 C CA . PHE A 1 348 ? -43.389 19.983 44.151 1.00 85.69 348 PHE A CA 1
ATOM 2661 C C . PHE A 1 348 ? -43.864 20.863 45.314 1.00 85.69 348 PHE A C 1
ATOM 2663 O O . PHE A 1 348 ? -44.989 21.365 45.281 1.00 85.69 348 PHE A O 1
ATOM 2670 N N . ILE A 1 349 ? -43.004 21.122 46.305 1.00 85.38 349 ILE A N 1
ATOM 2671 C CA . ILE A 1 349 ? -43.321 21.995 47.444 1.00 85.38 349 ILE A CA 1
ATOM 2672 C C . ILE A 1 349 ? -43.657 23.413 46.957 1.00 85.38 349 ILE A C 1
ATOM 2674 O O . ILE A 1 349 ? -44.710 23.953 47.306 1.00 85.38 349 ILE A O 1
ATOM 2678 N N . VAL A 1 350 ? -42.811 24.006 46.108 1.00 84.62 350 VAL A N 1
ATOM 2679 C CA . VAL A 1 350 ? -43.011 25.362 45.570 1.00 84.62 350 VAL A CA 1
ATOM 2680 C C . VAL A 1 350 ? -44.295 25.452 44.745 1.00 84.62 350 VAL A C 1
ATOM 2682 O O . VAL A 1 350 ? -45.077 26.387 44.929 1.00 84.62 350 VAL A O 1
ATOM 2685 N N . ASN A 1 351 ? -44.552 24.487 43.860 1.00 84.31 351 ASN A N 1
ATOM 2686 C CA . ASN A 1 351 ? -45.763 24.469 43.043 1.00 84.31 351 ASN A CA 1
ATOM 2687 C C . ASN A 1 351 ? -47.022 24.336 43.912 1.00 84.31 351 ASN A C 1
ATOM 2689 O O . ASN A 1 351 ? -47.996 25.061 43.715 1.00 84.31 351 ASN A O 1
ATOM 2693 N N . THR A 1 352 ? -46.974 23.493 44.944 1.00 80.44 352 THR A N 1
ATOM 2694 C CA . THR A 1 352 ? -48.106 23.295 45.857 1.00 80.44 352 THR A CA 1
ATOM 2695 C C . THR A 1 352 ? -48.450 24.586 46.607 1.00 80.44 352 THR A C 1
ATOM 2697 O O . THR A 1 352 ? -49.617 24.988 46.629 1.00 80.44 352 THR A O 1
ATOM 2700 N N . PHE A 1 353 ? -47.441 25.323 47.090 1.00 80.56 353 PHE A N 1
ATOM 2701 C CA . PHE A 1 353 ? -47.642 26.654 47.676 1.00 80.56 353 PHE A CA 1
ATOM 2702 C C . PHE A 1 353 ? -48.225 27.669 46.682 1.00 80.56 353 PHE A C 1
ATOM 2704 O O . PHE A 1 353 ? -49.075 28.473 47.065 1.00 80.56 353 PHE A O 1
ATOM 2711 N N . ARG A 1 354 ? -47.828 27.627 45.401 1.00 78.69 354 ARG A N 1
ATOM 2712 C CA . ARG A 1 354 ? -48.401 28.502 44.357 1.00 78.69 354 ARG A CA 1
ATOM 2713 C C . ARG A 1 354 ? -49.859 28.168 44.034 1.00 78.69 354 ARG A C 1
ATOM 2715 O O . ARG A 1 354 ? -50.622 29.078 43.729 1.00 78.69 354 ARG A O 1
ATOM 2722 N N . THR A 1 355 ? -50.252 26.898 44.124 1.00 79.19 355 THR A N 1
ATOM 2723 C CA . THR A 1 355 ? -51.636 26.442 43.875 1.00 79.19 355 THR A CA 1
ATOM 2724 C C . THR A 1 355 ? -52.590 26.637 45.062 1.00 79.19 355 THR A C 1
ATOM 2726 O O . THR A 1 355 ? -53.778 26.349 44.943 1.00 79.19 355 THR A O 1
ATOM 2729 N N . GLY A 1 356 ? -52.109 27.163 46.195 1.00 72.19 356 GLY A N 1
ATOM 2730 C CA . GLY A 1 356 ? -52.942 27.507 47.356 1.00 72.19 356 GLY A CA 1
ATOM 2731 C C . GLY A 1 356 ? -53.277 26.336 48.286 1.00 72.19 356 GLY A C 1
ATOM 2732 O O . GLY A 1 356 ? -54.079 26.498 49.205 1.00 72.19 356 GLY A O 1
ATOM 2733 N N . VAL A 1 357 ? -52.660 25.170 48.089 1.00 73.81 357 VAL A N 1
ATOM 2734 C CA . VAL A 1 357 ? -52.803 24.015 48.982 1.00 73.81 357 VAL A CA 1
ATOM 2735 C C . VAL A 1 357 ? -51.771 24.141 50.107 1.00 73.81 357 VAL A C 1
ATOM 2737 O O . VAL A 1 357 ? -50.567 24.059 49.870 1.00 73.81 357 VAL A O 1
ATOM 2740 N N . LEU A 1 358 ? -52.221 24.357 51.348 1.00 69.44 358 LEU A N 1
ATOM 2741 C CA . LEU A 1 358 ? -51.326 24.347 52.510 1.00 69.44 358 LEU A CA 1
ATOM 2742 C C . LEU A 1 358 ? -50.996 22.902 52.899 1.00 69.44 358 LEU A C 1
ATOM 2744 O O . LEU A 1 358 ? -51.817 22.209 53.502 1.00 69.44 358 LEU A O 1
ATOM 2748 N N . ILE A 1 359 ? -49.774 22.462 52.597 1.00 73.81 359 ILE A N 1
ATOM 2749 C CA . ILE A 1 359 ? -49.234 21.218 53.149 1.00 73.81 359 ILE A CA 1
ATOM 2750 C C . ILE A 1 359 ? -48.954 21.448 54.647 1.00 73.81 359 ILE A C 1
ATOM 2752 O O . ILE A 1 359 ? -48.270 22.419 54.988 1.00 73.81 359 ILE A O 1
ATOM 2756 N N . PRO A 1 360 ? -49.442 20.584 55.559 1.00 82.19 360 PRO A N 1
ATOM 2757 C CA . PRO A 1 360 ? -49.088 20.662 56.970 1.00 82.19 360 PRO A CA 1
ATOM 2758 C C . PRO A 1 360 ? -47.559 20.661 57.150 1.00 82.19 360 PRO A C 1
ATOM 2760 O O . PRO A 1 360 ? -46.892 19.808 56.559 1.00 82.19 360 PRO A O 1
ATOM 2763 N N . PRO A 1 361 ? -46.980 21.538 57.993 1.00 79.12 361 PRO A N 1
ATOM 2764 C CA . PRO A 1 361 ? -45.531 21.595 58.207 1.00 79.12 361 PRO A CA 1
ATOM 2765 C C . PRO A 1 361 ? -44.852 20.240 58.506 1.00 79.12 361 PRO A C 1
ATOM 2767 O O . PRO A 1 361 ? -43.760 20.011 57.983 1.00 79.12 361 PRO A O 1
ATOM 2770 N N . PRO A 1 362 ? -45.474 19.297 59.250 1.00 83.62 362 PRO A N 1
ATOM 2771 C CA . PRO A 1 362 ? -44.889 17.970 59.469 1.00 83.62 362 PRO A CA 1
ATOM 2772 C C . PRO A 1 362 ? -44.698 17.152 58.184 1.00 83.62 362 PRO A C 1
ATOM 2774 O O . PRO A 1 362 ? -43.731 16.405 58.066 1.00 83.62 362 PRO A O 1
ATOM 2777 N N . LEU A 1 363 ? -45.594 17.308 57.206 1.00 82.88 363 LEU A N 1
ATOM 2778 C CA . LEU A 1 363 ? -45.545 16.597 55.925 1.00 82.88 363 LEU A CA 1
ATOM 2779 C C . LEU A 1 363 ? -44.421 17.125 55.026 1.00 82.88 363 LEU A C 1
ATOM 2781 O O . LEU A 1 363 ? -43.763 16.342 54.350 1.00 82.88 363 LEU A O 1
ATOM 2785 N N . ILE A 1 364 ? -44.154 18.433 55.070 1.00 84.12 364 ILE A N 1
ATOM 2786 C CA . ILE A 1 364 ? -43.007 19.045 54.382 1.00 84.12 364 ILE A CA 1
ATOM 2787 C C . ILE A 1 364 ? -41.697 18.486 54.952 1.00 84.12 364 ILE A C 1
ATOM 2789 O O . ILE A 1 364 ? -40.810 18.096 54.195 1.00 84.12 364 ILE A O 1
ATOM 2793 N N . GLY A 1 365 ? -41.603 18.387 56.283 1.00 85.19 365 GLY A N 1
ATOM 2794 C CA . GLY A 1 365 ? -40.460 17.764 56.951 1.00 85.19 365 GLY A CA 1
ATOM 2795 C C . GLY A 1 365 ? -40.271 16.300 56.545 1.00 85.19 365 GLY A C 1
ATOM 2796 O O . GLY A 1 365 ? -39.160 15.900 56.212 1.00 85.19 365 GLY A O 1
ATOM 2797 N N . ALA A 1 366 ? -41.353 15.517 56.496 1.00 87.88 366 ALA A N 1
ATOM 2798 C CA . ALA A 1 366 ? -41.302 14.115 56.082 1.00 87.88 366 ALA A CA 1
ATOM 2799 C C . ALA A 1 366 ? -40.848 13.933 54.620 1.00 87.88 366 ALA A C 1
ATOM 2801 O O . ALA A 1 366 ? -40.052 13.040 54.339 1.00 87.88 366 ALA A O 1
ATOM 2802 N N . LEU A 1 367 ? -41.304 14.791 53.699 1.00 85.62 367 LEU A N 1
ATOM 2803 C CA . LEU A 1 367 ? -40.897 14.758 52.288 1.00 85.62 367 LEU A CA 1
ATOM 2804 C C . LEU A 1 367 ? -39.410 15.082 52.104 1.00 85.62 367 LEU A C 1
ATOM 2806 O O . LEU A 1 367 ? -38.729 14.401 51.342 1.00 85.62 367 LEU A O 1
ATOM 2810 N N . LEU A 1 368 ? -38.895 16.079 52.829 1.00 86.75 368 LEU A N 1
ATOM 2811 C CA . LEU A 1 368 ? -37.470 16.417 52.801 1.00 86.75 368 LEU A CA 1
ATOM 2812 C C . LEU A 1 368 ? -36.607 15.299 53.391 1.00 86.75 368 LEU A C 1
ATOM 2814 O O . LEU A 1 368 ? -35.574 14.967 52.820 1.00 86.75 368 LEU A O 1
ATOM 2818 N N . VAL A 1 369 ? -37.042 14.685 54.497 1.00 89.00 369 VAL A N 1
ATOM 2819 C CA . VAL A 1 369 ? -36.345 13.536 55.095 1.00 89.00 369 VAL A CA 1
ATOM 2820 C C . VAL A 1 369 ? -36.336 12.347 54.139 1.00 89.00 369 VAL A C 1
ATOM 2822 O O . VAL A 1 369 ? -35.289 11.732 53.976 1.00 89.00 369 VAL A O 1
ATOM 2825 N N . MET A 1 370 ? -37.452 12.049 53.463 1.00 85.50 370 MET A N 1
ATOM 2826 C CA . MET A 1 370 ? -37.464 11.006 52.433 1.00 85.50 370 MET A CA 1
ATOM 2827 C C . MET A 1 370 ? -36.489 11.326 51.300 1.00 85.50 370 MET A C 1
ATOM 2829 O O . MET A 1 370 ? -35.659 10.481 50.992 1.00 85.50 370 MET A O 1
ATOM 2833 N N . GLY A 1 371 ? -36.517 12.539 50.738 1.00 84.56 371 GLY A N 1
ATOM 2834 C CA . GLY A 1 371 ? -35.564 12.943 49.697 1.00 84.56 371 GLY A CA 1
ATOM 2835 C C . GLY A 1 371 ? -34.101 12.806 50.137 1.00 84.56 371 GLY A C 1
ATOM 2836 O O . GLY A 1 371 ? -33.264 12.358 49.362 1.00 84.56 371 GLY A O 1
ATOM 2837 N N . LEU A 1 372 ? -33.795 13.112 51.404 1.00 85.31 372 LEU A N 1
ATOM 2838 C CA . LEU A 1 372 ? -32.452 12.944 51.967 1.00 85.31 372 LEU A CA 1
ATOM 2839 C C . LEU A 1 372 ? -32.054 11.464 52.110 1.00 85.31 372 LEU A C 1
ATOM 2841 O O . LEU A 1 372 ? -30.908 11.106 51.856 1.00 85.31 372 LEU A O 1
ATOM 2845 N N . LEU A 1 373 ? -33.000 10.605 52.499 1.00 87.25 373 LEU A N 1
ATOM 2846 C CA . LEU A 1 373 ? -32.798 9.158 52.636 1.00 87.25 373 LEU A CA 1
ATOM 2847 C C . LEU A 1 373 ? -32.665 8.433 51.288 1.00 87.25 373 LEU A C 1
ATOM 2849 O O . LEU A 1 373 ? -32.189 7.303 51.267 1.00 87.25 373 LEU A O 1
ATOM 2853 N N . PHE A 1 374 ? -33.047 9.068 50.177 1.00 83.19 374 PHE A N 1
ATOM 2854 C CA . PHE A 1 374 ? -32.837 8.542 48.825 1.00 83.19 374 PHE A CA 1
ATOM 2855 C C . PHE A 1 374 ? -31.416 8.778 48.290 1.00 83.19 374 PHE A C 1
ATOM 2857 O O . PHE A 1 374 ? -31.000 8.074 47.375 1.00 83.19 374 PHE A O 1
ATOM 2864 N N . ILE A 1 375 ? -30.650 9.718 48.860 1.00 82.62 375 ILE A N 1
ATOM 2865 C CA . ILE A 1 375 ? -29.287 10.040 48.396 1.00 82.62 375 ILE A CA 1
ATOM 2866 C C . ILE A 1 375 ? -28.334 8.833 48.485 1.00 82.62 375 ILE A C 1
ATOM 2868 O O . ILE A 1 375 ? -27.638 8.580 47.506 1.00 82.62 375 ILE A O 1
ATOM 2872 N N . PRO A 1 376 ? -28.298 8.050 49.585 1.00 80.88 376 PRO A N 1
ATOM 2873 C CA . PRO A 1 376 ? -27.457 6.855 49.650 1.00 80.88 376 PRO A CA 1
ATOM 2874 C C . PRO A 1 376 ? -27.799 5.834 48.560 1.00 80.88 376 PRO A C 1
ATOM 2876 O O . PRO A 1 376 ? -26.901 5.316 47.915 1.00 80.88 376 PRO A O 1
ATOM 2879 N N . LEU A 1 377 ? -29.092 5.612 48.296 1.00 78.31 377 LEU A N 1
ATOM 2880 C CA . LEU A 1 377 ? -29.544 4.683 47.257 1.00 78.31 377 LEU A CA 1
ATOM 2881 C C . LEU A 1 377 ? -29.183 5.170 45.845 1.00 78.31 377 LEU A C 1
ATOM 2883 O O . LEU A 1 377 ? -28.895 4.361 44.972 1.00 78.31 377 LEU A O 1
ATOM 2887 N N . ALA A 1 378 ? -29.202 6.486 45.621 1.00 78.06 378 ALA A N 1
ATOM 2888 C CA . ALA A 1 378 ? -28.780 7.086 44.360 1.00 78.06 378 ALA A CA 1
ATOM 2889 C C . ALA A 1 378 ? -27.266 6.950 44.132 1.00 78.06 378 ALA A C 1
ATOM 2891 O O . ALA A 1 378 ? -26.846 6.737 43.002 1.00 78.06 378 ALA A O 1
ATOM 2892 N N . ASN A 1 379 ? -26.456 7.043 45.191 1.00 75.44 379 ASN A N 1
ATOM 2893 C CA . ASN A 1 379 ? -25.001 6.887 45.101 1.00 75.44 379 ASN A CA 1
ATOM 2894 C C . ASN A 1 379 ? -24.554 5.436 44.868 1.00 75.44 379 ASN A C 1
ATOM 2896 O O . ASN A 1 379 ? -23.462 5.233 44.351 1.00 75.44 379 ASN A O 1
ATOM 2900 N N . ASP A 1 380 ? -25.386 4.455 45.226 1.00 73.69 380 ASP A N 1
ATOM 2901 C CA . ASP A 1 380 ? -25.141 3.037 44.931 1.00 73.69 380 ASP A CA 1
ATOM 2902 C C . ASP A 1 380 ? -25.504 2.660 43.481 1.00 73.69 380 ASP A C 1
ATOM 2904 O O . ASP A 1 380 ? -25.253 1.530 43.059 1.00 73.69 380 ASP A O 1
ATOM 2908 N N . MET A 1 381 ? -26.104 3.571 42.701 1.00 68.38 381 MET A N 1
ATOM 2909 C CA . MET A 1 381 ? -26.355 3.315 41.283 1.00 68.38 381 MET A CA 1
ATOM 2910 C C . MET A 1 381 ? -25.070 3.525 40.466 1.00 68.38 381 MET A C 1
ATOM 2912 O O . MET A 1 381 ? -24.451 4.586 40.588 1.00 68.38 381 MET A O 1
ATOM 2916 N N . PRO A 1 382 ? -24.678 2.548 39.623 1.00 63.97 382 PRO A N 1
ATOM 2917 C CA . PRO A 1 382 ? -23.535 2.693 38.732 1.00 63.97 382 PRO A CA 1
ATOM 2918 C C . PRO A 1 382 ? -23.806 3.777 37.691 1.00 63.97 382 PRO A C 1
ATOM 2920 O O . PRO A 1 382 ? -24.963 4.087 37.384 1.00 63.97 382 PRO A O 1
ATOM 2923 N N . ASP A 1 383 ? -22.733 4.343 37.142 1.00 63.47 383 ASP A N 1
ATOM 2924 C CA . ASP A 1 383 ? -22.884 5.308 36.069 1.00 63.47 383 ASP A CA 1
ATOM 2925 C C . ASP A 1 383 ? -23.432 4.647 34.805 1.00 63.47 383 ASP A C 1
ATOM 2927 O O . ASP A 1 383 ? -23.056 3.530 34.451 1.00 63.47 383 ASP A O 1
ATOM 2931 N N . MET A 1 384 ? -24.358 5.328 34.138 1.00 55.75 384 MET A N 1
ATOM 2932 C CA . MET A 1 384 ? -24.924 4.863 32.875 1.00 55.75 384 MET A CA 1
ATOM 2933 C C . MET A 1 384 ? -24.189 5.589 31.755 1.00 55.75 384 MET A C 1
ATOM 2935 O O . MET A 1 384 ? -24.717 6.542 31.188 1.00 55.75 384 MET A O 1
ATOM 2939 N N . GLY A 1 385 ? -22.954 5.167 31.483 1.00 51.19 385 GLY A N 1
ATOM 2940 C CA . GLY A 1 385 ? -22.159 5.733 30.390 1.00 51.19 385 GLY A CA 1
ATOM 2941 C C . GLY A 1 385 ? -20.642 5.644 30.541 1.00 51.19 385 GLY A C 1
ATOM 2942 O O . GLY A 1 385 ? -19.965 5.817 29.541 1.00 51.19 385 GLY A O 1
ATOM 2943 N N . GLY A 1 386 ? -20.120 5.355 31.735 1.00 54.28 386 GLY A N 1
ATOM 2944 C CA . GLY A 1 386 ? -18.697 5.067 31.951 1.00 54.28 386 GLY A CA 1
ATOM 2945 C C . GLY A 1 386 ? -18.494 3.645 32.462 1.00 54.28 386 GLY A C 1
ATOM 2946 O O . GLY A 1 386 ? -19.453 3.052 32.966 1.00 54.28 386 GLY A O 1
ATOM 2947 N N . ASP A 1 387 ? -17.268 3.131 32.318 1.00 51.53 387 ASP A N 1
ATOM 2948 C CA . ASP A 1 387 ? -16.718 1.881 32.863 1.00 51.53 387 ASP A CA 1
ATOM 2949 C C . ASP A 1 387 ? -17.694 1.109 33.772 1.00 51.53 387 ASP A C 1
ATOM 2951 O O . ASP A 1 387 ? -17.712 1.230 35.008 1.00 51.53 387 ASP A O 1
ATOM 2955 N N . VAL A 1 388 ? -18.581 0.326 33.149 1.00 52.97 388 VAL A N 1
ATOM 2956 C CA . VAL A 1 388 ? -19.570 -0.466 33.877 1.00 52.97 388 VAL A CA 1
ATOM 2957 C C . VAL A 1 388 ? -18.805 -1.572 34.584 1.00 52.97 388 VAL A C 1
ATOM 2959 O O . VAL A 1 388 ? -18.558 -2.643 34.034 1.00 52.97 388 VAL A O 1
ATOM 2962 N N . ARG A 1 389 ? -18.438 -1.332 35.844 1.00 52.28 389 ARG A N 1
ATOM 2963 C CA . ARG A 1 389 ? -17.935 -2.383 36.728 1.00 52.28 389 ARG A CA 1
ATOM 2964 C C . ARG A 1 389 ? -19.093 -3.332 36.993 1.00 52.28 389 ARG A C 1
ATOM 2966 O O . ARG A 1 389 ? -19.891 -3.125 37.908 1.00 52.28 389 ARG A O 1
ATOM 2973 N N . VAL A 1 390 ? -19.216 -4.352 36.147 1.00 59.41 390 VAL A N 1
ATOM 2974 C CA . VAL A 1 390 ? -20.126 -5.472 36.366 1.00 59.41 390 VAL A CA 1
ATOM 2975 C C . VAL A 1 390 ? -19.796 -6.023 37.750 1.00 59.41 390 VAL A C 1
ATOM 2977 O O . VAL A 1 390 ? -18.677 -6.464 38.001 1.00 59.41 390 VAL A O 1
ATOM 2980 N N . SER A 1 391 ? -20.745 -5.903 38.680 1.00 61.12 391 SER A N 1
ATOM 2981 C CA . SER A 1 391 ? -20.579 -6.416 40.041 1.00 61.12 391 SER A CA 1
ATOM 2982 C C . SER A 1 391 ? -20.209 -7.899 39.985 1.00 61.12 391 SER A C 1
ATOM 2984 O O . SER A 1 391 ? -20.759 -8.632 39.166 1.00 61.12 391 SER A O 1
ATOM 2986 N N . GLU A 1 392 ? -19.320 -8.353 40.871 1.00 66.12 392 GLU A N 1
ATOM 2987 C CA . GLU A 1 392 ? -18.914 -9.766 40.957 1.00 66.12 392 GLU A CA 1
ATOM 2988 C C . GLU A 1 392 ? -20.114 -10.717 41.160 1.00 66.12 392 GLU A C 1
ATOM 2990 O O . GLU A 1 392 ? -20.063 -11.874 40.752 1.00 66.12 392 GLU A O 1
ATOM 2995 N N . ASP A 1 393 ? -21.222 -10.209 41.715 1.00 71.25 393 ASP A N 1
ATOM 2996 C CA . ASP A 1 393 ? -22.468 -10.950 41.948 1.00 71.25 393 ASP A CA 1
ATOM 2997 C C . ASP A 1 393 ? -23.523 -10.746 40.838 1.00 71.25 393 ASP A C 1
ATOM 2999 O O . ASP A 1 393 ? -24.671 -11.195 40.961 1.00 71.25 393 ASP A O 1
ATOM 3003 N N . ALA A 1 394 ? -23.187 -10.031 39.761 1.00 69.31 394 ALA A N 1
ATOM 3004 C CA . ALA A 1 394 ? -24.124 -9.750 38.684 1.00 69.31 394 ALA A CA 1
ATOM 3005 C C . ALA A 1 394 ? -24.527 -11.043 37.965 1.00 69.31 394 ALA A C 1
ATOM 3007 O O . ALA A 1 394 ? -23.706 -11.867 37.561 1.00 69.31 394 ALA A O 1
ATOM 3008 N N . ARG A 1 395 ? -25.836 -11.217 37.767 1.00 71.88 395 ARG A N 1
ATOM 3009 C CA . ARG A 1 395 ? -26.351 -12.356 37.013 1.00 71.88 395 ARG A CA 1
ATOM 3010 C C . ARG A 1 395 ? -26.043 -12.159 35.531 1.00 71.88 395 ARG A C 1
ATOM 3012 O O . ARG A 1 395 ? -26.528 -11.202 34.933 1.00 71.88 395 ARG A O 1
ATOM 3019 N N . ILE A 1 396 ? -25.310 -13.103 34.944 1.00 73.25 396 ILE A N 1
ATOM 3020 C CA . ILE A 1 396 ? -25.067 -13.135 33.499 1.00 73.25 396 ILE A CA 1
ATOM 3021 C C . ILE A 1 396 ? -26.416 -13.329 32.777 1.00 73.25 396 ILE A C 1
ATOM 3023 O O . ILE A 1 396 ? -27.158 -14.261 33.122 1.00 73.25 396 ILE A O 1
ATOM 3027 N N . PRO A 1 397 ? -26.780 -12.449 31.826 1.00 77.00 397 PRO A N 1
ATOM 3028 C CA . PRO A 1 397 ? -27.950 -12.651 30.983 1.00 77.00 397 PRO A CA 1
ATOM 3029 C C . PRO A 1 397 ? -27.725 -13.850 30.057 1.00 77.00 397 PRO A C 1
ATOM 3031 O O . PRO A 1 397 ? -26.613 -14.087 29.594 1.00 77.00 397 PRO A O 1
ATOM 3034 N N . ASP A 1 398 ? -28.787 -14.604 29.784 1.00 79.31 398 ASP A N 1
ATOM 3035 C CA . ASP A 1 398 ? -28.711 -15.690 28.807 1.00 79.31 398 ASP A CA 1
ATOM 3036 C C . ASP A 1 398 ? -28.444 -15.117 27.406 1.00 79.31 398 ASP A C 1
ATOM 3038 O O . ASP A 1 398 ? -29.000 -14.077 27.035 1.00 79.31 398 ASP A O 1
ATOM 3042 N N . PHE A 1 399 ? -27.575 -15.778 26.645 1.00 82.56 399 PHE A N 1
ATOM 3043 C CA . PHE A 1 399 ? -27.124 -15.323 25.335 1.00 82.56 399 PHE A CA 1
ATOM 3044 C C . PHE A 1 399 ? -27.038 -16.482 24.348 1.00 82.56 399 PHE A C 1
ATOM 3046 O O . PHE A 1 399 ? -26.835 -17.638 24.719 1.00 82.56 399 PHE A O 1
ATOM 3053 N N . ILE A 1 400 ? -27.151 -16.144 23.064 1.00 82.94 400 ILE A N 1
ATOM 3054 C CA . ILE A 1 400 ? -26.938 -17.064 21.950 1.00 82.94 400 ILE A CA 1
ATOM 3055 C C . ILE A 1 400 ? -25.874 -16.438 21.057 1.00 82.94 400 ILE A C 1
ATOM 3057 O O . ILE A 1 400 ? -26.089 -15.366 20.496 1.00 82.94 400 ILE A O 1
ATOM 3061 N N . LEU A 1 401 ? -24.731 -17.108 20.938 1.00 82.88 401 LEU A N 1
ATOM 3062 C CA . LEU A 1 401 ? -23.620 -16.684 20.096 1.00 82.88 401 LEU A CA 1
ATOM 3063 C C . LEU A 1 401 ? -23.599 -17.501 18.813 1.00 82.88 401 LEU A C 1
ATOM 3065 O O . LEU A 1 401 ? -23.843 -18.709 18.823 1.00 82.88 401 LEU A O 1
ATOM 3069 N N . HIS A 1 402 ? -23.277 -16.848 17.705 1.00 81.44 402 HIS A N 1
ATOM 3070 C CA . HIS A 1 402 ? -22.951 -17.536 16.464 1.00 81.44 402 HIS A CA 1
ATOM 3071 C C . HIS A 1 402 ? -21.525 -18.087 16.563 1.00 81.44 402 HIS A C 1
ATOM 3073 O O . HIS A 1 402 ? -20.625 -17.391 17.021 1.00 81.44 402 HIS A O 1
ATOM 3079 N N . GLN A 1 403 ? -21.331 -19.345 16.170 1.00 77.94 403 GLN A N 1
ATOM 3080 C CA . GLN A 1 403 ? -20.012 -19.990 16.156 1.00 77.94 403 GLN A CA 1
ATOM 3081 C C . GLN A 1 403 ? -19.459 -20.051 14.733 1.00 77.94 403 GLN A C 1
ATOM 3083 O O . GLN A 1 403 ? -20.213 -19.944 13.766 1.00 77.94 403 GLN A O 1
ATOM 3088 N N . TYR A 1 404 ? -18.152 -20.287 14.618 1.00 67.62 404 TYR A N 1
ATOM 3089 C CA . TYR A 1 404 ? -17.501 -20.571 13.343 1.00 67.62 404 TYR A CA 1
ATOM 3090 C C . TYR A 1 404 ? -18.206 -21.748 12.635 1.00 67.62 404 TYR A C 1
ATOM 3092 O O . TYR A 1 404 ? -18.250 -22.868 13.151 1.00 67.62 404 TYR A O 1
ATOM 3100 N N . GLY A 1 405 ? -18.810 -21.484 11.470 1.00 68.31 405 GLY A N 1
ATOM 3101 C CA . GLY A 1 405 ? -19.647 -22.431 10.721 1.00 68.31 405 GLY A CA 1
ATOM 3102 C C . GLY A 1 405 ? -21.163 -22.202 10.868 1.00 68.31 405 GLY A C 1
ATOM 3103 O O . GLY A 1 405 ? -21.627 -21.128 11.232 1.00 68.31 405 GLY A O 1
ATOM 3104 N N . ASN A 1 406 ? -21.972 -23.217 10.542 1.00 60.56 406 ASN A N 1
ATOM 3105 C CA . ASN A 1 406 ? -23.442 -23.138 10.589 1.00 60.56 406 ASN A CA 1
ATOM 3106 C C . ASN A 1 406 ? -23.989 -23.614 11.944 1.00 60.56 406 ASN A C 1
ATOM 3108 O O . ASN A 1 406 ? -24.641 -24.657 12.039 1.00 60.56 406 ASN A O 1
ATOM 3112 N N . GLY A 1 407 ? -23.723 -22.857 13.007 1.00 76.75 407 GLY A N 1
ATOM 3113 C CA . GLY A 1 407 ? -24.247 -23.179 14.328 1.00 76.75 407 GLY A CA 1
ATOM 3114 C C . GLY A 1 407 ? -24.368 -21.977 15.254 1.00 76.75 407 GLY A C 1
ATOM 3115 O O . GLY A 1 407 ? -23.855 -20.893 14.989 1.00 76.75 407 GLY A O 1
ATOM 3116 N N . SER A 1 408 ? -25.030 -22.202 16.382 1.00 83.00 408 SER A N 1
ATOM 3117 C CA . SER A 1 408 ? -25.092 -21.266 17.501 1.00 83.00 408 SER A CA 1
ATOM 3118 C C . SER A 1 408 ? -24.827 -22.006 18.803 1.00 83.00 408 SER A C 1
ATOM 3120 O O . SER A 1 408 ? -25.145 -23.193 18.899 1.00 83.00 408 SER A O 1
ATOM 3122 N N . VAL A 1 409 ? -24.272 -21.316 19.791 1.00 85.75 409 VAL A N 1
ATOM 3123 C CA . VAL A 1 409 ? -24.028 -21.845 21.131 1.00 85.75 409 VAL A CA 1
ATOM 3124 C C . VAL A 1 409 ? -24.691 -20.936 22.160 1.00 85.75 409 VAL A C 1
ATOM 3126 O O . VAL A 1 409 ? -24.588 -19.712 22.071 1.00 85.75 409 VAL A O 1
ATOM 3129 N N . SER A 1 410 ? -25.419 -21.529 23.103 1.00 88.06 410 SER A N 1
ATOM 3130 C CA . SER A 1 410 ? -26.028 -20.802 24.220 1.00 88.06 410 SER A CA 1
ATOM 3131 C C . SER A 1 410 ? -25.177 -20.900 25.485 1.00 88.06 410 SER A C 1
ATOM 3133 O O . SER A 1 410 ? -24.340 -21.798 25.612 1.00 88.06 410 SER A O 1
ATOM 3135 N N . LEU A 1 411 ? -25.409 -20.012 26.454 1.00 86.38 411 LEU A N 1
ATOM 3136 C CA . LEU A 1 411 ? -24.764 -20.113 27.767 1.00 86.38 411 LEU A CA 1
ATOM 3137 C C . LEU A 1 411 ? -25.076 -21.454 28.456 1.00 86.38 411 LEU A C 1
ATOM 3139 O O . LEU A 1 411 ? -24.188 -22.068 29.049 1.00 86.38 411 LEU A O 1
ATOM 3143 N N . ASP A 1 412 ? -26.315 -21.935 28.335 1.00 87.25 412 ASP A N 1
ATOM 3144 C CA . ASP A 1 412 ? -26.743 -23.227 28.881 1.00 87.25 412 ASP A CA 1
ATOM 3145 C C . ASP A 1 412 ? -25.955 -24.400 28.278 1.00 87.25 412 ASP A C 1
ATOM 3147 O O . ASP A 1 412 ? -25.579 -25.334 28.994 1.00 87.25 412 ASP A O 1
ATOM 3151 N N . ASP A 1 413 ? -25.661 -24.343 26.976 1.00 87.06 413 ASP A N 1
ATOM 3152 C CA . ASP A 1 413 ? -24.836 -25.351 26.307 1.00 87.06 413 ASP A CA 1
ATOM 3153 C C . ASP A 1 413 ? -23.388 -25.320 26.816 1.00 87.06 413 ASP A C 1
ATOM 3155 O O . ASP A 1 413 ? -22.809 -26.381 27.063 1.00 87.06 413 ASP A O 1
ATOM 3159 N N . LEU A 1 414 ? -22.821 -24.126 27.037 1.00 86.38 414 LEU A N 1
ATOM 3160 C CA . LEU A 1 414 ? -21.460 -23.946 27.566 1.00 86.38 414 LEU A CA 1
ATOM 3161 C C . LEU A 1 414 ? -21.321 -24.411 29.021 1.00 86.38 414 LEU A C 1
ATOM 3163 O O . LEU A 1 414 ? -20.286 -24.951 29.407 1.00 86.38 414 LEU A O 1
ATOM 3167 N N . MET A 1 415 ? -22.369 -24.242 29.829 1.00 88.38 415 MET A N 1
ATOM 3168 C CA . MET A 1 415 ? -22.393 -24.658 31.236 1.00 88.38 415 MET A CA 1
ATOM 3169 C C . MET A 1 415 ? -22.675 -26.156 31.419 1.00 88.38 415 MET A C 1
ATOM 3171 O O . MET A 1 415 ? -22.518 -26.700 32.517 1.00 88.38 415 MET A O 1
ATOM 3175 N N . LYS A 1 416 ? -23.110 -26.866 30.373 1.00 88.56 416 LYS A N 1
ATOM 3176 C CA . LYS A 1 416 ? -23.580 -28.248 30.491 1.00 88.56 416 LYS A CA 1
ATOM 3177 C C . LYS A 1 416 ? -22.459 -29.205 30.904 1.00 88.56 416 LYS A C 1
ATOM 3179 O O . LYS A 1 416 ? -21.616 -29.601 30.107 1.00 88.56 416 LYS A O 1
ATOM 3184 N N . GLY A 1 417 ? -22.502 -29.644 32.163 1.00 86.19 417 GLY A N 1
ATOM 3185 C CA . GLY A 1 417 ? -21.489 -30.540 32.734 1.00 86.19 417 GLY A CA 1
ATOM 3186 C C . GLY A 1 417 ? -20.180 -29.840 33.112 1.00 86.19 417 GLY A C 1
ATOM 3187 O O . GLY A 1 417 ? -19.228 -30.527 33.473 1.00 86.19 417 GLY A O 1
ATOM 3188 N N . LYS A 1 418 ? -20.146 -28.503 33.059 1.00 89.62 418 LYS A N 1
ATOM 3189 C CA . LYS A 1 418 ? -19.015 -27.653 33.445 1.00 89.62 418 LYS A CA 1
ATOM 3190 C C . LYS A 1 418 ? -19.333 -26.925 34.756 1.00 89.62 418 LYS A C 1
ATOM 3192 O O . LYS A 1 418 ? -20.495 -26.718 35.102 1.00 89.62 418 LYS A O 1
ATOM 3197 N N . LYS A 1 419 ? -18.300 -26.567 35.517 1.00 89.75 419 LYS A N 1
ATOM 3198 C CA . LYS A 1 419 ? -18.406 -25.820 36.784 1.00 89.75 419 LYS A CA 1
ATOM 3199 C C . LYS A 1 419 ? -18.296 -24.311 36.580 1.00 89.75 419 LYS A C 1
ATOM 3201 O O . LYS A 1 419 ? -18.836 -23.564 37.389 1.00 89.75 419 LYS A O 1
ATOM 3206 N N . ALA A 1 420 ? -17.603 -23.880 35.528 1.00 88.44 420 ALA A N 1
ATOM 3207 C CA . ALA A 1 420 ? -17.435 -22.477 35.170 1.00 88.44 420 ALA A CA 1
ATOM 3208 C C . ALA A 1 420 ? -17.282 -22.309 33.652 1.00 88.44 420 ALA A C 1
ATOM 3210 O O . ALA A 1 420 ? -16.871 -23.240 32.955 1.00 88.44 420 ALA A O 1
ATOM 3211 N N . VAL A 1 421 ? -17.582 -21.105 33.167 1.00 88.75 421 VAL A N 1
ATOM 3212 C CA . VAL A 1 421 ? -17.327 -20.668 31.791 1.00 88.75 421 VAL A CA 1
ATOM 3213 C C . VAL A 1 421 ? -16.469 -19.408 31.860 1.00 88.75 421 VAL A C 1
ATOM 3215 O O . VAL A 1 421 ? -16.823 -18.462 32.561 1.00 88.75 421 VAL A O 1
ATOM 3218 N N . ALA A 1 422 ? -15.346 -19.406 31.153 1.00 89.06 422 ALA A N 1
ATOM 3219 C CA . ALA A 1 422 ? -14.504 -18.241 30.935 1.00 89.06 422 ALA A CA 1
ATOM 3220 C C . ALA A 1 422 ? -14.794 -17.684 29.537 1.00 89.06 422 ALA A C 1
ATOM 3222 O O . ALA A 1 422 ? -14.676 -18.400 28.540 1.00 89.06 422 ALA A O 1
ATOM 3223 N N . ILE A 1 423 ? -15.204 -16.418 29.480 1.00 87.12 423 ILE A N 1
ATOM 3224 C CA . ILE A 1 423 ? -15.522 -15.713 28.237 1.00 87.12 423 ILE A CA 1
ATOM 3225 C C . ILE A 1 423 ? -14.449 -14.649 28.023 1.00 87.12 423 ILE A C 1
ATOM 3227 O O . ILE A 1 423 ? -14.311 -13.739 28.836 1.00 87.12 423 ILE A O 1
ATOM 3231 N N . GLY A 1 424 ? -13.687 -14.782 26.944 1.00 86.88 424 GLY A N 1
ATOM 3232 C CA . GLY A 1 424 ? -12.784 -13.752 26.450 1.00 86.88 424 GLY A CA 1
ATOM 3233 C C . GLY A 1 424 ? -13.520 -12.870 25.457 1.00 86.88 424 GLY A C 1
ATOM 3234 O O . GLY A 1 424 ? -14.212 -13.388 24.587 1.00 86.88 424 GLY A O 1
ATOM 3235 N N . ILE A 1 425 ? -13.401 -11.555 25.595 1.00 85.00 425 ILE A N 1
ATOM 3236 C CA . ILE A 1 425 ? -13.919 -10.599 24.616 1.00 85.00 425 ILE A CA 1
ATOM 3237 C C . ILE A 1 425 ? -12.718 -10.021 23.880 1.00 85.00 425 ILE A C 1
ATOM 3239 O O . ILE A 1 425 ? -11.724 -9.659 24.514 1.00 85.00 425 ILE A O 1
ATOM 3243 N N . SER A 1 426 ? -12.797 -9.962 22.557 1.00 83.50 426 SER A N 1
ATOM 3244 C CA . SER A 1 426 ? -11.753 -9.384 21.721 1.00 83.50 426 SER A CA 1
ATOM 3245 C C . SER A 1 426 ? -12.346 -8.605 20.557 1.00 83.50 426 SER A C 1
ATOM 3247 O O . SER A 1 426 ? -13.460 -8.871 20.107 1.00 83.50 426 SER A O 1
ATOM 3249 N N . ILE A 1 427 ? -11.570 -7.660 20.044 1.00 81.62 427 ILE A N 1
ATOM 3250 C CA . ILE A 1 427 ? -11.872 -6.960 18.797 1.00 81.62 427 ILE A CA 1
ATOM 3251 C C . ILE A 1 427 ? -11.314 -7.739 17.590 1.00 81.62 427 ILE A C 1
ATOM 3253 O O . ILE A 1 427 ? -10.373 -8.528 17.760 1.00 81.62 427 ILE A O 1
ATOM 3257 N N . PRO A 1 428 ? -11.876 -7.549 16.381 1.00 80.12 428 PRO A N 1
ATOM 3258 C CA . PRO A 1 428 ? -11.383 -8.162 15.148 1.00 80.12 428 PRO A CA 1
ATOM 3259 C C . PRO A 1 428 ? -9.894 -7.901 14.898 1.00 80.12 428 PRO A C 1
ATOM 3261 O O . PRO A 1 428 ? -9.388 -6.830 15.237 1.00 80.12 428 PRO A O 1
ATOM 3264 N N . ALA A 1 429 ? -9.205 -8.880 14.298 1.00 76.75 429 ALA A N 1
ATOM 3265 C CA . ALA A 1 429 ? -7.776 -8.836 13.963 1.00 76.75 429 ALA A CA 1
ATOM 3266 C C . ALA A 1 429 ? -6.875 -8.153 15.012 1.00 76.75 429 ALA A C 1
ATOM 3268 O O . ALA A 1 429 ? -6.083 -7.261 14.704 1.00 76.75 429 ALA A O 1
ATOM 3269 N N . SER A 1 430 ? -6.999 -8.592 16.266 1.00 78.00 430 SER A N 1
ATOM 3270 C CA . SER A 1 430 ? -6.162 -8.131 17.371 1.00 78.00 430 SER A CA 1
ATOM 3271 C C . SER A 1 430 ? -5.109 -9.163 17.745 1.00 78.00 430 SER A C 1
ATOM 3273 O O . SER A 1 430 ? -5.430 -10.328 17.985 1.00 78.00 430 SER A O 1
ATOM 3275 N N . ASN A 1 431 ? -3.860 -8.723 17.905 1.00 78.06 431 ASN A N 1
ATOM 3276 C CA . ASN A 1 431 ? -2.803 -9.569 18.471 1.00 78.06 431 ASN A CA 1
ATOM 3277 C C . ASN A 1 431 ? -3.158 -10.060 19.887 1.00 78.06 431 ASN A C 1
ATOM 3279 O O . ASN A 1 431 ? -2.875 -11.206 20.234 1.00 78.06 431 ASN A O 1
ATOM 3283 N N . ASN A 1 432 ? -3.884 -9.248 20.663 1.00 78.94 432 ASN A N 1
ATOM 3284 C CA . ASN A 1 432 ? -4.338 -9.623 22.003 1.00 78.94 432 ASN A CA 1
ATOM 3285 C C . ASN A 1 432 ? -5.318 -10.811 21.967 1.00 78.94 432 ASN A C 1
ATOM 3287 O O . ASN A 1 432 ? -5.374 -11.589 22.917 1.00 78.94 432 ASN A O 1
ATOM 3291 N N . ALA A 1 433 ? -6.069 -10.987 20.871 1.00 81.94 433 ALA A N 1
ATOM 3292 C CA . ALA A 1 433 ? -6.971 -12.126 20.706 1.00 81.94 433 ALA A CA 1
ATOM 3293 C C . ALA A 1 433 ? -6.199 -13.452 20.577 1.00 81.94 433 ALA A C 1
ATOM 3295 O O . ALA A 1 433 ? -6.611 -14.462 21.156 1.00 81.94 433 ALA A O 1
ATOM 3296 N N . TYR A 1 434 ? -5.062 -13.440 19.872 1.00 82.50 434 TYR A N 1
ATOM 3297 C CA . TYR A 1 434 ? -4.180 -14.603 19.732 1.00 82.50 434 TYR A CA 1
ATOM 3298 C C . TYR A 1 434 ? -3.524 -14.984 21.062 1.00 82.50 434 TYR A C 1
ATOM 3300 O O . TYR A 1 434 ? -3.508 -16.164 21.425 1.00 82.50 434 TYR A O 1
ATOM 3308 N N . ASP A 1 435 ? -3.030 -13.995 21.809 1.00 84.44 435 ASP A N 1
ATOM 3309 C CA . ASP A 1 435 ? -2.437 -14.228 23.127 1.00 84.44 435 ASP A CA 1
ATOM 3310 C C . ASP A 1 435 ? -3.478 -14.760 24.124 1.00 84.44 435 ASP A C 1
ATOM 3312 O O . ASP A 1 435 ? -3.229 -15.762 24.797 1.00 84.44 435 ASP A O 1
ATOM 3316 N N . GLN A 1 436 ? -4.689 -14.190 24.142 1.00 87.88 436 GLN A N 1
ATOM 3317 C CA . GLN A 1 436 ? -5.787 -14.658 24.995 1.00 87.88 436 GLN A CA 1
ATOM 3318 C C . GLN A 1 436 ? -6.159 -16.124 24.720 1.00 87.88 436 GLN A C 1
ATOM 3320 O O . GLN A 1 436 ? -6.386 -16.895 25.653 1.00 87.88 436 GLN A O 1
ATOM 3325 N N . ILE A 1 437 ? -6.197 -16.550 23.454 1.00 87.69 437 ILE A N 1
ATOM 3326 C CA . ILE A 1 437 ? -6.482 -17.953 23.115 1.00 87.69 437 ILE A CA 1
ATOM 3327 C C . ILE A 1 437 ? -5.386 -18.894 23.589 1.00 87.69 437 ILE A C 1
ATOM 3329 O O . ILE A 1 437 ? -5.679 -20.002 24.048 1.00 87.69 437 ILE A O 1
ATOM 3333 N N . LYS A 1 438 ? -4.126 -18.468 23.501 1.00 88.19 438 LYS A N 1
ATOM 3334 C CA . LYS A 1 438 ? -3.010 -19.249 24.026 1.00 88.19 438 LYS A CA 1
ATOM 3335 C C . LYS A 1 438 ? -3.131 -19.418 25.541 1.00 88.19 438 LYS A C 1
ATOM 3337 O O . LYS A 1 438 ? -2.998 -20.534 26.033 1.00 88.19 438 LYS A O 1
ATOM 3342 N N . GLU A 1 439 ? -3.472 -18.352 26.260 1.00 89.69 439 GLU A N 1
ATOM 3343 C CA . GLU A 1 439 ? -3.729 -18.417 27.702 1.00 89.69 439 GLU A CA 1
ATOM 3344 C C . GLU A 1 439 ? -4.917 -19.327 28.041 1.00 89.69 439 GLU A C 1
ATOM 3346 O O . GLU A 1 439 ? -4.851 -20.097 29.000 1.00 89.69 439 GLU A O 1
ATOM 3351 N N . PHE A 1 440 ? -5.988 -19.304 27.241 1.00 91.88 440 PHE A N 1
ATOM 3352 C CA . PHE A 1 440 ? -7.124 -20.215 27.414 1.00 91.88 440 PHE A CA 1
ATOM 3353 C C . PHE A 1 440 ? -6.732 -21.673 27.198 1.00 91.88 440 PHE A C 1
ATOM 3355 O O . PHE A 1 440 ? -7.173 -22.537 27.956 1.00 91.88 440 PHE A O 1
ATOM 3362 N N . ARG A 1 441 ? -5.870 -21.958 26.219 1.00 89.31 441 ARG A N 1
ATOM 3363 C CA . ARG A 1 441 ? -5.348 -23.307 25.980 1.00 89.31 441 ARG A CA 1
ATOM 3364 C C . ARG A 1 441 ? -4.521 -23.799 27.167 1.00 89.31 441 ARG A C 1
ATOM 3366 O O . ARG A 1 441 ? -4.789 -24.886 27.678 1.00 89.31 441 ARG A O 1
ATOM 3373 N N . ASP A 1 442 ? -3.595 -22.977 27.653 1.00 90.06 442 ASP A N 1
ATOM 3374 C CA . ASP A 1 442 ? -2.758 -23.300 28.813 1.00 90.06 442 ASP A CA 1
ATOM 3375 C C . ASP A 1 442 ? -3.617 -23.503 30.079 1.00 90.06 442 ASP A C 1
ATOM 3377 O O . ASP A 1 442 ? -3.420 -24.448 30.849 1.00 90.06 442 ASP A O 1
ATOM 3381 N N . ALA A 1 443 ? -4.632 -22.657 30.283 1.00 90.06 443 ALA A N 1
ATOM 3382 C CA . ALA A 1 443 ? -5.573 -22.787 31.392 1.00 90.06 443 ALA A CA 1
ATOM 3383 C C . ALA A 1 443 ? -6.436 -24.053 31.280 1.00 90.06 443 ALA A C 1
ATOM 3385 O O . ALA A 1 443 ? -6.706 -24.705 32.292 1.00 90.06 443 ALA A O 1
ATOM 3386 N N . GLN A 1 444 ? -6.847 -24.435 30.070 1.00 88.50 444 GLN A N 1
ATOM 3387 C CA . GLN A 1 444 ? -7.621 -25.649 29.833 1.00 88.50 444 GLN A CA 1
ATOM 3388 C C . GLN A 1 444 ? -6.802 -26.920 30.088 1.00 88.50 444 GLN A C 1
ATOM 3390 O O . GLN A 1 444 ? -7.346 -27.884 30.627 1.00 88.50 444 GLN A O 1
ATOM 3395 N N . GLU A 1 445 ? -5.501 -26.927 29.788 1.00 88.19 445 GLU A N 1
ATOM 3396 C CA . GLU A 1 445 ? -4.612 -28.041 30.152 1.00 88.19 445 GLU A CA 1
ATOM 3397 C C . GLU A 1 445 ? -4.515 -28.236 31.674 1.00 88.19 445 GLU A C 1
ATOM 3399 O O . GLU A 1 445 ? -4.429 -29.368 32.157 1.00 88.19 445 GLU A O 1
ATOM 3404 N N . LEU A 1 446 ? -4.576 -27.144 32.443 1.00 89.19 446 LEU A N 1
ATOM 3405 C CA . LEU A 1 446 ? -4.497 -27.171 33.906 1.00 89.19 446 LEU A CA 1
ATOM 3406 C C . LEU A 1 446 ? -5.836 -27.500 34.580 1.00 89.19 446 LEU A C 1
ATOM 3408 O O . LEU A 1 446 ? -5.867 -28.228 35.574 1.00 89.19 446 LEU A O 1
ATOM 3412 N N . LEU A 1 447 ? -6.935 -26.940 34.072 1.00 88.25 447 LEU A N 1
ATOM 3413 C CA . LEU A 1 447 ? -8.269 -27.021 34.681 1.00 88.25 447 LEU A CA 1
ATOM 3414 C C . LEU A 1 447 ? -9.115 -28.174 34.119 1.00 88.25 447 LEU A C 1
ATOM 3416 O O . LEU A 1 447 ? -10.109 -28.569 34.731 1.00 88.25 447 LEU A O 1
ATOM 3420 N N . GLY A 1 448 ? -8.703 -28.747 32.987 1.00 84.81 448 GLY A N 1
ATOM 3421 C CA . GLY A 1 448 ? -9.355 -29.877 32.342 1.00 84.81 448 GLY A CA 1
ATOM 3422 C C . GLY A 1 448 ? -10.799 -29.588 31.937 1.00 84.81 448 GLY A C 1
ATOM 3423 O O . GLY A 1 448 ? -11.194 -28.459 31.652 1.00 84.81 448 GLY A O 1
ATOM 3424 N N . ASP A 1 449 ? -11.621 -30.636 31.943 1.00 85.44 449 ASP A N 1
ATOM 3425 C CA . ASP A 1 449 ? -13.018 -30.560 31.522 1.00 85.44 449 ASP A CA 1
ATOM 3426 C C . ASP A 1 449 ? -13.957 -29.878 32.527 1.00 85.44 449 ASP A C 1
ATOM 3428 O O . ASP A 1 449 ? -15.161 -29.857 32.292 1.00 85.44 449 ASP A O 1
ATOM 3432 N N . ASP A 1 450 ? -13.460 -29.311 33.624 1.00 89.31 450 ASP A N 1
ATOM 3433 C CA . ASP A 1 450 ? -14.304 -28.622 34.605 1.00 89.31 450 ASP A CA 1
ATOM 3434 C C . ASP A 1 450 ? -14.681 -27.193 34.175 1.00 89.31 450 ASP A C 1
ATOM 3436 O O . ASP A 1 450 ? -15.662 -26.647 34.685 1.00 89.31 450 ASP A O 1
ATOM 3440 N N . VAL A 1 451 ? -13.940 -26.589 33.242 1.00 90.00 451 VAL A N 1
ATOM 3441 C CA . VAL A 1 451 ? -14.158 -25.214 32.765 1.00 90.00 451 VAL A CA 1
ATOM 3442 C C . VAL A 1 451 ? -14.337 -25.213 31.247 1.00 90.00 451 VAL A C 1
ATOM 3444 O O . VAL A 1 451 ? -13.677 -25.973 30.540 1.00 90.00 451 VAL A O 1
ATOM 3447 N N . ALA A 1 452 ? -15.260 -24.397 30.740 1.00 88.50 452 ALA A N 1
ATOM 3448 C CA . ALA A 1 452 ? -15.387 -24.117 29.311 1.00 88.50 452 ALA A CA 1
ATOM 3449 C C . ALA A 1 452 ? -14.803 -22.739 28.988 1.00 88.50 452 ALA A C 1
ATOM 3451 O O . ALA A 1 452 ? -15.055 -21.780 29.710 1.00 88.50 452 ALA A O 1
ATOM 3452 N N . PHE A 1 453 ? -14.047 -22.646 27.899 1.00 88.69 453 PHE A N 1
ATOM 3453 C CA . PHE A 1 453 ? -13.457 -21.402 27.410 1.00 88.69 453 PHE A CA 1
ATOM 3454 C C . PHE A 1 453 ? -14.116 -21.023 26.089 1.00 88.69 453 PHE A C 1
ATOM 3456 O O . PHE A 1 453 ? -14.309 -21.884 25.230 1.00 88.69 453 PHE A O 1
ATOM 3463 N N . VAL A 1 454 ? -14.472 -19.750 25.931 1.00 87.88 454 VAL A N 1
ATOM 3464 C CA . VAL A 1 454 ? -15.028 -19.196 24.691 1.00 87.88 454 VAL A CA 1
ATOM 3465 C C . VAL A 1 454 ? -14.427 -17.824 24.453 1.00 87.88 454 VAL A C 1
ATOM 3467 O O . VAL A 1 454 ? -14.358 -17.022 25.379 1.00 87.88 454 VAL A O 1
ATOM 3470 N N . GLN A 1 455 ? -14.031 -17.541 23.215 1.00 88.38 455 GLN A N 1
ATOM 3471 C CA . GLN A 1 455 ? -13.701 -16.190 22.774 1.00 88.38 455 GLN A CA 1
ATOM 3472 C C . GLN A 1 455 ? -14.860 -15.628 21.948 1.00 88.38 455 GLN A C 1
ATOM 3474 O O . GLN A 1 455 ? -15.409 -16.311 21.082 1.00 88.38 455 GLN A O 1
ATOM 3479 N N . VAL A 1 456 ? -15.241 -14.391 22.242 1.00 87.12 456 VAL A N 1
ATOM 3480 C CA . VAL A 1 456 ? -16.281 -13.632 21.557 1.00 87.12 456 VAL A CA 1
ATOM 3481 C C . VAL A 1 456 ? -15.618 -12.447 20.885 1.00 87.12 456 VAL A C 1
ATOM 3483 O O . VAL A 1 456 ? -15.092 -11.560 21.556 1.00 87.12 456 VAL A O 1
ATOM 3486 N N . VAL A 1 457 ? -15.670 -12.435 19.557 1.00 85.69 457 VAL A N 1
ATOM 3487 C CA . VAL A 1 457 ? -15.193 -11.305 18.767 1.00 85.69 457 VAL A CA 1
ATOM 3488 C C . VAL A 1 457 ? -16.345 -10.321 18.584 1.00 85.69 457 VAL A C 1
ATOM 3490 O O . VAL A 1 457 ? -17.414 -10.698 18.101 1.00 85.69 457 VAL A O 1
ATOM 3493 N N . THR A 1 458 ? -16.143 -9.075 18.999 1.00 82.88 458 THR A N 1
ATOM 3494 C CA . THR A 1 458 ? -17.142 -8.002 18.935 1.00 82.88 458 THR A CA 1
ATOM 3495 C C . THR A 1 458 ? -16.504 -6.711 18.445 1.00 82.88 458 THR A C 1
ATOM 3497 O O . THR A 1 458 ? -15.328 -6.468 18.690 1.00 82.88 458 THR A O 1
ATOM 3500 N N . GLY A 1 459 ? -17.280 -5.876 17.762 1.00 74.38 459 GLY A N 1
ATOM 3501 C CA . GLY A 1 459 ? -16.824 -4.604 17.213 1.00 74.38 459 GLY A CA 1
ATOM 3502 C C . GLY A 1 459 ? -17.396 -4.355 15.825 1.00 74.38 459 GLY A C 1
ATOM 3503 O O . GLY A 1 459 ? -18.284 -5.077 15.358 1.00 74.38 459 GLY A O 1
ATOM 3504 N N . ASP A 1 460 ? -16.864 -3.337 15.164 1.00 70.56 460 ASP A N 1
ATOM 3505 C CA . ASP A 1 460 ? -17.211 -3.033 13.783 1.00 70.56 460 ASP A CA 1
ATOM 3506 C C . ASP A 1 460 ? -16.515 -3.996 12.814 1.00 70.56 460 ASP A C 1
ATOM 3508 O O . ASP A 1 460 ? -15.360 -4.373 13.008 1.00 70.56 460 ASP A O 1
ATOM 3512 N N . ASP A 1 461 ? -17.222 -4.384 11.746 1.00 75.38 461 ASP A N 1
ATOM 3513 C CA . ASP A 1 461 ? -16.678 -5.195 10.643 1.00 75.38 461 ASP A CA 1
ATOM 3514 C C . ASP A 1 461 ? -16.047 -6.537 11.092 1.00 75.38 461 ASP A C 1
ATOM 3516 O O . ASP A 1 461 ? -14.992 -6.963 10.608 1.00 75.38 461 ASP A O 1
ATOM 3520 N N . VAL A 1 462 ? -16.727 -7.215 12.028 1.00 79.50 462 VAL A N 1
ATOM 3521 C CA . VAL A 1 462 ? -16.424 -8.593 12.451 1.00 79.50 462 VAL A CA 1
ATOM 3522 C C . VAL A 1 462 ? -16.696 -9.559 11.297 1.00 79.50 462 VAL A C 1
ATOM 3524 O O . VAL A 1 462 ? -17.797 -9.593 10.735 1.00 79.50 462 VAL A O 1
ATOM 3527 N N . ARG A 1 463 ? -15.707 -10.392 10.972 1.00 78.62 463 ARG A N 1
ATOM 3528 C CA . ARG A 1 463 ? -15.754 -11.407 9.916 1.00 78.62 463 ARG A CA 1
ATOM 3529 C C . ARG A 1 463 ? -15.490 -12.793 10.493 1.00 78.62 463 ARG A C 1
ATOM 3531 O O . ARG A 1 463 ? -14.962 -12.957 11.586 1.00 78.62 463 ARG A O 1
ATOM 3538 N N . MET A 1 464 ? -15.860 -13.822 9.732 1.00 77.81 464 MET A N 1
ATOM 3539 C CA . MET A 1 464 ? -15.607 -15.212 10.137 1.00 77.81 464 MET A CA 1
ATOM 3540 C C . MET A 1 464 ? -14.111 -15.537 10.210 1.00 77.81 464 MET A C 1
ATOM 3542 O O . MET A 1 464 ? -13.728 -16.390 11.003 1.00 77.81 464 MET A O 1
ATOM 3546 N N . ASP A 1 465 ? -13.281 -14.835 9.436 1.00 76.31 465 ASP A N 1
ATOM 3547 C CA . ASP A 1 465 ? -11.822 -14.985 9.442 1.00 76.31 465 ASP A CA 1
ATOM 3548 C C . ASP A 1 465 ? -11.176 -14.449 10.732 1.00 76.31 465 ASP A C 1
ATOM 3550 O O . ASP A 1 465 ? -10.049 -14.819 11.047 1.00 76.31 465 ASP A O 1
ATOM 3554 N N . ASP A 1 466 ? -11.888 -13.618 11.505 1.00 78.81 466 ASP A N 1
ATOM 3555 C CA . ASP A 1 466 ? -11.423 -13.135 12.811 1.00 78.81 466 ASP A CA 1
ATOM 3556 C C . ASP A 1 466 ? -11.585 -14.180 13.921 1.00 78.81 466 ASP A C 1
ATOM 3558 O O . ASP A 1 466 ? -11.045 -14.019 15.016 1.00 78.81 466 ASP A O 1
ATOM 3562 N N . LEU A 1 467 ? -12.365 -15.238 13.673 1.00 80.00 467 LEU A N 1
ATOM 3563 C CA . LEU A 1 467 ? -12.599 -16.287 14.654 1.00 80.00 467 LEU A CA 1
ATOM 3564 C C . LEU A 1 467 ? -11.412 -17.245 14.666 1.00 80.00 467 LEU A C 1
ATOM 3566 O O . LEU A 1 467 ? -11.199 -18.024 13.738 1.00 80.00 467 LEU A O 1
ATOM 3570 N N . ILE A 1 468 ? -10.670 -17.230 15.766 1.00 79.19 468 ILE A N 1
ATOM 3571 C CA . ILE A 1 468 ? -9.532 -18.118 15.964 1.00 79.19 468 ILE A CA 1
ATOM 3572 C C . ILE A 1 468 ? -10.026 -19.370 16.712 1.00 79.19 468 ILE A C 1
ATOM 3574 O O . ILE A 1 468 ? -10.600 -19.264 17.802 1.00 79.19 468 ILE A O 1
ATOM 3578 N N . PRO A 1 469 ? -9.834 -20.581 16.163 1.00 74.44 469 PRO A N 1
ATOM 3579 C CA . PRO A 1 469 ? -10.241 -21.796 16.847 1.00 74.44 469 PRO A CA 1
ATOM 3580 C C . PRO A 1 469 ? -9.335 -22.069 18.057 1.00 74.44 469 PRO A C 1
ATOM 3582 O O . PRO A 1 469 ? -8.110 -21.972 17.985 1.00 74.44 469 PRO A O 1
ATOM 3585 N N . LEU A 1 470 ? -9.936 -22.475 19.181 1.00 71.19 470 LEU A N 1
ATOM 3586 C CA . LEU A 1 470 ? -9.192 -22.868 20.388 1.00 71.19 470 LEU A CA 1
ATOM 3587 C C . LEU A 1 470 ? -8.265 -24.073 20.131 1.00 71.19 470 LEU A C 1
ATOM 3589 O O . LEU A 1 470 ? -7.174 -24.157 20.706 1.00 71.19 470 LEU A O 1
ATOM 3593 N N . PHE A 1 471 ? -8.678 -24.965 19.227 1.00 64.88 471 PHE A N 1
ATOM 3594 C CA . PHE A 1 471 ? -7.965 -26.172 18.816 1.00 64.88 471 PHE A CA 1
ATOM 3595 C C . PHE A 1 471 ? -7.956 -26.273 17.290 1.00 64.88 471 PHE A C 1
ATOM 3597 O O . PHE A 1 471 ? -9.008 -26.103 16.676 1.00 64.88 471 PHE A O 1
ATOM 3604 N N . GLU A 1 472 ? -6.787 -26.546 16.705 1.00 55.09 472 GLU A N 1
ATOM 3605 C CA . GLU A 1 472 ? -6.651 -26.903 15.282 1.00 55.09 472 GLU A CA 1
ATOM 3606 C C . GLU A 1 472 ? -7.142 -28.325 14.986 1.00 55.09 472 GLU A C 1
ATOM 3608 O O . GLU A 1 472 ? -6.891 -29.233 15.819 1.00 55.09 472 GLU A O 1
#

Radius of gyration: 36.35 Å; chains: 1; bounding box: 88×87×104 Å

pLDDT: mean 81.17, std 12.59, range [36.44, 96.12]